Protein 1NM3 (pdb70)

InterPro domains:
  IPR002109 Glutaredoxin [PF00462] (172-230)
  IPR011767 Glutaredoxin active site [PS00195] (174-190)
  IPR011906 Glutaredoxin domain [TIGR02190] (163-241)
  IPR013740 Redoxin [PF08534] (5-159)
  IPR013766 Thioredoxin domain [PS51352] (3-167)
  IPR014025 Glutaredoxin subgroup [PR00160] (172-190)
  IPR014025 Glutaredoxin subgroup [PR00160] (213-226)
  IPR014025 Glutaredoxin subgroup [PR00160] (227-240)
  IPR036249 Thioredoxin-like superfamily [SSF52833] (2-239)
  IPR037944 Peroxiredoxin-5-like [PTHR10430] (5-161)
  IPR037944 Peroxiredoxin-5-like [cd03013] (5-160)

Secondary structure (DSSP, 8-state):
---SBPP--EEEEEETTEEEEEEHHHHHTTSEEEEEEES-SS-HHIIIIIHHHHHHHHHHHHHTT--EEEEEESS-S---HHHHHTT-TTSEEEE-TTSHHHH---EE-TTTT--EEPPPB--EETTEE---BPPS-SS---SSSSS---TTT-TTSPPPPPEEEEE-SS-HHHHHHHHHHHHHT---EEEETTTT--HHHHHHHT--SSS-EEEETTEEEESHHHHHH-/---SBPP--EEEEEETTEEEEEEHHHHHTTSEEEEEEES-TTS--SSTTHHHHHHHHHHHHHHTT--EEEEEESS-S---TTHHHHT-TTSEEEE-TTSHHHH---EE-TTTT--EEPPSB--EETTEE---BPPS-SS-S-SSSSS---TTT-TT--PPPPEEEEE-SS-HHHHHHHHHHHTTT---EEEETTTT--HHHHHHHHS-SSS-EEEETTEEEESHHHHHHHT-

Radius of gyration: 27.57 Å; Cα contacts (8 Å, |Δi|>4): 897; chains: 2; bounding box: 49×77×59 Å

Solvent-accessible surface area: 23555 Å² total

Sequence (462 aa):
SEGKKVPQVTFRTRQGDKWVDVTTSELFDNKTVIVFSLPGAFTPTCSSSHLPRYNELAPVFKKYGVDDILVVSVNDTFVNAWKEDEKSENISFIPDGNGEFTEGGLVGKEDLGFGKRSWRYSLVKNGVVEKFIEPNEPGDPFKVSDADTLKYLAPQHQVQESISIFTKPGCPFCAKAKQLLHDKGLSFEEIILGHDATIVSVRAVSGRTTVPQVFIGGKHIGGSDDLEKYSEGKKVPQVTFRTRQGDKWVDVTTSELFDNKTVIVFSLPGAFTPTCSSSHLPRYNELAPVFKKYGVDDILVVSVNDTFVNAWKEDEKSENISFIPDGNGEFTEGGLVGKEDLGFGKRSWRYSLVKNGVVEKFIEPNEPGDPFKVSDADTLKYLAPQHQVQESISIFTKPGCPFCAKAKQLLHDKGLSFEEIILGHDATIVSVRAVSGRTTVPQVFIGGKHIGGSDDLEKYFA

Foldseek 3Di:
DAQDFQDWDWAFADDPPDTDTDTPQNPFAQFKEKEKEDQAFPDPVCLVCQPVQCLVCLVVVVVLGHDAYEYEKLAHRVSCVRCVVRPRPRHHYTHNVVCVSQVSVWDADVVVPSGIMHATAMIGHRRTGHDFGFDPDPDRGDDTRGPVVCCVSCVVPDDFWEKEWEEEPPHVLRVLQVVVCVVVVHDYHYQYCPPRNPQVCVCVPVVDRDDGWMATRHHTQGTSVSSVVD/DFQDFQDWDWAFAQDDNDTDTDTPLNVFAQFKEKEKEAQDFPDCSLDLCQVVVCLVCLVVVVVLGHDAYEYEKLAHRVSCVRCVVNVSVRHHYTHNVVCRSQVSVWDADVVVPSGIMHATAMIGHRRTGHDFGFDPDPDRSPPTRGPVVCCVSCVVDDDFFAKEWEEEPPPVQQVLQVVVCVVVPHDYDYQYCVPSHHQVVVCVPPVDRDDGWMDTNNRTQGTSVRVVVVVD

CATH classification: 3.40.30.10 (+1 more: 3.40.30.10)

Structure (mmCIF, N/CA/C/O backbone):
data_1NM3
#
_entry.id   1NM3
#
_cell.length_a   72.854
_cell.length_b   72.854
_cell.length_c   229.633
_cell.angle_alpha   90.00
_cell.angle_beta   90.00
_cell.angle_gamma   90.00
#
_symmetry.space_group_name_H-M   'P 43 21 2'
#
loop_
_entity.id
_entity.type
_entity.pdbx_description
1 polymer 'Protein HI0572'
2 non-polymer 'SULFATE ION'
#
loop_
_atom_site.group_PDB
_atom_site.id
_atom_site.type_symbol
_atom_site.label_atom_id
_atom_site.label_alt_id
_atom_site.label_comp_id
_atom_site.label_asym_id
_atom_site.label_entity_id
_atom_site.label_seq_id
_atom_site.pdbx_PDB_ins_code
_atom_site.Cartn_x
_atom_site.Cartn_y
_atom_site.Cartn_z
_atom_site.occupancy
_atom_site.B_iso_or_equiv
_atom_site.auth_seq_id
_atom_site.auth_comp_id
_atom_site.auth_asym_id
_atom_site.auth_atom_id
_atom_site.pdbx_PDB_model_num
ATOM 1 N N . SER A 1 3 ? 26.882 2.499 41.660 1.00 45.39 3 SER A N 1
ATOM 2 C CA . SER A 1 3 ? 26.252 2.154 40.391 1.00 47.19 3 SER A CA 1
ATOM 3 C C . SER A 1 3 ? 24.744 2.092 40.572 1.00 45.60 3 SER A C 1
ATOM 4 O O . SER A 1 3 ? 24.256 1.746 41.652 1.00 42.24 3 SER A O 1
ATOM 15 N N . GLU A 1 5 ? 22.875 0.131 38.798 1.00 32.58 5 GLU A N 1
ATOM 16 C CA . GLU A 1 5 ? 22.434 -1.216 38.448 1.00 30.61 5 GLU A CA 1
ATOM 17 C C . GLU A 1 5 ? 21.705 -1.832 39.634 1.00 28.00 5 GLU A C 1
ATOM 18 O O . GLU A 1 5 ? 22.194 -1.798 40.763 1.00 30.75 5 GLU A O 1
ATOM 24 N N . GLY A 1 6 ? 20.521 -2.377 39.380 1.00 27.28 6 GLY A N 1
ATOM 25 C CA . GLY A 1 6 ? 19.740 -2.965 40.451 1.00 27.78 6 GLY A CA 1
ATOM 26 C C . GLY A 1 6 ? 18.928 -1.927 41.214 1.00 32.30 6 GLY A C 1
ATOM 27 O O . GLY A 1 6 ? 18.187 -2.266 42.136 1.00 35.56 6 GLY A O 1
ATOM 28 N N . LYS A 1 7 ? 19.059 -0.659 40.834 1.00 33.21 7 LYS A N 1
ATOM 29 C CA . LYS A 1 7 ? 18.322 0.403 41.497 1.00 33.57 7 LYS A CA 1
ATOM 30 C C . LYS A 1 7 ? 17.173 0.910 40.651 1.00 32.37 7 LYS A C 1
ATOM 31 O O . LYS A 1 7 ? 17.142 0.699 39.441 1.00 35.67 7 LYS A O 1
ATOM 37 N N . LYS A 1 8 ? 16.216 1.564 41.304 1.00 35.04 8 LYS A N 1
ATOM 38 C CA . LYS A 1 8 ? 15.049 2.112 40.621 1.00 35.37 8 LYS A CA 1
ATOM 39 C C . LYS A 1 8 ? 15.394 3.407 39.897 1.00 32.24 8 LYS A C 1
ATOM 40 O O . LYS A 1 8 ? 16.045 4.289 40.454 1.00 30.58 8 LYS A O 1
ATOM 46 N N . VAL A 1 9 ? 14.956 3.499 38.644 1.00 29.27 9 VAL A N 1
ATOM 47 C CA . VAL A 1 9 ? 15.195 4.668 37.803 1.00 23.63 9 VAL A CA 1
ATOM 48 C C . VAL A 1 9 ? 14.551 5.870 38.507 1.00 22.15 9 VAL A C 1
ATOM 49 O O . VAL A 1 9 ? 13.549 5.719 39.195 1.00 26.66 9 VAL A O 1
ATOM 53 N N . PRO A 1 10 ? 15.126 7.075 38.367 1.00 16.74 10 PRO A N 1
ATOM 54 C CA . PRO A 1 10 ? 14.580 8.281 39.013 1.00 16.63 10 PRO A CA 1
ATOM 55 C C . PRO A 1 10 ? 13.124 8.574 38.660 1.00 20.45 10 PRO A C 1
ATOM 56 O O . PRO A 1 10 ? 12.680 8.300 37.543 1.00 19.59 10 PRO A O 1
ATOM 60 N N . GLN A 1 11 ? 12.382 9.137 39.609 1.00 26.99 11 GLN A N 1
ATOM 61 C CA . GLN A 1 11 ? 10.983 9.500 39.369 1.00 29.13 11 GLN A CA 1
ATOM 62 C C . GLN A 1 11 ? 10.987 10.901 38.760 1.00 28.77 11 GLN A C 1
ATOM 63 O O . GLN A 1 11 ? 11.219 11.890 39.453 1.00 19.04 11 GLN A O 1
ATOM 69 N N . VAL A 1 12 ? 10.751 10.967 37.451 1.00 29.22 12 VAL A N 1
ATOM 70 C CA . VAL A 1 12 ? 10.740 12.227 36.729 1.00 23.18 12 VAL A CA 1
ATOM 71 C C . VAL A 1 12 ? 9.527 12.344 35.812 1.00 24.49 12 VAL A C 1
ATOM 72 O O . VAL A 1 12 ? 9.048 11.351 35.254 1.00 25.40 12 VAL A O 1
ATOM 76 N N . THR A 1 13 ? 9.027 13.567 35.675 1.00 21.74 13 THR A N 1
ATOM 77 C CA . THR A 1 13 ? 7.907 13.843 34.796 1.00 22.59 13 THR A CA 1
ATOM 78 C C . THR A 1 13 ? 8.490 14.759 33.737 1.00 23.10 13 THR A C 1
ATOM 79 O O . THR A 1 13 ? 8.960 15.853 34.054 1.00 23.37 13 THR A O 1
ATOM 83 N N . PHE A 1 14 ? 8.480 14.320 32.485 1.00 19.04 14 PHE A N 1
ATOM 84 C CA . PHE A 1 14 ? 9.005 15.164 31.423 1.00 19.40 14 PHE A CA 1
ATOM 85 C C . PHE A 1 14 ? 7.931 16.011 30.746 1.00 19.73 14 PHE A C 1
ATOM 86 O O . PHE A 1 14 ? 6.865 15.510 30.364 1.00 18.16 14 PHE A O 1
ATOM 94 N N . ARG A 1 15 ? 8.214 17.304 30.619 1.00 16.75 15 ARG A N 1
ATOM 95 C CA . ARG A 1 15 ? 7.300 18.213 29.951 1.00 17.67 15 ARG A CA 1
ATOM 96 C C . ARG A 1 15 ? 7.657 18.147 28.477 1.00 18.90 15 ARG A C 1
ATOM 97 O O . ARG A 1 15 ? 8.673 18.697 28.050 1.00 22.12 15 ARG A O 1
ATOM 105 N N . THR A 1 16 ? 6.837 17.444 27.707 1.00 18.87 16 THR A N 1
ATOM 106 C CA . THR A 1 16 ? 7.092 17.309 26.290 1.00 17.57 16 THR A CA 1
ATOM 107 C C . THR A 1 16 ? 6.093 18.080 25.447 1.00 20.52 16 THR A C 1
ATOM 108 O O . THR A 1 16 ? 5.104 18.633 25.947 1.00 20.41 16 THR A O 1
ATOM 112 N N . ARG A 1 17 ? 6.377 18.117 24.154 1.00 28.84 17 ARG A N 1
ATOM 113 C CA . ARG A 1 17 ? 5.519 18.793 23.202 1.00 28.50 17 ARG A CA 1
ATOM 114 C C . ARG A 1 17 ? 5.211 17.832 22.070 1.00 30.87 17 ARG A C 1
ATOM 115 O O . ARG A 1 17 ? 6.101 17.114 21.585 1.00 25.54 17 ARG A O 1
ATOM 123 N N . GLN A 1 18 ? 3.938 17.811 21.688 1.00 27.73 18 GLN A N 1
ATOM 124 C CA . GLN A 1 18 ? 3.431 16.995 20.594 1.00 31.91 18 GLN A CA 1
ATOM 125 C C . GLN A 1 18 ? 2.563 17.944 19.796 1.00 31.74 18 GLN A C 1
ATOM 126 O O . GLN A 1 18 ? 1.386 18.154 20.096 1.00 35.46 18 GLN A O 1
ATOM 132 N N . GLY A 1 19 ? 3.175 18.541 18.785 1.00 26.00 19 GLY A N 1
ATOM 133 C CA . GLY A 1 19 ? 2.466 19.496 17.979 1.00 31.80 19 GLY A CA 1
ATOM 134 C C . GLY A 1 19 ? 2.388 20.793 18.759 1.00 35.83 19 GLY A C 1
ATOM 135 O O . GLY A 1 19 ? 3.410 21.336 19.184 1.00 36.07 19 GLY A O 1
ATOM 136 N N . ASP A 1 20 ? 1.173 21.288 18.962 1.00 35.39 20 ASP A N 1
ATOM 137 C CA . ASP A 1 20 ? 0.984 22.530 19.686 1.00 35.99 20 ASP A CA 1
ATOM 138 C C . ASP A 1 20 ? 0.497 22.255 21.092 1.00 34.86 20 ASP A C 1
ATOM 139 O O . ASP A 1 20 ? -0.019 23.159 21.763 1.00 31.92 20 ASP A O 1
ATOM 144 N N . LYS A 1 21 ? 0.630 21.017 21.554 1.00 22.67 21 LYS A N 1
ATOM 145 C CA . LYS A 1 21 ? 0.158 20.761 22.906 1.00 21.99 21 LYS A CA 1
ATOM 146 C C . LYS A 1 21 ? 1.154 20.132 23.854 1.00 15.22 21 LYS A C 1
ATOM 147 O O . LYS A 1 21 ? 1.960 19.306 23.474 1.00 10.23 21 LYS A O 1
ATOM 153 N N . TRP A 1 22 ? 1.088 20.546 25.105 1.00 18.53 22 TRP A N 1
ATOM 154 C CA . TRP A 1 22 ? 1.983 20.004 26.100 1.00 20.78 22 TRP A CA 1
ATOM 155 C C . TRP A 1 22 ? 1.472 18.672 26.602 1.00 25.54 22 TRP A C 1
ATOM 156 O O . TRP A 1 22 ? 0.265 18.490 26.811 1.00 30.77 22 TRP A O 1
ATOM 167 N N . VAL A 1 23 ? 2.395 17.731 26.784 1.00 24.93 23 VAL A N 1
ATOM 168 C CA . VAL A 1 23 ? 2.041 16.405 27.268 1.00 19.61 23 VAL A CA 1
ATOM 169 C C . VAL A 1 23 ? 3.077 15.929 28.273 1.00 20.72 23 VAL A C 1
ATOM 170 O O . VAL A 1 23 ? 4.250 15.807 27.940 1.00 18.24 23 VAL A O 1
ATOM 174 N N . ASP A 1 24 ? 2.650 15.669 29.502 1.00 23.49 24 ASP A N 1
ATOM 175 C CA . ASP A 1 24 ? 3.577 15.191 30.521 1.00 29.05 24 ASP A CA 1
ATOM 176 C C . ASP A 1 24 ? 3.818 13.698 30.345 1.00 26.97 24 ASP A C 1
ATOM 177 O O . ASP A 1 24 ? 2.882 12.906 30.326 1.00 33.10 24 ASP A O 1
ATOM 182 N N . VAL A 1 25 ? 5.077 13.320 30.196 1.00 22.46 25 VAL A N 1
ATOM 183 C CA . VAL A 1 25 ? 5.433 11.915 30.049 1.00 14.29 25 VAL A CA 1
ATOM 184 C C . VAL A 1 25 ? 6.145 11.592 31.347 1.00 18.66 25 VAL A C 1
ATOM 185 O O . VAL A 1 25 ? 7.185 12.171 31.648 1.00 15.31 25 VAL A O 1
ATOM 189 N N . THR A 1 26 ? 5.560 10.698 32.137 1.00 21.26 26 THR A N 1
ATOM 190 C CA . THR A 1 26 ? 6.149 10.347 33.419 1.00 26.07 26 THR A CA 1
ATOM 191 C C . THR A 1 26 ? 7.115 9.187 33.324 1.00 29.87 26 THR A C 1
ATOM 192 O O . THR A 1 26 ? 7.022 8.338 32.422 1.00 26.73 26 THR A O 1
ATOM 196 N N . THR A 1 27 ? 8.042 9.156 34.274 1.00 31.96 27 THR A N 1
ATOM 197 C CA . THR A 1 27 ? 9.051 8.119 34.318 1.00 32.57 27 THR A CA 1
ATOM 198 C C . THR A 1 27 ? 8.406 6.740 34.430 1.00 26.54 27 THR A C 1
ATOM 199 O O . THR A 1 27 ? 8.837 5.783 33.786 1.00 32.82 27 THR A O 1
ATOM 203 N N . SER A 1 28 ? 7.350 6.651 35.226 1.00 25.07 28 SER A N 1
ATOM 204 C CA . SER A 1 28 ? 6.630 5.392 35.437 1.00 23.26 28 SER A CA 1
ATOM 205 C C . SER A 1 28 ? 5.955 4.947 34.147 1.00 26.67 28 SER A C 1
ATOM 206 O O . SER A 1 28 ? 6.021 3.786 33.742 1.00 18.52 28 SER A O 1
ATOM 209 N N . GLU A 1 29 ? 5.286 5.894 33.511 1.00 31.13 29 GLU A N 1
ATOM 210 C CA . GLU A 1 29 ? 4.613 5.624 32.261 1.00 32.49 29 GLU A CA 1
ATOM 211 C C . GLU A 1 29 ? 5.581 4.935 31.294 1.00 30.47 29 GLU A C 1
ATOM 212 O O . GLU A 1 29 ? 5.224 3.972 30.633 1.00 31.39 29 GLU A O 1
ATOM 218 N N . LEU A 1 30 ? 6.809 5.436 31.224 1.00 31.51 30 LEU A N 1
ATOM 219 C CA . LEU A 1 30 ? 7.811 4.893 30.317 1.00 32.08 30 LEU A CA 1
ATOM 220 C C . LEU A 1 30 ? 8.374 3.537 30.713 1.00 33.69 30 LEU A C 1
ATOM 221 O O . LEU A 1 30 ? 8.481 2.627 29.882 1.00 27.77 30 LEU A O 1
ATOM 226 N N . PHE A 1 31 ? 8.735 3.410 31.986 1.00 26.67 31 PHE A N 1
ATOM 227 C CA . PHE A 1 31 ? 9.352 2.188 32.467 1.00 31.82 31 PHE A CA 1
ATOM 228 C C . PHE A 1 31 ? 8.544 1.082 33.145 1.00 28.78 31 PHE A C 1
ATOM 229 O O . PHE A 1 31 ? 8.872 -0.089 32.982 1.00 38.03 31 PHE A O 1
ATOM 237 N N . ASP A 1 32 ? 7.512 1.426 33.906 1.00 31.16 32 ASP A N 1
ATOM 238 C CA . ASP A 1 32 ? 6.713 0.409 34.611 1.00 30.45 32 ASP A CA 1
ATOM 239 C C . ASP A 1 32 ? 6.234 -0.769 33.767 1.00 31.35 32 ASP A C 1
ATOM 240 O O . ASP A 1 32 ? 5.717 -0.600 32.667 1.00 31.71 32 ASP A O 1
ATOM 245 N N . ASN A 1 33 ? 6.414 -1.972 34.302 1.00 31.79 33 ASN A N 1
ATOM 246 C CA . ASN A 1 33 ? 5.987 -3.187 33.624 1.00 34.65 33 ASN A CA 1
ATOM 247 C C . ASN A 1 33 ? 6.463 -3.253 32.182 1.00 34.36 33 ASN A C 1
ATOM 248 O O . ASN A 1 33 ? 5.771 -3.794 31.316 1.00 31.74 33 ASN A O 1
ATOM 253 N N . LYS A 1 34 ? 7.647 -2.717 31.921 1.00 27.53 34 LYS A N 1
ATOM 254 C CA . LYS A 1 34 ? 8.170 -2.741 30.569 1.00 25.73 34 LYS A CA 1
ATOM 255 C C . LYS A 1 34 ? 9.679 -2.971 30.516 1.00 25.74 34 LYS A C 1
ATOM 256 O O . LYS A 1 34 ? 10.392 -2.670 31.464 1.00 25.07 34 LYS A O 1
ATOM 262 N N . THR A 1 35 ? 10.150 -3.532 29.410 1.00 21.04 35 THR A N 1
ATOM 263 C CA . THR A 1 35 ? 11.577 -3.737 29.206 1.00 24.59 35 THR A CA 1
ATOM 264 C C . THR A 1 35 ? 12.041 -2.606 28.268 1.00 28.15 35 THR A C 1
ATOM 265 O O . THR A 1 35 ? 11.668 -2.560 27.092 1.00 24.34 35 THR A O 1
ATOM 269 N N . VAL A 1 36 ? 12.856 -1.697 28.785 1.00 27.98 36 VAL A N 1
ATOM 270 C CA . VAL A 1 36 ? 13.297 -0.577 27.973 1.00 29.76 36 VAL A CA 1
ATOM 271 C C . VAL A 1 36 ? 14.800 -0.415 27.821 1.00 29.06 36 VAL A C 1
ATOM 272 O O . VAL A 1 36 ? 15.562 -0.639 28.756 1.00 26.96 36 VAL A O 1
ATOM 276 N N . ILE A 1 37 ? 15.214 -0.033 26.618 1.00 28.89 37 ILE A N 1
ATOM 277 C CA . ILE A 1 37 ? 16.612 0.236 26.339 1.00 28.88 37 ILE A CA 1
ATOM 278 C C . ILE A 1 37 ? 16.720 1.761 26.331 1.00 29.19 37 ILE A C 1
ATOM 279 O O . ILE A 1 37 ? 15.871 2.462 25.770 1.00 29.85 37 ILE A O 1
ATOM 284 N N . VAL A 1 38 ? 17.763 2.278 26.954 1.00 29.01 38 VAL A N 1
ATOM 285 C CA . VAL A 1 38 ? 17.950 3.712 26.999 1.00 25.32 38 VAL A CA 1
ATOM 286 C C . VAL A 1 38 ? 19.377 4.074 26.701 1.00 23.95 38 VAL A C 1
ATOM 287 O O . VAL A 1 38 ? 20.293 3.356 27.081 1.00 30.69 38 VAL A O 1
ATOM 291 N N . PHE A 1 39 ? 19.571 5.182 26.006 1.00 18.76 39 PHE A N 1
ATOM 292 C CA . PHE A 1 39 ? 20.927 5.660 25.762 1.00 18.22 39 PHE A CA 1
ATOM 293 C C . PHE A 1 39 ? 20.921 7.183 25.764 1.00 19.30 39 PHE A C 1
ATOM 294 O O . PHE A 1 39 ? 20.138 7.809 25.064 1.00 16.74 39 PHE A O 1
ATOM 302 N N . SER A 1 40 ? 21.755 7.764 26.621 1.00 21.19 40 SER A N 1
ATOM 303 C CA . SER A 1 40 ? 21.859 9.211 26.746 1.00 23.40 40 SER A CA 1
ATOM 304 C C . SER A 1 40 ? 22.947 9.790 25.856 1.00 23.20 40 SER A C 1
ATOM 305 O O . SER A 1 40 ? 23.959 9.143 25.598 1.00 25.91 40 SER A O 1
ATOM 308 N N . LEU A 1 41 ? 22.729 11.022 25.398 1.00 22.45 41 LEU A N 1
ATOM 309 C CA . LEU A 1 41 ? 23.675 11.724 24.541 1.00 18.46 41 LEU A CA 1
ATOM 310 C C . LEU A 1 41 ? 24.031 13.056 25.158 1.00 18.73 41 LEU A C 1
ATOM 311 O O . LEU A 1 41 ? 23.252 13.624 25.922 1.00 26.80 41 LEU A O 1
ATOM 316 N N . PRO A 1 42 ? 25.224 13.577 24.849 1.00 17.26 42 PRO A N 1
ATOM 317 C CA . PRO A 1 42 ? 25.586 14.876 25.418 1.00 17.22 42 PRO A CA 1
ATOM 318 C C . PRO A 1 42 ? 24.612 15.947 24.954 1.00 17.98 42 PRO A C 1
ATOM 319 O O . PRO A 1 42 ? 24.257 16.831 25.727 1.00 16.29 42 PRO A O 1
ATOM 323 N N . GLY A 1 43 ? 24.168 15.863 23.700 1.00 13.85 43 GLY A N 1
ATOM 324 C CA . GLY A 1 43 ? 23.217 16.851 23.212 1.00 17.05 43 GLY A CA 1
ATOM 325 C C . GLY A 1 43 ? 22.664 16.643 21.816 1.00 13.61 43 GLY A C 1
ATOM 326 O O . GLY A 1 43 ? 23.232 15.898 21.039 1.00 15.88 43 GLY A O 1
ATOM 327 N N . ALA A 1 44 ? 21.556 17.312 21.505 1.00 21.87 44 ALA A N 1
ATOM 328 C CA . ALA A 1 44 ? 20.908 17.226 20.194 1.00 19.43 44 ALA A CA 1
ATOM 329 C C . ALA A 1 44 ? 21.636 18.063 19.147 1.00 17.98 44 ALA A C 1
ATOM 330 O O . ALA A 1 44 ? 22.208 19.096 19.466 1.00 26.07 44 ALA A O 1
ATOM 332 N N . PHE A 1 45 ? 21.583 17.607 17.897 1.00 22.69 45 PHE A N 1
ATOM 333 C CA . PHE A 1 45 ? 22.235 18.237 16.749 1.00 19.39 45 PHE A CA 1
ATOM 334 C C . PHE A 1 45 ? 23.762 18.105 16.768 1.00 23.68 45 PHE A C 1
ATOM 335 O O . PHE A 1 45 ? 24.461 19.087 16.535 1.00 26.36 45 PHE A O 1
ATOM 343 N N . THR A 1 46 ? 24.297 16.913 17.023 1.00 31.97 46 THR A N 1
ATOM 344 C CA . THR A 1 46 ? 25.754 16.775 17.039 1.00 39.06 46 THR A CA 1
ATOM 345 C C . THR A 1 46 ? 26.326 15.545 16.321 1.00 46.92 46 THR A C 1
ATOM 346 O O . THR A 1 46 ? 25.653 14.517 16.199 1.00 49.62 46 THR A O 1
ATOM 350 N N . PRO A 1 47 ? 27.594 15.642 15.847 1.00 56.44 47 PRO A N 1
ATOM 351 C CA . PRO A 1 47 ? 28.408 14.652 15.123 1.00 58.71 47 PRO A CA 1
ATOM 352 C C . PRO A 1 47 ? 28.386 13.193 15.561 1.00 60.88 47 PRO A C 1
ATOM 353 O O . PRO A 1 47 ? 27.662 12.398 14.960 1.00 62.00 47 PRO A O 1
ATOM 357 N N . THR A 1 48 ? 29.151 12.828 16.595 1.00 58.65 48 THR A N 1
ATOM 358 C CA . THR A 1 48 ? 29.180 11.420 17.020 1.00 56.05 48 THR A CA 1
ATOM 359 C C . THR A 1 48 ? 27.855 10.864 17.545 1.00 59.99 48 THR A C 1
ATOM 360 O O . THR A 1 48 ? 27.692 9.639 17.624 1.00 56.73 48 THR A O 1
ATOM 364 N N . CYS A 1 49 ? 26.934 11.756 17.925 1.00 61.50 49 CYS A N 1
ATOM 365 C CA . CYS A 1 49 ? 25.623 11.352 18.447 1.00 62.00 49 CYS A CA 1
ATOM 366 C C . CYS A 1 49 ? 24.669 11.019 17.290 1.00 62.00 49 CYS A C 1
ATOM 367 O O . CYS A 1 49 ? 23.843 10.101 17.388 1.00 62.00 49 CYS A O 1
ATOM 370 N N . SER A 1 50 ? 24.761 11.792 16.210 1.00 62.00 50 SER A N 1
ATOM 371 C CA . SER A 1 50 ? 23.941 11.546 15.023 1.00 62.00 50 SER A CA 1
ATOM 372 C C . SER A 1 50 ? 24.772 10.699 14.048 1.00 62.00 50 SER A C 1
ATOM 373 O O . SER A 1 50 ? 24.249 10.215 13.041 1.00 61.89 50 SER A O 1
ATOM 376 N N . SER A 1 51 ? 26.064 10.537 14.358 1.00 58.30 51 SER A N 1
ATOM 377 C CA . SER A 1 51 ? 26.989 9.761 13.533 1.00 53.63 51 SER A CA 1
ATOM 378 C C . SER A 1 51 ? 26.469 8.353 13.342 1.00 55.10 51 SER A C 1
ATOM 379 O O . SER A 1 51 ? 26.158 7.941 12.222 1.00 62.00 51 SER A O 1
ATOM 382 N N . SER A 1 52 ? 26.379 7.612 14.441 1.00 45.71 52 SER A N 1
ATOM 383 C CA . SER A 1 52 ? 25.893 6.246 14.374 1.00 45.90 52 SER A CA 1
ATOM 384 C C . SER A 1 52 ? 25.170 5.876 15.652 1.00 47.05 52 SER A C 1
ATOM 385 O O . SER A 1 52 ? 24.233 5.071 15.628 1.00 51.14 52 SER A O 1
ATOM 388 N N . HIS A 1 53 ? 25.589 6.471 16.767 1.00 42.49 53 HIS A N 1
ATOM 389 C CA . HIS A 1 53 ? 24.960 6.166 18.047 1.00 37.37 53 HIS A CA 1
ATOM 390 C C . HIS A 1 53 ? 23.447 6.129 17.886 1.00 34.36 53 HIS A C 1
ATOM 391 O O . HIS A 1 53 ? 22.787 5.198 18.341 1.00 34.59 53 HIS A O 1
ATOM 398 N N . LEU A 1 54 ? 22.906 7.129 17.204 1.00 35.74 54 LEU A N 1
ATOM 399 C CA . LEU A 1 54 ? 21.467 7.209 17.025 1.00 36.28 54 LEU A CA 1
ATOM 400 C C . LEU A 1 54 ? 20.898 6.360 15.892 1.00 36.46 54 LEU A C 1
ATOM 401 O O . LEU A 1 54 ? 19.916 5.654 16.088 1.00 34.79 54 LEU A O 1
ATOM 406 N N . PRO A 1 55 ? 21.494 6.427 14.690 1.00 35.67 55 PRO A N 1
ATOM 407 C CA . PRO A 1 55 ? 20.993 5.634 13.564 1.00 35.00 55 PRO A CA 1
ATOM 408 C C . PRO A 1 55 ? 21.010 4.153 13.895 1.00 36.34 55 PRO A C 1
ATOM 409 O O . PRO A 1 55 ? 20.000 3.448 13.755 1.00 36.93 55 PRO A O 1
ATOM 413 N N . ARG A 1 56 ? 22.178 3.697 14.340 1.00 32.91 56 ARG A N 1
ATOM 414 C CA . ARG A 1 56 ? 22.399 2.305 14.709 1.00 26.79 56 ARG A CA 1
ATOM 415 C C . ARG A 1 56 ? 21.327 1.769 15.665 1.00 27.21 56 ARG A C 1
ATOM 416 O O . ARG A 1 56 ? 20.949 0.605 15.587 1.00 29.00 56 ARG A O 1
ATOM 424 N N . TYR A 1 57 ? 20.827 2.604 16.566 1.00 25.36 57 TYR A N 1
ATOM 425 C CA . TYR A 1 57 ? 19.787 2.139 17.479 1.00 27.64 57 TYR A CA 1
ATOM 426 C C . TYR A 1 57 ? 18.444 2.036 16.776 1.00 29.44 57 TYR A C 1
ATOM 427 O O . TYR A 1 57 ? 17.675 1.109 17.016 1.00 30.82 57 TYR A O 1
ATOM 436 N N . ASN A 1 58 ? 18.171 2.989 15.897 1.00 31.30 58 ASN A N 1
ATOM 437 C CA . ASN A 1 58 ? 16.915 2.987 15.169 1.00 33.98 58 ASN A CA 1
ATOM 438 C C . ASN A 1 58 ? 16.896 1.803 14.217 1.00 37.03 58 ASN A C 1
ATOM 439 O O . ASN A 1 58 ? 15.849 1.191 13.977 1.00 29.82 58 ASN A O 1
ATOM 444 N N . GLU A 1 59 ? 18.066 1.472 13.684 1.00 38.31 59 GLU A N 1
ATOM 445 C CA . GLU A 1 59 ? 18.178 0.359 12.758 1.00 43.57 59 GLU A CA 1
ATOM 446 C C . GLU A 1 59 ? 17.958 -1.007 13.416 1.00 43.55 59 GLU A C 1
ATOM 447 O O . GLU A 1 59 ? 17.298 -1.879 12.846 1.00 46.75 59 GLU A O 1
ATOM 453 N N . LEU A 1 60 ? 18.496 -1.191 14.618 1.00 41.32 60 LEU A N 1
ATOM 454 C CA . LEU A 1 60 ? 18.349 -2.462 15.314 1.00 36.73 60 LEU A CA 1
ATOM 455 C C . LEU A 1 60 ? 17.100 -2.543 16.193 1.00 37.97 60 LEU A C 1
ATOM 456 O O . LEU A 1 60 ? 16.870 -3.557 16.846 1.00 41.68 60 LEU A O 1
ATOM 461 N N . ALA A 1 61 ? 16.288 -1.489 16.206 1.00 34.45 61 ALA A N 1
ATOM 462 C CA . ALA A 1 61 ? 15.074 -1.474 17.021 1.00 30.75 61 ALA A CA 1
ATOM 463 C C . ALA A 1 61 ? 14.152 -2.660 16.747 1.00 32.41 61 ALA A C 1
ATOM 464 O O . ALA A 1 61 ? 13.648 -3.286 17.677 1.00 33.90 61 ALA A O 1
ATOM 466 N N . PRO A 1 62 ? 13.904 -2.979 15.468 1.00 32.82 62 PRO A N 1
ATOM 467 C CA . PRO A 1 62 ? 13.029 -4.112 15.166 1.00 30.99 62 PRO A CA 1
ATOM 468 C C . PRO A 1 62 ? 13.554 -5.381 15.825 1.00 32.61 62 PRO A C 1
ATOM 469 O O . PRO A 1 62 ? 12.780 -6.197 16.317 1.00 37.56 62 PRO A O 1
ATOM 473 N N . VAL A 1 63 ? 14.875 -5.540 15.834 1.00 29.98 63 VAL A N 1
ATOM 474 C CA . VAL A 1 63 ? 15.488 -6.708 16.446 1.00 36.23 63 VAL A CA 1
ATOM 475 C C . VAL A 1 63 ? 15.302 -6.727 17.973 1.00 37.75 63 VAL A C 1
ATOM 476 O O . VAL A 1 63 ? 14.981 -7.770 18.550 1.00 39.05 63 VAL A O 1
ATOM 480 N N . PHE A 1 64 ? 15.512 -5.584 18.625 1.00 31.88 64 PHE A N 1
ATOM 481 C CA . PHE A 1 64 ? 15.343 -5.506 20.073 1.00 32.60 64 PHE A CA 1
ATOM 482 C C . PHE A 1 64 ? 13.895 -5.858 20.447 1.00 34.71 64 PHE A C 1
ATOM 483 O O . PHE A 1 64 ? 13.639 -6.508 21.477 1.00 27.46 64 PHE A O 1
ATOM 491 N N . LYS A 1 65 ? 12.956 -5.415 19.611 1.00 36.77 65 LYS A N 1
ATOM 492 C CA . LYS A 1 65 ? 11.539 -5.683 19.828 1.00 36.70 65 LYS A CA 1
ATOM 493 C C . LYS A 1 65 ? 11.341 -7.196 19.732 1.00 38.33 65 LYS A C 1
ATOM 494 O O . LYS A 1 65 ? 10.659 -7.803 20.558 1.00 35.35 65 LYS A O 1
ATOM 500 N N . LYS A 1 66 ? 11.959 -7.803 18.726 1.00 38.96 66 LYS A N 1
ATOM 501 C CA . LYS A 1 66 ? 11.853 -9.238 18.538 1.00 41.73 66 LYS A CA 1
ATOM 502 C C . LYS A 1 66 ? 12.395 -9.983 19.748 1.00 38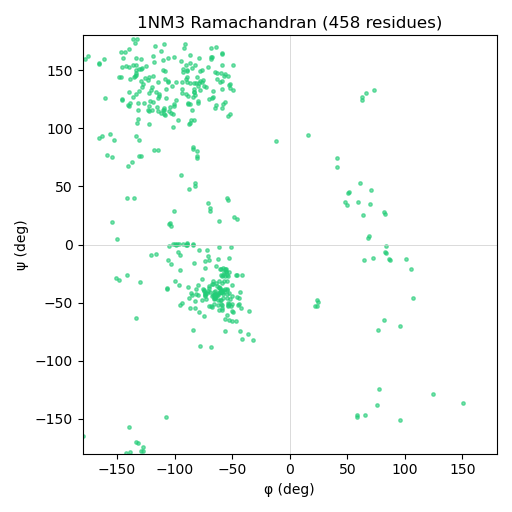.92 66 LYS A C 1
ATOM 503 O O . LYS A 1 66 ? 12.048 -11.140 19.974 1.00 43.90 66 LYS A O 1
ATOM 509 N N . TYR A 1 67 ? 13.239 -9.316 20.531 1.00 38.42 67 TYR A N 1
ATOM 510 C CA . TYR A 1 67 ? 13.819 -9.936 21.720 1.00 33.91 67 TYR A CA 1
ATOM 511 C C . TYR A 1 67 ? 13.215 -9.463 23.031 1.00 32.60 67 TYR A C 1
ATOM 512 O O . TYR A 1 67 ? 13.822 -9.632 24.090 1.00 28.21 67 TYR A O 1
ATOM 521 N N . GLY A 1 68 ? 12.035 -8.853 22.963 1.00 26.52 68 GLY A N 1
ATOM 522 C CA . GLY A 1 68 ? 11.371 -8.434 24.183 1.00 25.46 68 GLY A CA 1
ATOM 523 C C . GLY A 1 68 ? 11.449 -6.989 24.600 1.00 32.29 68 GLY A C 1
ATOM 524 O O . GLY A 1 68 ? 10.717 -6.586 25.505 1.00 33.19 68 GLY A O 1
ATOM 525 N N . VAL A 1 69 ? 12.327 -6.207 23.977 1.00 38.10 69 VAL A N 1
ATOM 526 C CA . VAL A 1 69 ? 12.435 -4.797 24.335 1.00 39.54 69 VAL A CA 1
ATOM 527 C C . VAL A 1 69 ? 11.182 -4.088 23.845 1.00 37.31 69 VAL A C 1
ATOM 528 O O . VAL A 1 69 ? 10.833 -4.179 22.669 1.00 37.81 69 VAL A O 1
ATOM 532 N N . ASP A 1 70 ? 10.504 -3.398 24.754 1.00 35.56 70 ASP A N 1
ATOM 533 C CA . ASP A 1 70 ? 9.289 -2.675 24.415 1.00 35.17 70 ASP A CA 1
ATOM 534 C C . ASP A 1 70 ? 9.597 -1.358 23.726 1.00 34.02 70 ASP A C 1
ATOM 535 O O . ASP A 1 70 ? 9.167 -1.115 22.598 1.00 34.05 70 ASP A O 1
ATOM 540 N N . ASP A 1 71 ? 10.359 -0.518 24.414 1.00 37.61 71 ASP A N 1
ATOM 541 C CA . ASP A 1 71 ? 1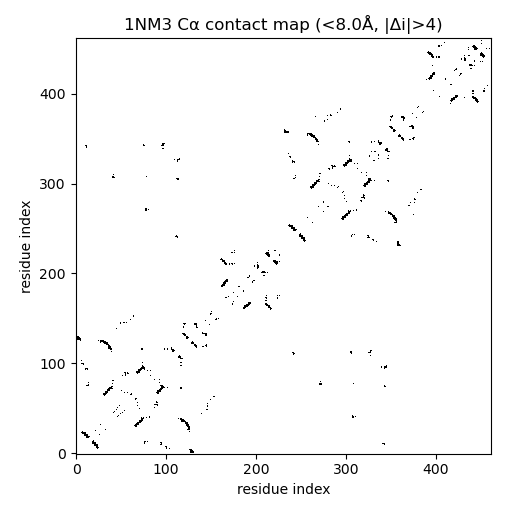0.734 0.785 23.899 1.00 33.27 71 ASP A CA 1
ATOM 542 C C . ASP A 1 71 ? 12.228 1.027 23.983 1.00 34.95 71 ASP A C 1
ATOM 543 O O . ASP A 1 71 ? 12.915 0.511 24.874 1.00 35.83 71 ASP A O 1
ATOM 548 N N . ILE A 1 72 ? 12.713 1.835 23.047 1.00 30.57 72 ILE A N 1
ATOM 549 C CA . ILE A 1 72 ? 14.109 2.237 22.988 1.00 24.64 72 ILE A CA 1
ATOM 550 C C . ILE A 1 72 ? 14.071 3.762 23.041 1.00 25.76 72 ILE A C 1
ATOM 551 O O . ILE A 1 72 ? 13.546 4.411 22.132 1.00 22.84 72 ILE A O 1
ATOM 556 N N . LEU A 1 73 ? 14.613 4.331 24.115 1.00 22.11 73 LEU A N 1
ATOM 557 C CA . LEU A 1 73 ? 14.591 5.777 24.292 1.00 19.50 73 LEU A CA 1
ATOM 558 C C . LEU A 1 73 ? 15.929 6.452 24.117 1.00 15.86 73 LEU A C 1
ATOM 559 O O . LEU A 1 73 ? 16.968 5.866 24.392 1.00 22.47 73 LEU A O 1
ATOM 564 N N . VAL A 1 74 ? 15.892 7.694 23.645 1.00 20.32 74 VAL A N 1
ATOM 565 C CA . VAL A 1 74 ? 17.096 8.502 23.472 1.00 20.52 74 VAL A CA 1
ATOM 566 C C . VAL A 1 74 ? 16.869 9.596 24.472 1.00 18.31 74 VAL A C 1
ATOM 567 O O . VAL A 1 74 ? 15.826 10.224 24.451 1.00 21.02 74 VAL A O 1
ATOM 571 N N . VAL A 1 75 ? 17.821 9.820 25.360 1.00 21.23 75 VAL A N 1
ATOM 572 C CA . VAL A 1 75 ? 17.651 10.853 26.360 1.00 19.42 75 VAL A CA 1
ATOM 573 C C . VAL A 1 75 ? 18.753 11.866 26.203 1.00 19.09 75 VAL A C 1
ATOM 574 O O . VAL A 1 75 ? 19.913 11.507 26.019 1.00 25.30 75 VAL A O 1
ATOM 578 N N . SER A 1 76 ? 18.386 13.138 26.268 1.00 20.59 76 SER A N 1
ATOM 579 C CA . SER A 1 76 ? 19.352 14.214 26.140 1.00 18.73 76 SER A CA 1
ATOM 580 C C . SER A 1 76 ? 18.897 15.397 26.970 1.00 18.04 76 SER A C 1
ATOM 581 O O . SER A 1 76 ? 17.708 15.667 27.076 1.00 21.16 76 SER A O 1
ATOM 584 N N . VAL A 1 77 ? 19.843 16.101 27.571 1.00 19.12 77 VAL A N 1
ATOM 585 C CA . VAL A 1 77 ? 19.484 17.243 28.371 1.00 9.99 77 VAL A CA 1
ATOM 586 C C . VAL A 1 77 ? 19.252 18.370 27.404 1.00 13.27 77 VAL A C 1
ATOM 587 O O . VAL A 1 77 ? 20.127 19.202 27.171 1.00 12.38 77 VAL A O 1
ATOM 591 N N . ASN A 1 78 ? 18.058 18.343 26.818 1.00 15.90 78 ASN A N 1
ATOM 592 C CA . ASN A 1 78 ? 17.576 19.345 25.866 1.00 11.18 78 ASN A CA 1
ATOM 593 C C . ASN A 1 78 ? 16.077 19.435 26.120 1.00 11.89 78 ASN A C 1
ATOM 594 O O . ASN A 1 78 ? 15.508 18.562 26.764 1.00 17.08 78 ASN A O 1
ATOM 599 N N . ASP A 1 79 ? 15.439 20.474 25.607 1.00 12.68 79 ASP A N 1
ATOM 600 C CA . ASP A 1 79 ? 14.005 20.658 25.770 1.00 10.41 79 ASP A CA 1
ATOM 601 C C . ASP A 1 79 ? 13.289 19.998 24.583 1.00 16.40 79 ASP A C 1
ATOM 602 O O . ASP A 1 79 ? 13.954 19.569 23.631 1.00 13.01 79 ASP A O 1
ATOM 607 N N . THR A 1 80 ? 11.956 19.919 24.627 1.00 11.24 80 THR A N 1
ATOM 608 C CA . THR A 1 80 ? 11.232 19.287 23.533 1.00 13.26 80 THR A CA 1
ATOM 609 C C . THR A 1 80 ? 11.336 20.027 22.232 1.00 11.99 80 THR A C 1
ATOM 610 O O . THR A 1 80 ? 11.473 19.413 21.178 1.00 17.86 80 THR A O 1
ATOM 614 N N . PHE A 1 81 ? 11.262 21.342 22.276 1.00 20.57 81 PHE A N 1
ATOM 615 C CA . PHE A 1 81 ? 11.346 22.072 21.031 1.00 19.40 81 PHE A CA 1
ATOM 616 C C . PHE A 1 81 ? 12.597 21.653 20.301 1.00 18.95 81 PHE A C 1
ATOM 617 O O . PHE A 1 81 ? 12.538 21.274 19.133 1.00 23.74 81 PHE A O 1
ATOM 625 N N . VAL A 1 82 ? 13.727 21.669 20.991 1.00 20.82 82 VAL A N 1
ATOM 626 C CA . VAL A 1 82 ? 14.956 21.270 20.337 1.00 19.04 82 VAL A CA 1
ATOM 627 C C . VAL A 1 82 ? 14.949 19.775 20.049 1.00 24.92 82 VAL A C 1
ATOM 628 O O . VAL A 1 82 ? 15.384 19.357 18.982 1.00 33.05 82 VAL A O 1
ATOM 640 N N . ASN A 1 84 ? 12.416 17.781 19.381 1.00 30.32 84 ASN A N 1
ATOM 641 C CA . ASN A 1 84 ? 11.551 17.511 18.245 1.00 27.35 84 ASN A CA 1
ATOM 642 C C . ASN A 1 84 ? 12.222 17.942 16.957 1.00 26.26 84 ASN A C 1
ATOM 643 O O . ASN A 1 84 ? 12.331 17.161 16.019 1.00 32.68 84 ASN A O 1
ATOM 648 N N . ALA A 1 85 ? 12.678 19.188 16.919 1.00 21.77 85 ALA A N 1
ATOM 649 C CA . ALA A 1 85 ? 13.333 19.717 15.733 1.00 22.96 85 ALA A CA 1
ATOM 650 C C . ALA A 1 85 ? 14.480 18.826 15.276 1.00 24.79 85 ALA A C 1
ATOM 651 O O . ALA A 1 85 ? 14.817 18.800 14.106 1.00 29.86 85 ALA A O 1
ATOM 653 N N . TRP A 1 86 ? 15.080 18.097 16.207 1.00 28.40 86 TRP A N 1
ATOM 654 C CA . TRP A 1 86 ? 16.189 17.201 15.897 1.00 25.53 86 TRP A CA 1
ATOM 655 C C . TRP A 1 86 ? 15.639 15.861 15.442 1.00 27.75 86 TRP A C 1
ATOM 656 O O . TRP A 1 86 ? 16.120 15.269 14.484 1.00 24.48 86 TRP A O 1
ATOM 667 N N . LYS A 1 87 ? 14.625 15.384 16.151 1.00 33.68 87 LYS A N 1
ATOM 668 C CA . LYS A 1 87 ? 13.986 14.120 15.828 1.00 36.39 87 LYS A CA 1
ATOM 669 C C . LYS A 1 87 ? 13.477 14.186 14.388 1.00 36.04 87 LYS A C 1
ATOM 670 O O . LYS A 1 87 ? 13.440 13.187 13.674 1.00 38.69 87 LYS A O 1
ATOM 676 N N . GLU A 1 88 ? 13.103 15.388 13.969 1.00 37.85 88 GLU A N 1
ATOM 677 C CA . GLU A 1 88 ? 12.575 15.621 12.635 1.00 37.99 88 GLU A CA 1
ATOM 678 C C . GLU A 1 88 ? 13.683 15.626 11.594 1.00 38.83 88 GLU A C 1
ATOM 679 O O . GLU A 1 88 ? 13.464 15.273 10.438 1.00 35.34 88 GLU A O 1
ATOM 685 N N . ASP A 1 89 ? 14.872 16.038 12.018 1.00 40.57 89 ASP A N 1
ATOM 686 C CA . ASP A 1 89 ? 16.039 16.109 11.141 1.00 40.92 89 ASP A CA 1
ATOM 687 C C . ASP A 1 89 ? 16.543 14.678 10.948 1.00 37.82 89 ASP A C 1
ATOM 688 O O . ASP A 1 89 ? 16.819 14.236 9.838 1.00 35.55 89 ASP A O 1
ATOM 693 N N . GLU A 1 90 ? 16.665 13.964 12.055 1.00 43.12 90 GLU A N 1
ATOM 694 C CA . GLU A 1 90 ? 17.086 12.582 12.024 1.00 42.96 90 GLU A CA 1
ATOM 695 C C . GLU A 1 90 ? 15.853 11.848 11.541 1.00 45.18 90 GLU A C 1
ATOM 696 O O . GLU A 1 90 ? 14.727 12.285 11.764 1.00 46.30 90 GLU A O 1
ATOM 702 N N . LYS A 1 91 ? 16.046 10.739 10.862 1.00 45.74 91 LYS A N 1
ATOM 703 C CA . LYS A 1 91 ? 14.897 10.001 10.388 1.00 55.79 91 LYS A CA 1
ATOM 704 C C . LYS A 1 91 ? 14.926 8.682 11.135 1.00 54.99 91 LYS A C 1
ATOM 705 O O . LYS A 1 91 ? 15.402 7.665 10.622 1.00 61.23 91 LYS A O 1
ATOM 711 N N . SER A 1 92 ? 14.427 8.729 12.368 1.00 49.63 92 SER A N 1
ATOM 712 C CA . SER A 1 92 ? 14.400 7.575 13.249 1.00 42.10 92 SER A CA 1
ATOM 713 C C . SER A 1 92 ? 13.022 7.405 13.860 1.00 46.31 92 SER A C 1
ATOM 714 O O . SER A 1 92 ? 12.741 7.937 14.931 1.00 44.58 92 SER A O 1
ATOM 717 N N . GLU A 1 93 ? 12.172 6.647 13.174 1.00 50.14 93 GLU A N 1
ATOM 718 C CA . GLU A 1 93 ? 10.808 6.398 13.620 1.00 46.03 93 GLU A CA 1
ATOM 719 C C . GLU A 1 93 ? 10.678 5.266 14.617 1.00 42.46 93 GLU A C 1
ATOM 720 O O . GLU A 1 93 ? 9.574 4.977 15.070 1.00 41.79 93 GLU A O 1
ATOM 726 N N . ASN A 1 94 ? 11.791 4.631 14.969 1.00 42.00 94 ASN A N 1
ATOM 727 C CA . ASN A 1 94 ? 11.743 3.514 15.911 1.00 39.19 94 ASN A CA 1
ATOM 728 C C . ASN A 1 94 ? 12.101 3.814 17.358 1.00 35.60 94 ASN A C 1
ATOM 729 O O . ASN A 1 94 ? 12.067 2.913 18.192 1.00 34.96 94 ASN A O 1
ATOM 734 N N . ILE A 1 95 ? 12.422 5.063 17.675 1.00 31.42 95 ILE A N 1
ATOM 735 C CA . ILE A 1 95 ? 12.810 5.380 19.038 1.00 26.21 95 ILE A CA 1
ATOM 736 C C . ILE A 1 95 ? 12.110 6.615 19.563 1.00 28.85 95 ILE A C 1
ATOM 737 O O . ILE A 1 95 ? 11.767 7.518 18.804 1.00 36.57 95 ILE A O 1
ATOM 742 N N . SER A 1 96 ? 11.895 6.657 20.870 1.00 28.97 96 SER A N 1
ATOM 743 C CA . SER A 1 96 ? 11.242 7.800 21.481 1.00 29.16 96 SER A CA 1
ATOM 744 C C . SER A 1 96 ? 12.293 8.790 21.965 1.00 34.38 96 SER A C 1
ATOM 745 O O . SER A 1 96 ? 13.334 8.398 22.492 1.00 39.60 96 SER A O 1
ATOM 748 N N . PHE A 1 97 ? 12.025 10.078 21.781 1.00 35.17 97 PHE A N 1
ATOM 749 C CA . PHE A 1 97 ? 12.952 11.115 22.220 1.00 27.77 97 PHE A CA 1
ATOM 750 C C . PHE A 1 97 ? 12.479 11.656 23.554 1.00 20.70 97 PHE A C 1
ATOM 751 O O . PHE A 1 97 ? 11.338 12.081 23.686 1.00 23.78 97 PHE A O 1
ATOM 759 N N . ILE A 1 98 ? 13.352 11.616 24.551 1.00 18.40 98 ILE A N 1
ATOM 760 C CA . ILE A 1 98 ? 13.010 12.112 25.874 1.00 17.53 98 ILE A CA 1
ATOM 761 C C . ILE A 1 98 ? 13.761 13.413 26.179 1.00 20.22 98 ILE A C 1
ATOM 762 O O . ILE A 1 98 ? 14.991 13.446 26.267 1.00 25.68 98 ILE A O 1
ATOM 767 N N . PRO A 1 99 ? 13.017 14.513 26.335 1.00 20.45 99 PRO A N 1
ATOM 768 C CA . PRO A 1 99 ? 13.624 15.808 26.624 1.00 22.33 99 PRO A CA 1
ATOM 769 C C . PRO A 1 99 ? 13.912 16.049 28.111 1.00 22.13 99 PRO A C 1
ATOM 770 O O . PRO A 1 99 ? 13.116 16.673 28.814 1.00 24.19 99 PRO A O 1
ATOM 774 N N . ASP A 1 100 ? 15.056 15.558 28.576 1.00 18.38 100 ASP A N 1
ATOM 775 C CA . ASP A 1 100 ? 15.462 15.734 29.965 1.00 16.97 100 ASP A CA 1
ATOM 776 C C . ASP A 1 100 ? 16.112 17.116 30.120 1.00 15.94 100 ASP A C 1
ATOM 777 O O . ASP A 1 100 ? 17.203 17.262 30.667 1.00 21.17 100 ASP A O 1
ATOM 782 N N . GLY A 1 101 ? 15.406 18.127 29.634 1.00 14.96 101 GLY A N 1
ATOM 783 C CA . GLY A 1 101 ? 15.876 19.499 29.687 1.00 12.55 101 GLY A CA 1
ATOM 784 C C . GLY A 1 101 ? 16.310 20.079 31.015 1.00 10.30 101 GLY A C 1
ATOM 785 O O . GLY A 1 101 ? 17.070 21.032 31.041 1.00 18.59 101 GLY A O 1
ATOM 786 N N . ASN A 1 102 ? 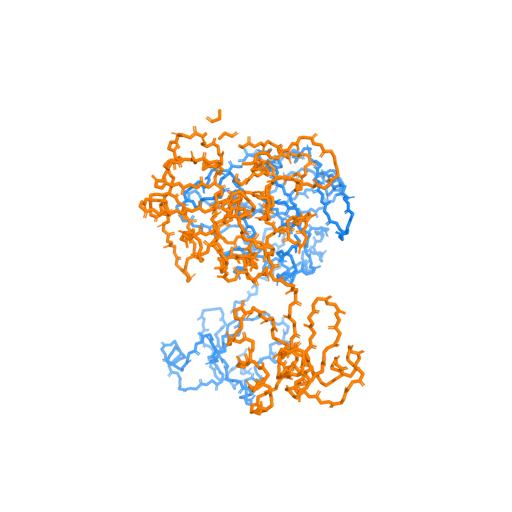15.833 19.548 32.127 1.00 18.08 102 ASN A N 1
ATOM 787 C CA . ASN A 1 102 ? 16.263 20.091 33.400 1.00 15.70 102 ASN A CA 1
ATOM 788 C C . ASN A 1 102 ? 17.401 19.249 33.943 1.00 17.05 102 ASN A C 1
ATOM 789 O O . ASN A 1 102 ? 17.931 19.521 35.016 1.00 22.44 102 ASN A O 1
ATOM 794 N N . GLY A 1 103 ? 17.785 18.231 33.183 1.00 20.51 103 GLY A N 1
ATOM 795 C CA . GLY A 1 103 ? 18.871 17.365 33.598 1.00 23.45 103 GLY A CA 1
ATOM 796 C C . GLY A 1 103 ? 18.486 16.538 34.804 1.00 25.20 103 GLY A C 1
ATOM 797 O O . GLY A 1 103 ? 19.301 15.816 35.361 1.00 27.23 103 GLY A O 1
ATOM 798 N N . GLU A 1 104 ? 17.226 16.641 35.201 1.00 28.33 104 GLU A N 1
ATOM 799 C CA . GLU A 1 104 ? 16.709 15.921 36.353 1.00 24.42 104 GLU A CA 1
ATOM 800 C C . GLU A 1 104 ? 16.952 14.409 36.273 1.00 26.44 104 GLU A C 1
ATOM 801 O O . GLU A 1 104 ? 17.633 13.837 37.128 1.00 26.89 104 GLU A O 1
ATOM 807 N N . PHE A 1 105 ? 16.411 13.763 35.245 1.00 16.47 105 PHE A N 1
ATOM 808 C CA . PHE A 1 105 ? 16.577 12.324 35.081 1.00 14.88 105 PHE A CA 1
ATOM 809 C C . PHE A 1 105 ? 18.060 11.939 35.014 1.00 17.68 105 PHE A C 1
ATOM 810 O O . PHE A 1 105 ? 18.502 10.989 35.658 1.00 18.89 105 PHE A O 1
ATOM 818 N N . THR A 1 106 ? 18.817 12.685 34.214 1.00 18.29 106 THR A N 1
ATOM 819 C CA . THR A 1 106 ? 20.246 12.479 34.038 1.00 13.31 106 THR A CA 1
ATOM 820 C C . THR A 1 106 ? 20.962 12.601 35.375 1.00 15.89 106 THR A C 1
ATOM 821 O O . THR A 1 106 ? 21.870 11.841 35.681 1.00 22.39 106 THR A O 1
ATOM 825 N N . GLU A 1 107 ? 20.550 13.577 36.170 1.00 20.26 107 GLU A N 1
ATOM 826 C CA . GLU A 1 107 ? 21.132 13.804 37.486 1.00 22.39 107 GLU A CA 1
ATOM 827 C C . GLU A 1 107 ? 20.800 12.597 38.369 1.00 23.05 107 GLU A C 1
ATOM 828 O O . GLU A 1 107 ? 21.677 12.000 38.987 1.00 22.68 107 GLU A O 1
ATOM 834 N N . GLY A 1 108 ? 19.527 12.225 38.411 1.00 21.65 108 GLY A N 1
ATOM 835 C CA . GLY A 1 108 ? 19.138 11.069 39.191 1.00 17.52 108 GLY A CA 1
ATOM 836 C C . GLY A 1 108 ? 19.939 9.836 38.812 1.00 19.82 108 GLY A C 1
ATOM 837 O O . GLY A 1 108 ? 20.176 8.974 39.645 1.00 19.98 108 GLY A O 1
ATOM 846 N N . GLY A 1 110 ? 22.914 9.818 38.179 1.00 23.33 110 GLY A N 1
ATOM 847 C CA . GLY A 1 110 ? 24.295 10.111 38.508 1.00 16.41 110 GLY A CA 1
ATOM 848 C C . GLY A 1 110 ? 25.135 10.275 37.257 1.00 22.04 110 GLY A C 1
ATOM 849 O O . GLY A 1 110 ? 26.350 10.077 37.280 1.00 16.93 110 GLY A O 1
ATOM 858 N N . LEU A 1 112 ? 24.966 13.221 35.257 1.00 21.87 112 LEU A N 1
ATOM 859 C CA . LEU A 1 112 ? 25.042 14.627 34.859 1.00 14.48 112 LEU A CA 1
ATOM 860 C C . LEU A 1 112 ? 26.461 15.128 34.968 1.00 18.61 112 LEU A C 1
ATOM 861 O O . LEU A 1 112 ? 27.076 15.043 36.027 1.00 21.77 112 LEU A O 1
ATOM 866 N N . VAL A 1 113 ? 26.989 15.649 33.869 1.00 22.77 113 VAL A N 1
ATOM 867 C CA . VAL A 1 113 ? 28.348 16.159 33.879 1.00 23.25 113 VAL A CA 1
ATOM 868 C C . VAL A 1 113 ? 28.400 17.568 33.315 1.00 23.04 113 VAL A C 1
ATOM 869 O O . VAL A 1 113 ? 27.494 18.006 32.610 1.00 24.58 113 VAL A O 1
ATOM 873 N N . GLY A 1 114 ? 29.461 18.286 33.648 1.00 19.63 114 GLY A N 1
ATOM 874 C CA . GLY A 1 114 ? 29.602 19.630 33.145 1.00 20.73 114 GLY A CA 1
ATOM 875 C C . GLY A 1 114 ? 30.344 19.568 31.829 1.00 22.04 114 GLY A C 1
ATOM 876 O O . GLY A 1 114 ? 31.250 18.753 31.659 1.00 15.22 114 GLY A O 1
ATOM 877 N N . LYS A 1 115 ? 29.948 20.414 30.888 1.00 25.67 115 LYS A N 1
ATOM 878 C CA . LYS A 1 115 ? 30.599 20.450 29.591 1.00 25.09 115 LYS A CA 1
ATOM 879 C C . LYS A 1 115 ? 30.722 21.888 29.119 1.00 26.90 115 LYS A C 1
ATOM 880 O O . LYS A 1 115 ? 30.546 22.191 27.940 1.00 21.52 115 LYS A O 1
ATOM 886 N N . GLU A 1 116 ? 31.043 22.765 30.067 1.00 27.55 116 GLU A N 1
ATOM 887 C CA . GLU A 1 116 ? 31.187 24.178 29.799 1.00 23.56 116 GLU A CA 1
ATOM 888 C C . GLU A 1 116 ? 32.261 24.467 28.758 1.00 27.66 116 GLU A C 1
ATOM 889 O O . GLU A 1 116 ? 32.249 25.523 28.128 1.00 31.23 116 GLU A O 1
ATOM 895 N N . ASP A 1 117 ? 33.188 23.535 28.561 1.00 27.39 117 ASP A N 1
ATOM 896 C CA . ASP A 1 117 ? 34.256 23.766 27.591 1.00 26.75 117 ASP A CA 1
ATOM 897 C C . ASP A 1 117 ? 33.765 23.711 26.149 1.00 24.67 117 ASP A C 1
ATOM 898 O O . ASP A 1 117 ? 34.526 23.965 25.217 1.00 26.35 117 ASP A O 1
ATOM 903 N N . LEU A 1 118 ? 32.495 23.368 25.972 1.00 19.84 118 LEU A N 1
ATOM 904 C CA . LEU A 1 118 ? 31.871 23.321 24.655 1.00 16.80 118 LEU A CA 1
ATOM 905 C C . LEU A 1 118 ? 30.712 24.293 24.663 1.00 10.98 118 LEU A C 1
ATOM 906 O O . LEU A 1 118 ? 30.123 24.556 23.631 1.00 16.57 118 LEU A O 1
ATOM 911 N N . GLY A 1 119 ? 30.383 24.811 25.839 1.00 7.60 119 GLY A N 1
ATOM 912 C CA . GLY A 1 119 ? 29.286 25.745 25.956 1.00 8.02 119 GLY A CA 1
ATOM 913 C C . GLY A 1 119 ? 27.956 25.030 26.053 1.00 13.78 119 GLY A C 1
ATOM 914 O O . GLY A 1 119 ? 26.928 25.573 25.683 1.00 20.22 119 GLY A O 1
ATOM 915 N N . PHE A 1 120 ? 27.979 23.801 26.555 1.00 16.83 120 PHE A N 1
ATOM 916 C CA . PHE A 1 120 ? 26.776 22.991 26.706 1.00 14.68 120 PHE A CA 1
ATOM 917 C C . PHE A 1 120 ? 26.231 23.027 28.119 1.00 9.98 120 PHE A C 1
ATOM 918 O O . PHE A 1 120 ? 25.219 22.396 28.405 1.00 19.09 120 PHE A O 1
ATOM 926 N N . GLY A 1 121 ? 26.898 23.751 29.008 1.00 7.81 121 GLY A N 1
ATOM 927 C CA . GLY A 1 121 ? 26.448 23.786 30.386 1.00 5.16 121 GLY A CA 1
ATOM 928 C C . GLY A 1 121 ? 26.450 22.357 30.871 1.00 7.18 121 GLY A C 1
ATOM 929 O O . GLY A 1 121 ? 27.286 21.564 30.442 1.00 9.96 121 GLY A O 1
ATOM 930 N N . LYS A 1 122 ? 25.525 22.006 31.752 1.00 16.05 122 LYS A N 1
ATOM 931 C CA . LYS A 1 122 ? 25.475 20.639 32.246 1.00 13.76 122 LYS A CA 1
ATOM 932 C C . LYS A 1 122 ? 24.708 19.767 31.270 1.00 15.75 122 LYS A C 1
ATOM 933 O O . LYS A 1 122 ? 23.608 20.127 30.826 1.00 14.29 122 LYS A O 1
ATOM 939 N N . ARG A 1 123 ? 25.291 18.621 30.934 1.00 14.19 123 ARG A N 1
ATOM 940 C CA . ARG A 1 123 ? 24.653 17.699 30.003 1.00 17.25 123 ARG A CA 1
ATOM 941 C C . ARG A 1 123 ? 24.830 16.271 30.477 1.00 12.64 123 ARG A C 1
ATOM 942 O O . ARG A 1 123 ? 25.410 16.033 31.520 1.00 19.45 123 ARG A O 1
ATOM 950 N N . SER A 1 124 ? 24.323 15.318 29.714 1.00 18.49 124 SER A N 1
ATOM 951 C CA . SER A 1 124 ? 24.466 13.938 30.105 1.00 17.40 124 SER A CA 1
ATOM 952 C C . SER A 1 124 ? 25.746 13.339 29.546 1.00 20.76 124 SER A C 1
ATOM 953 O O . SER A 1 124 ? 26.244 13.751 28.495 1.00 22.06 124 SER A O 1
ATOM 956 N N . TRP A 1 125 ? 26.280 12.376 30.286 1.00 17.02 125 TRP A N 1
ATOM 957 C CA . TRP A 1 125 ? 27.483 11.657 29.905 1.00 15.60 125 TRP A CA 1
ATOM 958 C C . TRP A 1 125 ? 26.927 10.506 29.089 1.00 15.72 125 TRP A C 1
ATOM 959 O O . TRP A 1 125 ? 25.863 9.998 29.402 1.00 16.33 125 TRP A O 1
ATOM 970 N N . ARG A 1 126 ? 27.632 10.101 28.044 1.00 17.75 126 ARG A N 1
ATOM 971 C CA . ARG A 1 126 ? 27.147 9.023 27.190 1.00 15.48 126 ARG A CA 1
ATOM 972 C C . ARG A 1 126 ? 27.099 7.658 27.868 1.00 14.80 126 ARG A C 1
ATOM 973 O O . ARG A 1 126 ? 28.085 7.185 28.412 1.00 17.49 126 ARG A O 1
ATOM 981 N N . TYR A 1 127 ? 25.930 7.033 27.826 1.00 14.74 127 TYR A N 1
ATOM 982 C CA . TYR A 1 127 ? 25.748 5.720 28.415 1.00 16.81 127 TYR A CA 1
ATOM 983 C C . TYR A 1 127 ? 24.451 5.106 27.911 1.00 16.52 127 TYR A C 1
ATOM 984 O O . TYR A 1 127 ? 23.549 5.810 27.487 1.00 18.05 127 TYR A O 1
ATOM 993 N N . SER A 1 128 ? 24.362 3.787 27.948 1.00 22.45 128 SER A N 1
ATOM 994 C CA . SER A 1 128 ? 23.144 3.109 27.539 1.00 21.57 128 SER A CA 1
ATOM 995 C C . SER A 1 128 ? 22.786 2.205 28.695 1.00 22.40 128 SER A C 1
ATOM 996 O O . SER A 1 128 ? 23.600 1.988 29.586 1.00 26.42 128 SER A O 1
ATOM 1007 N N . LEU A 1 130 ? 19.683 -1.073 30.123 1.00 28.33 130 LEU A N 1
ATOM 1008 C CA . LEU A 1 130 ? 18.520 -1.923 29.916 1.00 23.59 130 LEU A CA 1
ATOM 1009 C C . LEU A 1 130 ? 17.740 -1.801 31.200 1.00 29.27 130 LEU A C 1
ATOM 1010 O O . LEU A 1 130 ? 18.291 -2.001 32.288 1.00 33.98 130 LEU A O 1
ATOM 1015 N N . VAL A 1 131 ? 16.462 -1.466 31.084 1.00 31.36 131 VAL A N 1
ATOM 1016 C CA . VAL A 1 131 ? 15.645 -1.292 32.268 1.00 33.19 131 VAL A CA 1
ATOM 1017 C C . VAL A 1 131 ? 14.450 -2.222 32.280 1.00 32.20 131 VAL A C 1
ATOM 1018 O O . VAL A 1 131 ? 13.637 -2.231 31.354 1.00 34.84 131 VAL A O 1
ATOM 1022 N N . LYS A 1 132 ? 14.355 -3.012 33.340 1.00 34.21 132 LYS A N 1
ATOM 1023 C CA . LYS A 1 132 ? 13.253 -3.941 33.487 1.00 35.37 132 LYS A CA 1
ATOM 1024 C C . LYS A 1 132 ? 12.369 -3.503 34.630 1.00 34.00 132 LYS A C 1
ATOM 1025 O O . LYS A 1 132 ? 12.777 -3.502 35.794 1.00 37.34 132 LYS A O 1
ATOM 1031 N N . ASN A 1 133 ? 11.156 -3.107 34.269 1.00 33.16 133 ASN A N 1
ATOM 1032 C CA . ASN A 1 133 ? 10.162 -2.625 35.216 1.00 36.32 133 ASN A CA 1
ATOM 1033 C C . ASN A 1 133 ? 10.677 -1.533 36.151 1.00 35.48 133 ASN A C 1
ATOM 1034 O O . ASN A 1 133 ? 10.433 -1.571 37.362 1.00 34.13 133 ASN A O 1
ATOM 1039 N N . GLY A 1 134 ? 11.394 -0.566 35.583 1.00 36.64 134 GLY A N 1
ATOM 1040 C CA . GLY A 1 134 ? 11.914 0.543 36.365 1.00 35.11 134 GLY A CA 1
ATOM 1041 C C . GLY A 1 134 ? 13.214 0.285 37.085 1.00 33.82 134 GLY A C 1
ATOM 1042 O O . GLY A 1 134 ? 13.802 1.201 37.666 1.00 37.28 134 GLY A O 1
ATOM 1043 N N . VAL A 1 135 ? 13.670 -0.961 37.058 1.00 33.54 135 VAL A N 1
ATOM 1044 C CA . VAL A 1 135 ? 14.916 -1.302 37.724 1.00 25.83 135 VAL A CA 1
ATOM 1045 C C . VAL A 1 135 ? 16.038 -1.486 36.729 1.00 25.70 135 VAL A C 1
ATOM 1046 O O . VAL A 1 135 ? 15.983 -2.359 35.866 1.00 25.83 135 VAL A O 1
ATOM 1050 N N . VAL A 1 136 ? 17.055 -0.645 36.862 1.00 27.37 136 VAL A N 1
ATOM 1051 C CA . VAL A 1 136 ? 18.219 -0.679 35.983 1.00 30.47 136 VAL A CA 1
ATOM 1052 C C . VAL A 1 136 ? 18.835 -2.067 36.088 1.00 31.22 136 VAL A C 1
ATOM 1053 O O . VAL A 1 136 ? 19.226 -2.496 37.171 1.00 28.40 136 VAL A O 1
ATOM 1057 N N . GLU A 1 137 ? 18.915 -2.775 34.968 1.00 28.65 137 GLU A N 1
ATOM 1058 C CA . GLU A 1 137 ? 19.473 -4.115 34.998 1.00 28.04 137 GLU A CA 1
ATOM 1059 C C . GLU A 1 137 ? 20.925 -4.090 34.633 1.00 29.01 137 GLU A C 1
ATOM 1060 O O . GLU A 1 137 ? 21.765 -4.624 35.344 1.00 35.03 137 GLU A O 1
ATOM 1066 N N . LYS A 1 138 ? 21.209 -3.467 33.501 1.00 33.13 138 LYS A N 1
ATOM 1067 C CA . LYS A 1 138 ? 22.561 -3.378 32.994 1.00 31.43 138 LYS A CA 1
ATOM 1068 C C . LYS A 1 138 ? 22.849 -1.949 32.598 1.00 32.58 138 LYS A C 1
ATOM 1069 O O . LYS A 1 138 ? 21.947 -1.225 32.197 1.00 37.91 138 LYS A O 1
ATOM 1083 N N . PHE A 1 140 ? 25.908 0.502 30.511 1.00 27.65 140 PHE A N 1
ATOM 1084 C CA . PHE A 1 140 ? 27.152 0.627 29.775 1.00 26.19 140 PHE A CA 1
ATOM 1085 C C . PHE A 1 140 ? 27.586 2.085 29.758 1.00 27.03 140 PHE A C 1
ATOM 1086 O O . PHE A 1 140 ? 27.206 2.859 28.881 1.00 30.39 140 PHE A O 1
ATOM 1094 N N . ILE A 1 141 ? 28.390 2.438 30.753 1.00 18.91 141 ILE A N 1
ATOM 1095 C CA . ILE A 1 141 ? 28.910 3.781 30.936 1.00 12.88 141 ILE A CA 1
ATOM 1096 C C . ILE A 1 141 ? 30.199 3.945 30.179 1.00 15.24 141 ILE A C 1
ATOM 1097 O O . ILE A 1 141 ? 31.149 3.220 30.410 1.00 14.60 141 ILE A O 1
ATOM 1102 N N . GLU A 1 142 ? 30.221 4.906 29.269 1.00 19.15 142 GLU A N 1
ATOM 1103 C CA . GLU A 1 142 ? 31.386 5.176 28.442 1.00 21.10 142 GLU A CA 1
ATOM 1104 C C . GLU A 1 142 ? 32.563 5.542 29.354 1.00 21.99 142 GLU A C 1
ATOM 1105 O O . GLU A 1 142 ? 32.386 6.245 30.335 1.00 31.51 142 GLU A O 1
ATOM 1111 N N . PRO A 1 143 ? 33.782 5.073 29.053 1.00 18.98 143 PRO A N 1
ATOM 1112 C CA . PRO A 1 143 ? 34.924 5.409 29.924 1.00 19.76 143 PRO A CA 1
ATOM 1113 C C . PRO A 1 143 ? 35.217 6.909 30.087 1.00 18.75 143 PRO A C 1
ATOM 1114 O O . PRO A 1 143 ? 34.895 7.712 29.217 1.00 20.40 143 PRO A O 1
ATOM 1118 N N . ASN A 1 144 ? 35.839 7.278 31.202 1.00 16.17 144 ASN A N 1
ATOM 1119 C CA . ASN A 1 144 ? 36.151 8.675 31.447 1.00 15.99 144 ASN A CA 1
ATOM 1120 C C . ASN A 1 144 ? 37.402 9.111 30.718 1.00 20.40 144 ASN A C 1
ATOM 1121 O O . ASN A 1 144 ? 38.456 9.292 31.321 1.00 18.01 144 ASN A O 1
ATOM 1126 N N . GLU A 1 145 ? 37.285 9.284 29.410 1.00 27.02 145 GLU A N 1
ATOM 1127 C CA . GLU A 1 145 ? 38.421 9.698 28.612 1.00 25.27 145 GLU A CA 1
ATOM 1128 C C . GLU A 1 145 ? 38.088 11.024 27.993 1.00 23.85 145 GLU A C 1
ATOM 1129 O O . GLU A 1 145 ? 36.921 11.353 27.825 1.00 28.62 145 GLU A O 1
ATOM 1135 N N . PRO A 1 146 ? 39.111 11.801 27.629 1.00 22.34 146 PRO A N 1
ATOM 1136 C CA . PRO A 1 146 ? 38.880 13.113 27.023 1.00 24.12 146 PRO A CA 1
ATOM 1137 C C . PRO A 1 146 ? 38.178 13.011 25.669 1.00 24.59 146 PRO A C 1
ATOM 1138 O O . PRO A 1 146 ? 38.027 11.929 25.102 1.00 21.72 146 PRO A O 1
ATOM 1142 N N . GLY A 1 147 ? 37.748 14.144 25.145 1.00 24.10 147 GLY A N 1
ATOM 1143 C CA . GLY A 1 147 ? 37.083 14.102 23.866 1.00 30.60 147 GLY A CA 1
ATOM 1144 C C . GLY A 1 147 ? 35.666 13.573 23.960 1.00 29.66 147 GLY A C 1
ATOM 1145 O O . GLY A 1 147 ? 34.928 13.910 24.885 1.00 36.29 147 GLY A O 1
ATOM 1146 N N . ASP A 1 148 ? 35.292 12.730 23.004 1.00 28.02 148 ASP A N 1
ATOM 1147 C CA . ASP A 1 148 ? 33.953 12.176 22.948 1.00 23.96 148 ASP A CA 1
ATOM 1148 C C . ASP A 1 148 ? 33.959 10.656 22.772 1.00 23.41 148 ASP A C 1
ATOM 1149 O O . ASP A 1 148 ? 33.701 10.148 21.682 1.00 27.97 148 ASP A O 1
ATOM 1154 N N . PRO A 1 149 ? 34.249 9.912 23.856 1.00 24.45 149 PRO A N 1
ATOM 1155 C CA . PRO A 1 149 ? 34.304 8.446 23.887 1.00 26.07 149 PRO A CA 1
ATOM 1156 C C . PRO A 1 149 ? 33.009 7.738 23.490 1.00 25.26 149 PRO A C 1
ATOM 1157 O O . PRO A 1 149 ? 31.927 8.097 23.949 1.00 31.48 149 PRO A O 1
ATOM 1161 N N . PHE A 1 150 ? 33.141 6.725 22.639 1.00 24.75 150 PHE A N 1
ATOM 1162 C CA . PHE A 1 150 ? 32.011 5.949 22.136 1.00 28.54 150 PHE A CA 1
ATOM 1163 C C . PHE A 1 150 ? 32.530 4.564 21.797 1.00 28.63 150 PHE A C 1
ATOM 1164 O O . PHE A 1 150 ? 32.950 4.311 20.673 1.00 35.16 150 PHE A O 1
ATOM 1172 N N . LYS A 1 151 ? 32.491 3.669 22.772 1.00 26.97 151 LYS A N 1
ATOM 1173 C CA . LYS A 1 151 ? 32.972 2.315 22.595 1.00 24.36 151 LYS A CA 1
ATOM 1174 C C . LYS A 1 151 ? 32.279 1.355 23.560 1.00 22.27 151 LYS A C 1
ATOM 1175 O O . LYS A 1 151 ? 32.765 0.268 23.815 1.00 29.47 151 LYS A O 1
ATOM 1181 N N . VAL A 1 152 ? 31.139 1.756 24.096 1.00 21.57 152 VAL A N 1
ATOM 1182 C CA . VAL A 1 152 ? 30.419 0.913 25.028 1.00 17.26 152 VAL A CA 1
ATOM 1183 C C . VAL A 1 152 ? 28.910 1.137 25.013 1.00 20.61 152 VAL A C 1
ATOM 1184 O O . VAL A 1 152 ? 28.140 0.232 25.293 1.00 23.57 152 VAL A O 1
ATOM 1188 N N . SER A 1 153 ? 28.481 2.346 24.683 1.00 28.03 153 SER A N 1
ATOM 1189 C CA . SER A 1 153 ? 27.059 2.655 24.669 1.00 24.52 153 SER A CA 1
ATOM 1190 C C . SER A 1 153 ? 26.384 2.378 23.329 1.00 23.72 153 SER A C 1
ATOM 1191 O O . SER A 1 153 ? 25.183 2.586 23.183 1.00 31.25 153 SER A O 1
ATOM 1194 N N . ASP A 1 154 ? 27.153 1.897 22.358 1.00 22.67 154 ASP A N 1
ATOM 1195 C CA . ASP A 1 154 ? 26.638 1.595 21.021 1.00 25.59 154 ASP A CA 1
ATOM 1196 C C . ASP A 1 154 ? 25.509 0.573 21.076 1.00 25.09 154 ASP A C 1
ATOM 1197 O O . ASP A 1 154 ? 25.336 -0.114 22.078 1.00 32.09 154 ASP A O 1
ATOM 1202 N N . ALA A 1 155 ? 24.754 0.455 19.990 1.00 30.70 155 ALA A N 1
ATOM 1203 C CA . ALA A 1 155 ? 23.646 -0.496 19.941 1.00 32.52 155 ALA A CA 1
ATOM 1204 C C . ALA A 1 155 ? 24.115 -1.958 19.894 1.00 32.49 155 ALA A C 1
ATOM 1205 O O . ALA A 1 155 ? 23.478 -2.840 20.471 1.00 31.05 155 ALA A O 1
ATOM 1207 N N . ASP A 1 156 ? 25.227 -2.212 19.212 1.00 26.36 156 ASP A N 1
ATOM 1208 C CA . ASP A 1 156 ? 25.745 -3.566 19.117 1.00 28.41 156 ASP A CA 1
ATOM 1209 C C . ASP A 1 156 ? 26.091 -4.120 20.501 1.00 28.82 156 ASP A C 1
ATOM 1210 O O . ASP A 1 156 ? 25.571 -5.159 20.912 1.00 34.50 156 ASP A O 1
ATOM 1215 N N . THR A 1 157 ? 26.951 -3.424 21.232 1.00 30.41 157 THR A N 1
ATOM 1216 C CA . THR A 1 157 ? 27.313 -3.856 22.573 1.00 22.35 157 THR A CA 1
ATOM 1217 C C . THR A 1 157 ? 26.052 -4.242 23.331 1.00 26.63 157 THR A C 1
ATOM 1218 O O . THR A 1 157 ? 26.042 -5.216 24.082 1.00 30.10 157 THR A O 1
ATOM 1230 N N . LEU A 1 159 ? 23.058 -5.153 22.027 1.00 32.08 159 LEU A N 1
ATOM 1231 C CA . LEU A 1 159 ? 22.466 -6.334 21.446 1.00 33.44 159 LEU A CA 1
ATOM 1232 C C . LEU A 1 159 ? 23.192 -7.583 21.904 1.00 35.54 159 LEU A C 1
ATOM 1233 O O . LEU A 1 159 ? 22.553 -8.539 22.337 1.00 38.12 159 LEU A O 1
ATOM 1238 N N . LYS A 1 160 ? 24.522 -7.565 21.835 1.00 34.93 160 LYS A N 1
ATOM 1239 C CA . LYS A 1 160 ? 25.312 -8.720 22.242 1.00 33.32 160 LYS A CA 1
ATOM 1240 C C . LYS A 1 160 ? 25.057 -9.062 23.694 1.00 37.26 160 LYS A C 1
ATOM 1241 O O . LYS A 1 160 ? 25.202 -10.213 24.112 1.00 43.06 160 LYS A O 1
ATOM 1247 N N . TYR A 1 161 ? 24.662 -8.059 24.466 1.00 32.90 161 TYR A N 1
ATOM 1248 C CA . TYR A 1 161 ? 24.385 -8.265 25.878 1.00 33.23 161 TYR A CA 1
ATOM 1249 C C . TYR A 1 161 ? 22.993 -8.843 26.094 1.00 34.67 161 TYR A C 1
ATOM 1250 O O . TYR A 1 161 ? 22.791 -9.734 26.920 1.00 32.35 161 TYR A O 1
ATOM 1259 N N . LEU A 1 162 ? 22.035 -8.305 25.349 1.00 40.17 162 LEU A N 1
ATOM 1260 C CA . LEU A 1 162 ? 20.642 -8.715 25.441 1.00 39.26 162 LEU A CA 1
ATOM 1261 C C . LEU A 1 162 ? 20.393 -10.074 24.803 1.00 36.78 162 LEU A C 1
ATOM 1262 O O . LEU A 1 162 ? 19.663 -10.896 25.337 1.00 36.19 162 LEU A O 1
ATOM 1267 N N . ALA A 1 163 ? 21.005 -10.300 23.650 1.00 34.49 163 ALA A N 1
ATOM 1268 C CA . ALA A 1 163 ? 20.831 -11.549 22.939 1.00 34.92 163 ALA A CA 1
ATOM 1269 C C . ALA A 1 163 ? 22.161 -12.038 22.402 1.00 35.45 163 ALA A C 1
ATOM 1270 O O . ALA A 1 163 ? 22.402 -12.018 21.194 1.00 47.27 163 ALA A O 1
ATOM 1272 N N . PRO A 1 164 ? 23.051 -12.485 23.290 1.00 38.71 164 PRO A N 1
ATOM 1273 C CA . PRO A 1 164 ? 24.343 -12.966 22.809 1.00 40.16 164 PRO A CA 1
ATOM 1274 C C . PRO A 1 164 ? 24.201 -14.091 21.800 1.00 43.71 164 PRO A C 1
ATOM 1275 O O . PRO A 1 164 ? 25.103 -14.300 20.991 1.00 56.19 164 PRO A O 1
ATOM 1279 N N . GLN A 1 165 ? 23.076 -14.809 21.846 1.00 42.63 165 GLN A N 1
ATOM 1280 C CA . GLN A 1 165 ? 22.828 -15.911 20.912 1.00 42.86 165 GLN A CA 1
ATOM 1281 C C . GLN A 1 165 ? 22.821 -15.364 19.512 1.00 47.63 165 GLN A C 1
ATOM 1282 O O . GLN A 1 165 ? 23.338 -15.990 18.583 1.00 56.31 165 GLN A O 1
ATOM 1288 N N . HIS A 1 166 ? 22.200 -14.201 19.362 1.00 46.13 166 HIS A N 1
ATOM 1289 C CA . HIS A 1 166 ? 22.147 -13.576 18.068 1.00 47.19 166 HIS A CA 1
ATOM 1290 C C . HIS A 1 166 ? 23.582 -13.434 17.631 1.00 47.55 166 HIS A C 1
ATOM 1291 O O . HIS A 1 166 ? 24.379 -12.818 18.336 1.00 50.25 166 HIS A O 1
ATOM 1298 N N . GLN A 1 167 ? 23.925 -14.007 16.485 1.00 51.68 167 GLN A N 1
ATOM 1299 C CA . GLN A 1 167 ? 25.295 -13.907 16.018 1.00 53.22 167 GLN A CA 1
ATOM 1300 C C . GLN A 1 167 ? 25.551 -12.522 15.449 1.00 57.22 167 GLN A C 1
ATOM 1301 O O . GLN A 1 167 ? 24.691 -11.948 14.775 1.00 56.58 167 GLN A O 1
ATOM 1307 N N . VAL A 1 168 ? 26.735 -11.993 15.746 1.00 59.76 168 VAL A N 1
ATOM 1308 C CA . VAL A 1 168 ? 27.165 -10.670 15.282 1.00 59.80 168 VAL A CA 1
ATOM 1309 C C . VAL A 1 168 ? 27.303 -10.643 13.748 1.00 59.79 168 VAL A C 1
ATOM 1310 O O . VAL A 1 168 ? 28.119 -11.382 13.192 1.00 56.77 168 VAL A O 1
ATOM 1314 N N . GLN A 1 169 ? 26.513 -9.811 13.064 1.00 58.48 169 GLN A N 1
ATOM 1315 C CA . GLN A 1 169 ? 26.614 -9.723 11.600 1.00 59.99 169 GLN A CA 1
ATOM 1316 C C . GLN A 1 169 ? 27.871 -8.922 11.262 1.00 61.16 169 GLN A C 1
ATOM 1317 O O . GLN A 1 169 ? 28.187 -7.946 11.947 1.00 61.39 169 GLN A O 1
ATOM 1323 N N . GLU A 1 170 ? 28.581 -9.337 10.215 1.00 58.83 170 GLU A N 1
ATOM 1324 C CA . GLU A 1 170 ? 29.808 -8.660 9.788 1.00 57.43 170 GLU A CA 1
ATOM 1325 C C . GLU A 1 170 ? 29.529 -7.235 9.290 1.00 58.12 170 GLU A C 1
ATOM 1326 O O . GLU A 1 170 ? 28.457 -6.959 8.741 1.00 59.89 170 GLU A O 1
ATOM 1332 N N . SER A 1 171 ? 30.494 -6.337 9.480 1.00 56.95 171 SER A N 1
ATOM 1333 C CA . SER A 1 171 ? 30.359 -4.947 9.035 1.00 55.12 171 SER A CA 1
ATOM 1334 C C . SER A 1 171 ? 30.518 -4.928 7.511 1.00 56.23 171 SER A C 1
ATOM 1335 O O . SER A 1 171 ? 31.412 -5.593 6.973 1.00 56.38 171 SER A O 1
ATOM 1338 N N . ILE A 1 172 ? 29.665 -4.177 6.814 1.00 53.52 172 ILE A N 1
ATOM 1339 C CA . ILE A 1 172 ? 29.731 -4.132 5.349 1.00 49.96 172 ILE A CA 1
ATOM 1340 C C . ILE A 1 172 ? 29.712 -2.726 4.745 1.00 52.28 172 ILE A C 1
ATOM 1341 O O . ILE A 1 172 ? 28.735 -1.988 4.871 1.00 47.77 172 ILE A O 1
ATOM 1346 N N . SER A 1 173 ? 30.804 -2.365 4.082 1.00 52.35 173 SER A N 1
ATOM 1347 C CA . SER A 1 173 ? 30.911 -1.062 3.440 1.00 56.59 173 SER A CA 1
ATOM 1348 C C . SER A 1 173 ? 31.102 -1.330 1.961 1.00 57.96 173 SER A C 1
ATOM 1349 O O . SER A 1 173 ? 31.761 -2.308 1.585 1.00 58.62 173 SER A O 1
ATOM 1352 N N . ILE A 1 174 ? 30.538 -0.464 1.123 1.00 60.52 174 ILE A N 1
ATOM 1353 C CA . ILE A 1 174 ? 30.634 -0.641 -0.324 1.00 57.65 174 ILE A CA 1
ATOM 1354 C C . ILE A 1 174 ? 30.880 0.634 -1.132 1.00 55.38 174 ILE A C 1
ATOM 1355 O O . ILE A 1 174 ? 30.103 1.588 -1.071 1.00 46.50 174 ILE A O 1
ATOM 1360 N N . PHE A 1 175 ? 31.973 0.645 -1.888 1.00 53.33 175 PHE A N 1
ATOM 1361 C CA . PHE A 1 175 ? 32.280 1.787 -2.737 1.00 57.45 175 PHE A CA 1
ATOM 1362 C C . PHE A 1 175 ? 31.487 1.575 -4.021 1.00 59.91 175 PHE A C 1
ATOM 1363 O O . PHE A 1 175 ? 31.577 0.521 -4.656 1.00 59.04 175 PHE A O 1
ATOM 1371 N N . THR A 1 176 ? 30.707 2.578 -4.398 1.00 61.96 176 THR A N 1
ATOM 1372 C CA . THR A 1 176 ? 29.883 2.483 -5.594 1.00 60.52 176 THR A CA 1
ATOM 1373 C C . THR A 1 176 ? 29.874 3.791 -6.368 1.00 59.77 176 THR A C 1
ATOM 1374 O O . THR A 1 176 ? 30.066 4.863 -5.792 1.00 57.80 176 THR A O 1
ATOM 1378 N N . LYS A 1 177 ? 29.670 3.689 -7.679 1.00 59.55 177 LYS A N 1
ATOM 1379 C CA . LYS A 1 177 ? 29.577 4.867 -8.534 1.00 60.22 177 LYS A CA 1
ATOM 1380 C C . LYS A 1 177 ? 28.095 4.979 -8.866 1.00 61.92 177 LYS A C 1
ATOM 1381 O O . LYS A 1 177 ? 27.432 3.958 -9.066 1.00 61.94 177 LYS A O 1
ATOM 1387 N N . PRO A 1 178 ? 27.545 6.210 -8.906 1.00 62.00 178 PRO A N 1
ATOM 1388 C CA . PRO A 1 178 ? 26.118 6.360 -9.230 1.00 61.59 178 PRO A CA 1
ATOM 1389 C C . PRO A 1 178 ? 25.758 5.616 -10.527 1.00 62.00 178 PRO A C 1
ATOM 1390 O O . PRO A 1 178 ? 26.512 5.642 -11.513 1.00 54.24 178 PRO A O 1
ATOM 1394 N N . GLY A 1 179 ? 24.606 4.949 -10.513 1.00 60.80 179 GLY A N 1
ATOM 1395 C CA . GLY A 1 179 ? 24.183 4.192 -11.677 1.00 60.51 179 GLY A CA 1
ATOM 1396 C C . GLY A 1 179 ? 24.973 2.898 -11.723 1.00 61.09 179 GLY A C 1
ATOM 1397 O O . GLY A 1 179 ? 24.432 1.827 -11.430 1.00 57.35 179 GLY A O 1
ATOM 1398 N N . CYS A 1 180 ? 26.250 3.009 -12.091 1.00 60.92 180 CYS A N 1
ATOM 1399 C CA . CYS A 1 180 ? 27.167 1.870 -12.163 1.00 62.00 180 CYS A CA 1
ATOM 1400 C C . CYS A 1 180 ? 26.472 0.516 -12.157 1.00 62.00 180 CYS A C 1
ATOM 1401 O O . CYS A 1 180 ? 26.167 -0.033 -11.095 1.00 62.00 180 CYS A O 1
ATOM 1404 N N . PRO A 1 181 ? 26.214 -0.042 -13.349 1.00 62.00 181 PRO A N 1
ATOM 1405 C CA . PRO A 1 181 ? 25.553 -1.341 -13.487 1.00 59.63 181 PRO A CA 1
ATOM 1406 C C . PRO A 1 181 ? 25.829 -2.339 -12.363 1.00 59.24 181 PRO A C 1
ATOM 1407 O O . PRO A 1 181 ? 25.022 -2.453 -11.439 1.00 59.52 181 PRO A O 1
ATOM 1411 N N . PHE A 1 182 ? 26.961 -3.043 -12.424 1.00 58.14 182 PHE A N 1
ATOM 1412 C CA . PHE A 1 182 ? 27.284 -4.047 -11.407 1.00 57.25 182 PHE A CA 1
ATOM 1413 C C . PHE A 1 182 ? 27.243 -3.643 -9.925 1.00 60.66 182 PHE A C 1
ATOM 1414 O O . PHE A 1 182 ? 27.297 -4.515 -9.044 1.00 57.34 182 PHE A O 1
ATOM 1422 N N . CYS A 1 183 ? 27.148 -2.346 -9.634 1.00 59.46 183 CYS A N 1
ATOM 1423 C CA . CYS A 1 183 ? 27.069 -1.918 -8.237 1.00 61.14 183 CYS A CA 1
ATOM 1424 C C . CYS A 1 183 ? 25.725 -2.414 -7.690 1.00 62.00 183 CYS A C 1
ATOM 1425 O O . CYS A 1 183 ? 25.675 -3.113 -6.671 1.00 62.00 183 CYS A O 1
ATOM 1428 N N . ALA A 1 184 ? 24.640 -2.067 -8.382 1.00 60.58 184 ALA A N 1
ATOM 1429 C CA . ALA A 1 184 ? 23.304 -2.495 -7.976 1.00 57.70 184 ALA A CA 1
ATOM 1430 C C . ALA A 1 184 ? 23.254 -4.019 -7.851 1.00 58.11 184 ALA A C 1
ATOM 1431 O O . ALA A 1 184 ? 22.408 -4.569 -7.140 1.00 53.22 184 ALA A O 1
ATOM 1433 N N . LYS A 1 185 ? 24.175 -4.690 -8.542 1.00 59.36 185 LYS A N 1
ATOM 1434 C CA . LYS A 1 185 ? 24.259 -6.150 -8.527 1.00 61.22 185 LYS A CA 1
ATOM 1435 C C . LYS A 1 185 ? 24.822 -6.671 -7.200 1.00 62.00 185 LYS A C 1
ATOM 1436 O O . LYS A 1 185 ? 24.734 -7.869 -6.893 1.00 62.00 185 LYS A O 1
ATOM 1442 N N . ALA A 1 186 ? 25.410 -5.771 -6.419 1.00 61.86 186 ALA A N 1
ATOM 1443 C CA . ALA A 1 186 ? 25.961 -6.143 -5.120 1.00 61.18 186 ALA A CA 1
ATOM 1444 C C . ALA A 1 186 ? 25.032 -5.596 -4.041 1.00 60.69 186 ALA A C 1
ATOM 1445 O O . ALA A 1 186 ? 24.799 -6.248 -3.022 1.00 61.62 186 ALA A O 1
ATOM 1447 N N . LYS A 1 187 ? 24.494 -4.400 -4.283 1.00 60.70 187 LYS A N 1
ATOM 1448 C CA . LYS A 1 187 ? 23.574 -3.755 -3.341 1.00 60.47 187 LYS A CA 1
ATOM 1449 C C . LYS A 1 187 ? 22.376 -4.657 -3.030 1.00 59.23 187 LYS A C 1
ATOM 1450 O O . LYS A 1 187 ? 22.295 -5.241 -1.947 1.00 58.08 187 LYS A O 1
ATOM 1456 N N . GLN A 1 188 ? 21.460 -4.775 -3.987 1.00 61.64 188 GLN A N 1
ATOM 1457 C CA . GLN A 1 188 ? 20.265 -5.597 -3.820 1.00 60.00 188 GLN A CA 1
ATOM 1458 C C . GLN A 1 188 ? 20.599 -7.053 -3.510 1.00 60.64 188 GLN A C 1
ATOM 1459 O O . GLN A 1 188 ? 19.801 -7.745 -2.884 1.00 62.00 188 GLN A O 1
ATOM 1465 N N . LEU A 1 189 ? 21.770 -7.520 -3.944 1.00 60.15 189 LEU A N 1
ATOM 1466 C CA . LEU A 1 189 ? 22.190 -8.892 -3.650 1.00 59.67 189 LEU A CA 1
ATOM 1467 C C . LEU A 1 189 ? 22.327 -8.986 -2.125 1.00 60.69 189 LEU A C 1
ATOM 1468 O O . LEU A 1 189 ? 22.015 -10.015 -1.516 1.00 57.87 189 LEU A O 1
ATOM 1473 N N . LEU A 1 190 ? 22.793 -7.890 -1.525 1.00 62.00 190 LEU A N 1
ATOM 1474 C CA . LEU A 1 190 ? 22.954 -7.793 -0.076 1.00 62.00 190 LEU A CA 1
ATOM 1475 C C . LEU A 1 190 ? 21.550 -7.786 0.528 1.00 61.65 190 LEU A C 1
ATOM 1476 O O . LEU A 1 190 ? 21.250 -8.587 1.418 1.00 61.63 190 LEU A O 1
ATOM 1481 N N . HIS A 1 191 ? 20.699 -6.880 0.040 1.00 58.64 191 HIS A N 1
ATOM 1482 C CA . HIS A 1 191 ? 19.322 -6.782 0.525 1.00 61.79 191 HIS A CA 1
ATOM 1483 C C . HIS A 1 191 ? 18.703 -8.178 0.479 1.00 62.00 191 HIS A C 1
ATOM 1484 O O . HIS A 1 191 ? 18.158 -8.665 1.474 1.00 62.00 191 HIS A O 1
ATOM 1491 N N . ASP A 1 192 ? 18.789 -8.804 -0.695 1.00 61.83 192 ASP A N 1
ATOM 1492 C CA . ASP A 1 192 ? 18.261 -10.144 -0.908 1.00 58.78 192 ASP A CA 1
ATOM 1493 C C . ASP A 1 192 ? 18.860 -11.078 0.125 1.00 59.84 192 ASP A C 1
ATOM 1494 O O . ASP A 1 192 ? 18.173 -11.961 0.643 1.00 62.00 192 ASP A O 1
ATOM 1499 N N . LYS A 1 193 ? 20.142 -10.876 0.422 1.00 61.30 193 LYS A N 1
ATOM 1500 C CA . LYS A 1 193 ? 20.846 -11.692 1.410 1.00 61.86 193 LYS A CA 1
ATOM 1501 C C . LYS A 1 193 ? 20.486 -11.229 2.824 1.00 61.48 193 LYS A C 1
ATOM 1502 O O . LYS A 1 193 ? 20.891 -11.841 3.824 1.00 59.47 193 LYS A O 1
ATOM 1508 N N . GLY A 1 194 ? 19.712 -10.146 2.889 1.00 59.00 194 GLY A N 1
ATOM 1509 C CA . GLY A 1 194 ? 19.284 -9.595 4.161 1.00 61.50 194 GLY A CA 1
ATOM 1510 C C . GLY A 1 194 ? 20.441 -9.156 5.039 1.00 62.00 194 GLY A C 1
ATOM 1511 O O . GLY A 1 194 ? 20.548 -9.571 6.200 1.00 62.00 194 GLY A O 1
ATOM 1512 N N . LEU A 1 195 ? 21.316 -8.318 4.488 1.00 61.49 195 LEU A N 1
ATOM 1513 C CA . LEU A 1 195 ? 22.465 -7.825 5.236 1.00 57.80 195 LEU A CA 1
ATOM 1514 C C . LEU A 1 195 ? 22.526 -6.301 5.176 1.00 58.56 195 LEU A C 1
ATOM 1515 O O . LEU A 1 195 ? 22.272 -5.701 4.132 1.00 56.49 195 LEU A O 1
ATOM 1520 N N . SER A 1 196 ? 22.837 -5.681 6.311 1.00 58.77 196 SER A N 1
ATOM 1521 C CA . SER A 1 196 ? 22.936 -4.227 6.394 1.00 56.07 196 SER A CA 1
ATOM 1522 C C . SER A 1 196 ? 24.315 -3.807 5.889 1.00 58.11 196 SER A C 1
ATOM 1523 O O . SER A 1 196 ? 25.267 -4.595 5.953 1.00 57.05 196 SER A O 1
ATOM 1526 N N . PHE A 1 197 ? 24.431 -2.574 5.396 1.00 55.09 197 PHE A N 1
ATOM 1527 C CA . PHE A 1 197 ? 25.716 -2.099 4.879 1.00 55.42 197 PHE A CA 1
ATOM 1528 C C . PHE A 1 197 ? 25.833 -0.578 4.757 1.00 54.58 197 PHE A C 1
ATOM 1529 O O . PHE A 1 197 ? 24.832 0.139 4.697 1.00 49.90 197 PHE A O 1
ATOM 1537 N N . GLU A 1 198 ? 27.073 -0.098 4.711 1.00 54.70 198 GLU A N 1
ATOM 1538 C CA . GLU A 1 198 ? 27.342 1.324 4.568 1.00 58.30 198 GLU A CA 1
ATOM 1539 C C . GLU A 1 198 ? 27.905 1.536 3.171 1.00 60.46 198 GLU A C 1
ATOM 1540 O O . GLU A 1 198 ? 28.966 1.008 2.824 1.00 60.14 198 GLU A O 1
ATOM 1546 N N . GLU A 1 199 ? 27.177 2.300 2.369 1.00 61.50 199 GLU A N 1
ATOM 1547 C CA . GLU A 1 199 ? 27.590 2.578 1.008 1.00 59.31 199 GLU A CA 1
ATOM 1548 C C . GLU A 1 199 ? 28.313 3.913 0.892 1.00 57.77 199 GLU A C 1
ATOM 1549 O O . GLU A 1 199 ? 27.712 4.980 1.016 1.00 55.74 199 GLU A O 1
ATOM 1555 N N . ILE A 1 200 ? 29.623 3.836 0.693 1.00 56.98 200 ILE A N 1
ATOM 1556 C CA . ILE A 1 200 ? 30.432 5.027 0.507 1.00 51.86 200 ILE A CA 1
ATOM 1557 C C . ILE A 1 200 ? 30.260 5.268 -0.985 1.00 55.12 200 ILE A C 1
ATOM 1558 O O . ILE A 1 200 ? 30.648 4.423 -1.797 1.00 56.15 200 ILE A O 1
ATOM 1563 N N . ILE A 1 201 ? 29.648 6.389 -1.352 1.00 56.23 201 ILE A N 1
ATOM 1564 C CA . ILE A 1 201 ? 29.452 6.691 -2.767 1.00 58.59 201 ILE A CA 1
ATOM 1565 C C . ILE A 1 201 ? 30.595 7.549 -3.297 1.00 59.38 201 ILE A C 1
ATOM 1566 O O . ILE A 1 201 ? 30.994 8.537 -2.664 1.00 55.90 201 ILE A O 1
ATOM 1571 N N . LEU A 1 202 ? 31.123 7.174 -4.462 1.00 58.26 202 LEU A N 1
ATOM 1572 C CA . LEU A 1 202 ? 32.224 7.923 -5.052 1.00 57.34 202 LEU A CA 1
ATOM 1573 C C . LEU A 1 202 ? 31.802 9.354 -5.352 1.00 56.31 202 LEU A C 1
ATOM 1574 O O . LEU A 1 202 ? 32.605 10.170 -5.801 1.00 50.61 202 LEU A O 1
ATOM 1579 N N . GLY A 1 203 ? 30.535 9.653 -5.074 1.00 59.74 203 GLY A N 1
ATOM 1580 C CA . GLY A 1 203 ? 30.006 10.984 -5.302 1.00 61.69 203 GLY A CA 1
ATOM 1581 C C . GLY A 1 203 ? 30.581 12.039 -4.372 1.00 62.00 203 GLY A C 1
ATOM 1582 O O . GLY A 1 203 ? 31.583 12.683 -4.700 1.00 62.00 203 GLY A O 1
ATOM 1583 N N . HIS A 1 204 ? 29.956 12.218 -3.208 1.00 62.00 204 HIS A N 1
ATOM 1584 C CA . HIS A 1 204 ? 30.418 13.224 -2.248 1.00 62.00 204 HIS A CA 1
ATOM 1585 C C . HIS A 1 204 ? 31.183 12.647 -1.061 1.00 62.00 204 HIS A C 1
ATOM 1586 O O . HIS A 1 204 ? 31.885 13.378 -0.353 1.00 62.00 204 HIS A O 1
ATOM 1593 N N . ASP A 1 205 ? 31.057 11.342 -0.839 1.00 59.61 205 ASP A N 1
ATOM 1594 C CA . ASP A 1 205 ? 31.766 10.716 0.268 1.00 56.76 205 ASP A CA 1
ATOM 1595 C C . ASP A 1 205 ? 33.257 10.585 -0.065 1.00 55.04 205 ASP A C 1
ATOM 1596 O O . ASP A 1 205 ? 34.104 11.168 0.609 1.00 51.63 205 ASP A O 1
ATOM 1601 N N . ALA A 1 206 ? 33.570 9.836 -1.117 1.00 56.15 206 ALA A N 1
ATOM 1602 C CA . ALA A 1 206 ? 34.959 9.631 -1.526 1.00 57.01 206 ALA A CA 1
ATOM 1603 C C . ALA A 1 206 ? 35.150 9.802 -3.026 1.00 56.57 206 ALA A C 1
ATOM 1604 O O . ALA A 1 206 ? 34.186 9.962 -3.777 1.00 58.36 206 ALA A O 1
ATOM 1606 N N . THR A 1 207 ? 36.408 9.768 -3.454 1.00 54.90 207 THR A N 1
ATOM 1607 C CA . THR A 1 207 ? 36.740 9.874 -4.867 1.00 53.58 207 THR A CA 1
ATOM 1608 C C . THR A 1 207 ? 37.184 8.488 -5.327 1.00 55.75 207 THR A C 1
ATOM 1609 O O . THR A 1 207 ? 36.719 7.472 -4.810 1.00 60.13 207 THR A O 1
ATOM 1613 N N . ILE A 1 208 ? 38.089 8.441 -6.294 1.00 60.30 208 ILE A N 1
ATOM 1614 C CA . ILE A 1 208 ? 38.579 7.161 -6.794 1.00 60.17 208 ILE A CA 1
ATOM 1615 C C . ILE A 1 208 ? 39.881 6.801 -6.077 1.00 58.26 208 ILE A C 1
ATOM 1616 O O . ILE A 1 208 ? 40.256 5.628 -5.999 1.00 57.78 208 ILE A O 1
ATOM 1621 N N . VAL A 1 209 ? 40.551 7.819 -5.537 1.00 52.49 209 VAL A N 1
ATOM 1622 C CA . VAL A 1 209 ? 41.799 7.626 -4.805 1.00 51.48 209 VAL A CA 1
ATOM 1623 C C . VAL A 1 209 ? 41.607 6.577 -3.720 1.00 52.63 209 VAL A C 1
ATOM 1624 O O . VAL A 1 209 ? 42.219 5.510 -3.762 1.00 57.56 209 VAL A O 1
ATOM 1628 N N . SER A 1 210 ? 40.755 6.897 -2.748 1.00 49.81 210 SER A N 1
ATOM 1629 C CA . SER A 1 210 ? 40.474 5.995 -1.644 1.00 44.69 210 SER A CA 1
ATOM 1630 C C . SER A 1 210 ? 40.317 4.566 -2.119 1.00 46.81 210 SER A C 1
ATOM 1631 O O . SER A 1 210 ? 41.001 3.671 -1.626 1.00 49.14 210 SER A O 1
ATOM 1634 N N . VAL A 1 211 ? 39.423 4.350 -3.079 1.00 45.56 211 VAL A N 1
ATOM 1635 C CA . VAL A 1 211 ? 39.204 3.006 -3.613 1.00 46.52 211 VAL A CA 1
ATOM 1636 C C . VAL A 1 211 ? 40.545 2.374 -3.998 1.00 48.52 211 VAL A C 1
ATOM 1637 O O . VAL A 1 211 ? 40.866 1.254 -3.599 1.00 46.91 211 VAL A O 1
ATOM 1641 N N . ARG A 1 212 ? 41.321 3.116 -4.777 1.00 47.37 212 ARG A N 1
ATOM 1642 C CA . ARG A 1 212 ? 42.620 2.654 -5.237 1.00 50.76 212 ARG A CA 1
ATOM 1643 C C . ARG A 1 212 ? 43.612 2.518 -4.090 1.00 48.65 212 ARG A C 1
ATOM 1644 O O . ARG A 1 212 ? 44.495 1.661 -4.128 1.00 49.36 212 ARG A O 1
ATOM 1652 N N . ALA A 1 213 ? 43.456 3.362 -3.070 1.00 50.73 213 ALA A N 1
ATOM 1653 C CA . ALA A 1 213 ? 44.332 3.351 -1.893 1.00 48.73 213 ALA A CA 1
ATOM 1654 C C . ALA A 1 213 ? 43.952 2.241 -0.915 1.00 45.71 213 ALA A C 1
ATOM 1655 O O . ALA A 1 213 ? 44.807 1.645 -0.271 1.00 42.81 213 ALA A O 1
ATOM 1657 N N . VAL A 1 214 ? 42.657 1.975 -0.813 1.00 43.82 214 VAL A N 1
ATOM 1658 C CA . VAL A 1 214 ? 42.151 0.956 0.085 1.00 45.51 214 VAL A CA 1
ATOM 1659 C C . VAL A 1 214 ? 42.130 -0.431 -0.536 1.00 52.78 214 VAL A C 1
ATOM 1660 O O . VAL A 1 214 ? 42.680 -1.386 0.024 1.00 54.51 214 VAL A O 1
ATOM 1664 N N . SER A 1 215 ? 41.477 -0.537 -1.689 1.00 56.12 215 SER A N 1
ATOM 1665 C CA . SER A 1 215 ? 41.352 -1.809 -2.394 1.00 57.20 215 SER A CA 1
ATOM 1666 C C . SER A 1 215 ? 42.523 -2.077 -3.319 1.00 58.83 215 SER A C 1
ATOM 1667 O O . SER A 1 215 ? 43.077 -3.181 -3.343 1.00 56.98 215 SER A O 1
ATOM 1670 N N . GLY A 1 216 ? 42.894 -1.052 -4.078 1.00 57.69 216 GLY A N 1
ATOM 1671 C CA . GLY A 1 216 ? 43.971 -1.195 -5.035 1.00 59.46 216 GLY A CA 1
ATOM 1672 C C . GLY A 1 216 ? 43.335 -1.225 -6.416 1.00 62.00 216 GLY A C 1
ATOM 1673 O O . GLY A 1 216 ? 43.789 -0.538 -7.338 1.00 61.53 216 GLY A O 1
ATOM 1674 N N . ARG A 1 217 ? 42.270 -2.014 -6.558 1.00 61.26 217 ARG A N 1
ATOM 1675 C CA . ARG A 1 217 ? 41.568 -2.112 -7.831 1.00 58.17 217 ARG A CA 1
ATOM 1676 C C . ARG A 1 217 ? 41.300 -0.692 -8.303 1.00 57.82 217 ARG A C 1
ATOM 1677 O O . ARG A 1 217 ? 41.214 0.233 -7.491 1.00 57.27 217 ARG A O 1
ATOM 1685 N N . THR A 1 218 ? 41.171 -0.525 -9.615 1.00 62.00 218 THR A N 1
ATOM 1686 C CA . THR A 1 218 ? 40.973 0.794 -10.215 1.00 60.94 218 THR A CA 1
ATOM 1687 C C . THR A 1 218 ? 39.532 1.238 -10.444 1.00 61.30 218 THR A C 1
ATOM 1688 O O . THR A 1 218 ? 39.296 2.345 -10.943 1.00 59.93 218 THR A O 1
ATOM 1692 N N . THR A 1 219 ? 38.574 0.392 -10.064 1.00 62.00 219 THR A N 1
ATOM 1693 C CA . THR A 1 219 ? 37.156 0.704 -10.254 1.00 60.45 219 THR A CA 1
ATOM 1694 C C . THR A 1 219 ? 36.220 0.259 -9.132 1.00 60.08 219 THR A C 1
ATOM 1695 O O . THR A 1 219 ? 36.645 -0.319 -8.127 1.00 58.15 219 THR A O 1
ATOM 1699 N N . VAL A 1 220 ? 34.934 0.549 -9.335 1.00 62.00 220 VAL A N 1
ATOM 1700 C CA . VAL A 1 220 ? 33.861 0.167 -8.412 1.00 61.35 220 VAL A CA 1
ATOM 1701 C C . VAL A 1 220 ? 33.050 -0.885 -9.181 1.00 60.73 220 VAL A C 1
ATOM 1702 O O . VAL A 1 220 ? 33.224 -1.037 -10.388 1.00 62.00 220 VAL A O 1
ATOM 1706 N N . PRO A 1 221 ? 32.163 -1.623 -8.500 1.00 60.71 221 PRO A N 1
ATOM 1707 C CA . PRO A 1 221 ? 31.874 -1.532 -7.072 1.00 61.33 221 PRO A CA 1
ATOM 1708 C C . PRO A 1 221 ? 32.868 -2.333 -6.229 1.00 61.62 221 PRO A C 1
ATOM 1709 O O . PRO A 1 221 ? 33.196 -3.483 -6.554 1.00 62.00 221 PRO A O 1
ATOM 1713 N N . GLN A 1 222 ? 33.358 -1.706 -5.161 1.00 60.73 222 GLN A N 1
ATOM 1714 C CA . GLN A 1 222 ? 34.283 -2.354 -4.240 1.00 59.02 222 GLN A CA 1
ATOM 1715 C C . GLN A 1 222 ? 33.525 -2.654 -2.953 1.00 57.66 222 GLN A C 1
ATOM 1716 O O . GLN A 1 222 ? 32.798 -1.803 -2.424 1.00 52.21 222 GLN A O 1
ATOM 1722 N N . VAL A 1 223 ? 33.689 -3.873 -2.458 1.00 55.74 223 VAL A N 1
ATOM 1723 C CA . VAL A 1 223 ? 33.004 -4.273 -1.246 1.00 55.16 223 VAL A CA 1
ATOM 1724 C C . VAL A 1 223 ? 33.951 -4.923 -0.250 1.00 57.02 223 VAL A C 1
ATOM 1725 O O . VAL A 1 223 ? 34.758 -5.792 -0.604 1.00 53.99 223 VAL A O 1
ATOM 1729 N N . PHE A 1 224 ? 33.863 -4.463 0.996 1.00 56.56 224 PHE A N 1
ATOM 1730 C CA . PHE A 1 224 ? 34.670 -5.006 2.085 1.00 55.79 224 PHE A CA 1
ATOM 1731 C C . PHE A 1 224 ? 33.660 -5.484 3.119 1.00 57.67 224 PHE A C 1
ATOM 1732 O O . PHE A 1 224 ? 32.732 -4.749 3.485 1.00 59.82 224 PHE A O 1
ATOM 1740 N N . ILE A 1 225 ? 33.827 -6.715 3.579 1.00 54.03 225 ILE A N 1
ATOM 1741 C CA . ILE A 1 225 ? 32.927 -7.247 4.584 1.00 54.81 225 ILE A CA 1
ATOM 1742 C C . ILE A 1 225 ? 33.747 -7.601 5.814 1.00 55.19 225 ILE A C 1
ATOM 1743 O O . ILE A 1 225 ? 34.628 -8.465 5.763 1.00 56.51 225 ILE A O 1
ATOM 1748 N N . GLY A 1 226 ? 33.468 -6.895 6.906 1.00 50.82 226 GLY A N 1
ATOM 1749 C CA . GLY A 1 226 ? 34.171 -7.130 8.153 1.00 52.24 226 GLY A CA 1
ATOM 1750 C C . GLY A 1 226 ? 35.664 -7.371 8.027 1.00 51.13 226 GLY A C 1
ATOM 1751 O O . GLY A 1 226 ? 36.128 -8.503 8.166 1.00 46.12 226 GLY A O 1
ATOM 1752 N N . GLY A 1 227 ? 36.416 -6.306 7.762 1.00 52.77 227 GLY A N 1
ATOM 1753 C CA . GLY A 1 227 ? 37.859 -6.418 7.643 1.00 54.74 227 GLY A CA 1
ATOM 1754 C C . GLY A 1 227 ? 38.379 -6.906 6.304 1.00 55.87 227 GLY A C 1
ATOM 1755 O O . GLY A 1 227 ? 39.049 -6.168 5.588 1.00 58.24 227 GLY A O 1
ATOM 1756 N N . LYS A 1 228 ? 38.067 -8.151 5.964 1.00 58.42 228 LYS A N 1
ATOM 1757 C CA . LYS A 1 228 ? 38.527 -8.746 4.717 1.00 57.25 228 LYS A CA 1
ATOM 1758 C C . LYS A 1 228 ? 37.994 -8.031 3.470 1.00 57.82 228 LYS A C 1
ATOM 1759 O O . LYS A 1 228 ? 36.848 -7.571 3.428 1.00 54.22 228 LYS A O 1
ATOM 1765 N N . HIS A 1 229 ? 38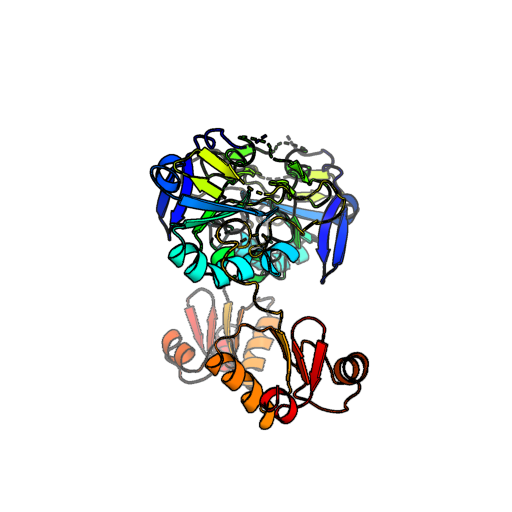.853 -7.948 2.457 1.00 58.88 229 HIS A N 1
ATOM 1766 C CA . HIS A 1 229 ? 38.530 -7.300 1.187 1.00 61.63 229 HIS A CA 1
ATOM 1767 C C . HIS A 1 229 ? 37.852 -8.255 0.197 1.00 60.52 229 HIS A C 1
ATOM 1768 O O . HIS A 1 229 ? 38.426 -9.279 -0.183 1.00 52.74 229 HIS A O 1
ATOM 1775 N N . ILE A 1 230 ? 36.636 -7.911 -0.225 1.00 57.16 230 ILE A N 1
ATOM 1776 C CA . ILE A 1 230 ? 35.907 -8.754 -1.163 1.00 55.36 230 ILE A CA 1
ATOM 1777 C C . ILE A 1 230 ? 36.424 -8.579 -2.587 1.00 56.77 230 ILE A C 1
ATOM 1778 O O . ILE A 1 230 ? 37.300 -9.321 -3.034 1.00 58.66 230 ILE A O 1
ATOM 1783 N N . GLY A 1 231 ? 35.885 -7.597 -3.298 1.00 58.76 231 GLY A N 1
ATOM 1784 C CA . GLY A 1 231 ? 36.322 -7.360 -4.661 1.00 59.43 231 GLY A CA 1
ATOM 1785 C C . GLY A 1 231 ? 35.225 -6.772 -5.525 1.00 62.00 231 GLY A C 1
ATOM 1786 O O . GLY A 1 231 ? 34.512 -5.855 -5.100 1.00 58.48 231 GLY A O 1
ATOM 1787 N N . GLY A 1 232 ? 35.098 -7.297 -6.743 1.00 62.00 232 GLY A N 1
ATOM 1788 C CA . GLY A 1 232 ? 34.079 -6.818 -7.659 1.00 62.00 232 GLY A CA 1
ATOM 1789 C C . GLY A 1 232 ? 32.766 -7.545 -7.443 1.00 61.68 232 GLY A C 1
ATOM 1790 O O . GLY A 1 232 ? 32.735 -8.603 -6.806 1.00 54.67 232 GLY A O 1
ATOM 1791 N N . SER A 1 233 ? 31.683 -6.977 -7.969 1.00 61.54 233 SER A N 1
ATOM 1792 C CA . SER A 1 233 ? 30.352 -7.572 -7.838 1.00 59.52 233 SER A CA 1
ATOM 1793 C C . SER A 1 233 ? 30.390 -9.074 -8.129 1.00 59.05 233 SER A C 1
ATOM 1794 O O . SER A 1 233 ? 29.554 -9.835 -7.630 1.00 57.23 233 SER A O 1
ATOM 1797 N N . ASP A 1 234 ? 31.374 -9.485 -8.932 1.00 58.90 234 ASP A N 1
ATOM 1798 C CA . ASP A 1 234 ? 31.554 -10.885 -9.321 1.00 59.25 234 ASP A CA 1
ATOM 1799 C C . ASP A 1 234 ? 32.313 -11.719 -8.284 1.00 59.45 234 ASP A C 1
ATOM 1800 O O . ASP A 1 234 ? 32.301 -12.951 -8.348 1.00 57.00 234 ASP A O 1
ATOM 1805 N N . ASP A 1 235 ? 32.990 -11.053 -7.350 1.00 58.55 235 ASP A N 1
ATOM 1806 C CA . ASP A 1 235 ? 33.725 -11.756 -6.297 1.00 58.77 235 ASP A CA 1
ATOM 1807 C C . ASP A 1 235 ? 32.751 -11.971 -5.148 1.00 57.30 235 ASP A C 1
ATOM 1808 O O . ASP A 1 235 ? 32.789 -12.997 -4.464 1.00 57.82 235 ASP A O 1
ATOM 1813 N N . LEU A 1 236 ? 31.889 -10.977 -4.943 1.00 55.37 236 LEU A N 1
ATOM 1814 C CA . LEU A 1 236 ? 30.873 -11.013 -3.897 1.00 60.36 236 LEU A CA 1
ATOM 1815 C C . LEU A 1 236 ? 30.088 -12.302 -4.079 1.00 62.00 236 LEU A C 1
ATOM 1816 O O . LEU A 1 236 ? 29.918 -13.091 -3.138 1.00 60.71 236 LEU A O 1
ATOM 1821 N N . GLU A 1 237 ? 29.617 -12.494 -5.312 1.00 62.00 237 GLU A N 1
ATOM 1822 C CA . GLU A 1 237 ? 28.851 -13.673 -5.699 1.00 61.28 237 GLU A CA 1
ATOM 1823 C C . GLU A 1 237 ? 29.532 -14.941 -5.195 1.00 60.23 237 GLU A C 1
ATOM 1824 O O . GLU A 1 237 ? 28.995 -15.652 -4.335 1.00 58.99 237 GLU A O 1
ATOM 1830 N N . LYS A 1 238 ? 30.716 -15.211 -5.735 1.00 52.97 238 LYS A N 1
ATOM 1831 C CA . LYS A 1 238 ? 31.489 -16.384 -5.348 1.00 60.07 238 LYS A CA 1
ATOM 1832 C C . LYS A 1 238 ? 31.314 -16.660 -3.848 1.00 61.55 238 LYS A C 1
ATOM 1833 O O . LYS A 1 238 ? 30.557 -17.559 -3.456 1.00 60.19 238 LYS A O 1
ATOM 1839 N N . TYR A 1 239 ? 32.001 -15.876 -3.017 1.00 62.00 239 TYR A N 1
ATOM 1840 C CA . TYR A 1 239 ? 31.910 -16.031 -1.565 1.00 62.00 239 TYR A CA 1
ATOM 1841 C C . TYR A 1 239 ? 30.534 -15.601 -1.058 1.00 61.65 239 TYR A C 1
ATOM 1842 O O . TYR A 1 239 ? 30.166 -15.886 0.084 1.00 62.00 239 TYR A O 1
ATOM 1851 N N . SER B 1 3 ? 20.802 48.159 37.721 1.00 44.00 3 SER B N 1
ATOM 1852 C CA . SER B 1 3 ? 20.894 47.676 36.311 1.00 44.06 3 SER B CA 1
ATOM 1853 C C . SER B 1 3 ? 22.342 47.602 35.852 1.00 45.87 3 SER B C 1
ATOM 1854 O O . SER B 1 3 ? 23.269 48.008 36.562 1.00 48.59 3 SER B O 1
ATOM 1865 N N . GLU B 1 5 ? 23.178 49.072 33.144 1.00 30.58 5 GLU B N 1
ATOM 1866 C CA . GLU B 1 5 ? 23.362 50.274 32.353 1.00 31.49 5 GLU B CA 1
ATOM 1867 C C . GLU B 1 5 ? 24.589 51.022 32.861 1.00 31.69 5 GLU B C 1
ATOM 1868 O O . GLU B 1 5 ? 24.775 51.182 34.059 1.00 28.98 5 GLU B O 1
ATOM 1874 N N . GLY B 1 6 ? 25.441 51.440 31.935 1.00 31.18 6 GLY B N 1
ATOM 1875 C CA . GLY B 1 6 ? 26.642 52.156 32.304 1.00 35.23 6 GLY B CA 1
ATOM 1876 C C . GLY B 1 6 ? 27.768 51.230 32.714 1.00 35.29 6 GLY B C 1
ATOM 1877 O O . GLY B 1 6 ? 28.895 51.674 32.930 1.00 36.39 6 GLY B O 1
ATOM 1878 N N . LYS B 1 7 ? 27.473 49.940 32.816 1.00 35.74 7 LYS B N 1
ATOM 1879 C CA . LYS B 1 7 ? 28.487 48.978 33.215 1.00 40.38 7 LYS B CA 1
ATOM 1880 C C . LYS B 1 7 ? 29.070 48.203 32.042 1.00 41.81 7 LYS B C 1
ATOM 1881 O O . LYS B 1 7 ? 28.492 48.152 30.951 1.00 46.33 7 LYS B O 1
ATOM 1887 N N . LYS B 1 8 ? 30.233 47.609 32.262 1.00 36.54 8 LYS B N 1
ATOM 1888 C CA . LYS B 1 8 ? 30.867 46.847 31.214 1.00 40.01 8 LYS B CA 1
ATOM 1889 C C . LYS B 1 8 ? 30.222 45.478 31.092 1.00 41.45 8 LYS B C 1
ATOM 1890 O O . LYS B 1 8 ? 29.882 44.821 32.084 1.00 43.24 8 LYS B O 1
ATOM 1896 N N . VAL B 1 9 ? 30.046 45.072 29.844 1.00 37.93 9 VAL B N 1
ATOM 1897 C CA . VAL B 1 9 ? 29.461 43.799 29.497 1.00 27.07 9 VAL B CA 1
ATOM 1898 C C . VAL B 1 9 ? 30.412 42.721 30.047 1.00 23.68 9 VAL B C 1
ATOM 1899 O O . VAL B 1 9 ? 31.617 42.941 30.124 1.00 25.81 9 VAL B O 1
ATOM 1903 N N . PRO B 1 10 ? 29.881 41.561 30.471 1.00 10.19 10 PRO B N 1
ATOM 1904 C CA . PRO B 1 10 ? 30.690 40.462 31.018 1.00 11.88 10 PRO B CA 1
ATOM 1905 C C . PRO B 1 10 ? 31.781 39.959 30.081 1.00 18.61 10 PRO B C 1
ATOM 1906 O O . PRO B 1 10 ? 31.594 39.931 28.865 1.00 19.03 10 PRO B O 1
ATOM 1910 N N . GLN B 1 11 ? 32.918 39.559 30.639 1.00 25.67 11 GLN B N 1
ATOM 1911 C CA . GLN B 1 11 ? 34.006 39.024 29.822 1.00 33.38 11 GLN B CA 1
ATOM 1912 C C . GLN B 1 11 ? 33.729 37.536 29.628 1.00 32.60 11 GLN B C 1
ATOM 1913 O O . GLN B 1 11 ? 33.884 36.741 30.562 1.00 27.99 11 GLN B O 1
ATOM 1919 N N . VAL B 1 12 ? 33.316 37.167 28.416 1.00 28.83 12 VAL B N 1
ATOM 1920 C CA . VAL B 1 12 ? 32.990 35.779 28.104 1.00 22.70 12 VAL B CA 1
ATOM 1921 C C . VAL B 1 12 ? 33.599 35.340 26.788 1.00 20.70 12 VAL B C 1
ATOM 1922 O O . VAL B 1 12 ? 33.707 36.126 25.855 1.00 28.71 12 VAL B O 1
ATOM 1926 N N . THR B 1 13 ? 33.998 34.078 26.715 1.00 23.18 13 THR B N 1
ATOM 1927 C CA . THR B 1 13 ? 34.552 33.516 25.483 1.00 24.13 13 THR B CA 1
ATOM 1928 C C . THR B 1 13 ? 33.550 32.466 25.028 1.00 23.18 13 THR B C 1
ATOM 1929 O O . THR B 1 13 ? 33.353 31.464 25.715 1.00 22.34 13 THR B O 1
ATOM 1933 N N . PHE B 1 14 ? 32.910 32.684 23.886 1.00 20.43 14 PHE B N 1
ATOM 1934 C CA . PHE B 1 14 ? 31.931 31.714 23.410 1.00 17.33 14 PHE B CA 1
ATOM 1935 C C . PHE B 1 14 ? 32.508 30.632 22.518 1.00 19.04 14 PHE B C 1
ATOM 1936 O O . PHE B 1 14 ? 33.211 30.911 21.554 1.00 13.01 14 PHE B O 1
ATOM 1944 N N . ARG B 1 15 ? 32.199 29.386 22.855 1.00 20.70 15 ARG B N 1
ATOM 1945 C CA . ARG B 1 15 ? 32.643 28.258 22.060 1.00 26.41 15 ARG B CA 1
ATOM 1946 C C . ARG B 1 15 ? 31.638 28.126 20.919 1.00 26.85 15 ARG B C 1
ATOM 1947 O O . ARG B 1 15 ? 30.500 27.720 21.144 1.00 29.17 15 ARG B O 1
ATOM 1955 N N . THR B 1 16 ? 32.047 28.491 19.706 1.00 26.15 16 THR B N 1
ATOM 1956 C CA . THR B 1 16 ? 31.164 28.408 18.555 1.00 23.18 16 THR B CA 1
ATOM 1957 C C . THR B 1 16 ? 31.672 27.438 17.500 1.00 25.15 16 THR B C 1
ATOM 1958 O O . THR B 1 16 ? 32.791 26.952 17.578 1.00 19.86 16 THR B O 1
ATOM 1962 N N . ARG B 1 17 ? 30.837 27.168 16.505 1.00 27.89 17 ARG B N 1
ATOM 1963 C CA . ARG B 1 17 ? 31.193 26.261 15.423 1.00 31.48 17 ARG B CA 1
ATOM 1964 C C . ARG B 1 17 ? 31.092 26.970 14.077 1.00 37.45 17 ARG B C 1
ATOM 1965 O O . ARG B 1 17 ? 29.995 27.205 13.559 1.00 37.41 17 ARG B O 1
ATOM 1973 N N . GLN B 1 18 ? 32.245 27.332 13.529 1.00 43.94 18 GLN B N 1
ATOM 1974 C CA . GLN B 1 18 ? 32.313 27.998 12.239 1.00 45.80 18 GLN B CA 1
ATOM 1975 C C . GLN B 1 18 ? 32.854 26.959 11.275 1.00 48.84 18 GLN B C 1
ATOM 1976 O O . GLN B 1 18 ? 33.903 26.353 11.514 1.00 39.95 18 GLN B O 1
ATOM 1982 N N . GLY B 1 19 ? 32.123 26.746 10.187 1.00 52.26 19 GLY B N 1
ATOM 1983 C CA . GLY B 1 19 ? 32.530 25.733 9.243 1.00 53.88 19 GLY B CA 1
ATOM 1984 C C . GLY B 1 19 ? 32.389 24.442 10.025 1.00 56.99 19 GLY B C 1
ATOM 1985 O O . GLY B 1 19 ? 31.501 24.318 10.878 1.00 54.05 19 GLY B O 1
ATOM 1986 N N . ASP B 1 20 ? 33.258 23.479 9.755 1.00 57.38 20 ASP B N 1
ATOM 1987 C CA . ASP B 1 20 ? 33.203 22.219 10.474 1.00 56.48 20 ASP B CA 1
ATOM 1988 C C . ASP B 1 20 ? 34.288 22.243 11.553 1.00 53.55 20 ASP B C 1
ATOM 1989 O O . ASP B 1 20 ? 34.819 21.199 11.943 1.00 52.29 20 ASP B O 1
ATOM 1994 N N . LYS B 1 21 ? 34.611 23.445 12.032 1.00 48.38 21 LYS B N 1
ATOM 1995 C CA . LYS B 1 21 ? 35.632 23.603 13.069 1.00 44.09 21 LYS B CA 1
ATOM 1996 C C . LYS B 1 21 ? 35.181 24.536 14.192 1.00 35.19 21 LYS B C 1
ATOM 1997 O O . LYS B 1 21 ? 34.263 25.326 14.012 1.00 31.27 21 LYS B O 1
ATOM 2003 N N . TRP B 1 22 ? 35.844 24.434 15.343 1.00 29.56 22 TRP B N 1
ATOM 2004 C CA . TRP B 1 22 ? 35.542 25.260 16.505 1.00 25.45 22 TRP B CA 1
ATOM 2005 C C . TRP B 1 22 ? 36.216 26.621 16.440 1.00 30.23 22 TRP B C 1
ATOM 2006 O O . TRP B 1 22 ? 37.378 26.731 16.049 1.00 35.39 22 TRP B O 1
ATOM 2017 N N . VAL B 1 23 ? 35.487 27.656 16.843 1.00 32.25 23 VAL B N 1
ATOM 2018 C CA . VAL B 1 23 ? 36.015 29.008 16.823 1.00 30.35 23 VAL B CA 1
ATOM 2019 C C . VAL B 1 23 ? 35.568 29.773 18.057 1.00 35.71 23 VAL B C 1
ATOM 2020 O O . VAL B 1 23 ? 34.371 29.946 18.292 1.00 40.95 23 VAL B O 1
ATOM 2024 N N . ASP B 1 24 ? 36.532 30.229 18.845 1.00 32.26 24 ASP B N 1
ATOM 2025 C CA . ASP B 1 24 ? 36.229 30.998 20.037 1.00 33.42 24 ASP B CA 1
ATOM 2026 C C . ASP B 1 24 ? 35.919 32.444 19.682 1.00 32.61 24 ASP B C 1
ATOM 2027 O O . ASP B 1 24 ? 36.735 33.133 19.081 1.00 36.99 24 ASP B O 1
ATOM 2032 N N . VAL B 1 25 ? 34.731 32.898 20.049 1.00 33.93 25 VAL B N 1
ATOM 2033 C CA . VAL B 1 25 ? 34.329 34.268 19.793 1.00 30.80 25 VAL B CA 1
ATOM 2034 C C . VAL B 1 25 ? 34.327 34.929 21.154 1.00 30.51 25 VAL B C 1
ATOM 2035 O O . VAL B 1 25 ? 33.516 34.584 22.011 1.00 40.19 25 VAL B O 1
ATOM 2039 N N . THR B 1 26 ? 35.242 35.866 21.369 1.00 28.96 26 THR B N 1
ATOM 2040 C CA . THR B 1 26 ? 35.315 36.532 22.665 1.00 28.88 26 THR B CA 1
ATOM 2041 C C . THR B 1 26 ? 34.396 37.736 22.761 1.00 31.73 26 THR B C 1
ATOM 2042 O O . THR B 1 26 ? 34.028 38.354 21.755 1.00 28.64 26 THR B O 1
ATOM 2046 N N . THR B 1 27 ? 34.041 38.062 23.996 1.00 30.37 27 THR B N 1
ATOM 2047 C CA . THR B 1 27 ? 33.164 39.178 24.290 1.00 31.20 27 THR B CA 1
ATOM 2048 C C . THR B 1 27 ? 33.765 40.480 23.772 1.00 30.55 27 THR B C 1
ATOM 2049 O O . THR B 1 27 ? 33.060 41.323 23.215 1.00 25.36 27 THR B O 1
AT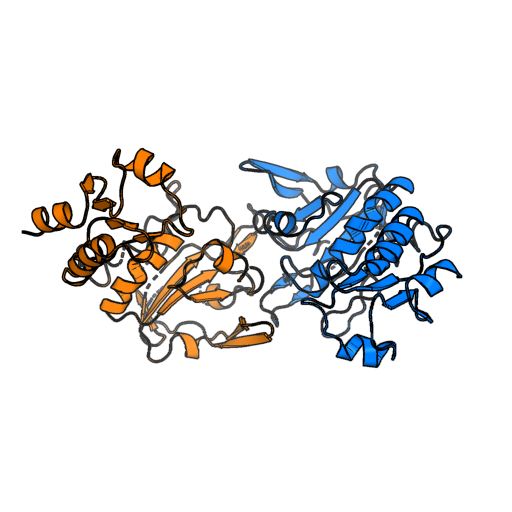OM 2053 N N . SER B 1 28 ? 35.075 40.630 23.941 1.00 30.97 28 SER B N 1
ATOM 2054 C CA . SER B 1 28 ? 35.773 41.835 23.500 1.00 31.17 28 SER B CA 1
ATOM 2055 C C . SER B 1 28 ? 35.704 41.942 21.990 1.00 28.47 28 SER B C 1
ATOM 2056 O O . SER B 1 28 ? 35.414 42.996 21.440 1.00 29.23 28 SER B O 1
ATOM 2059 N N . GLU B 1 29 ? 35.970 40.834 21.322 1.00 28.72 29 GLU B N 1
ATOM 2060 C CA . GLU B 1 29 ? 35.928 40.801 19.873 1.00 31.02 29 GLU B CA 1
ATOM 2061 C C . GLU B 1 29 ? 34.594 41.342 19.362 1.00 28.04 29 GLU B C 1
ATOM 2062 O O . GLU B 1 29 ? 34.551 42.097 18.393 1.00 27.87 29 GLU B O 1
ATOM 2068 N N . LEU B 1 30 ? 33.509 40.955 20.022 1.00 20.89 30 LEU B N 1
ATOM 2069 C CA . LEU B 1 30 ? 32.172 41.394 19.632 1.00 20.94 30 LEU B CA 1
ATOM 2070 C C . LEU B 1 30 ? 31.844 42.847 19.967 1.00 24.89 30 LEU B C 1
ATOM 2071 O O . LEU B 1 30 ? 31.285 43.571 19.141 1.00 22.76 30 LEU B O 1
ATOM 2076 N N . PHE B 1 31 ? 32.191 43.272 21.178 1.00 27.76 31 PHE B N 1
ATOM 2077 C CA . PHE B 1 31 ? 31.846 44.610 21.625 1.00 30.97 31 PHE B CA 1
ATOM 2078 C C . PHE B 1 31 ? 32.856 45.750 21.588 1.00 33.59 31 PHE B C 1
ATOM 2079 O O . PHE B 1 31 ? 32.454 46.904 21.430 1.00 36.82 31 PHE B O 1
ATOM 2087 N N . ASP B 1 32 ? 34.144 45.454 21.755 1.00 36.09 32 ASP B N 1
ATOM 2088 C CA . ASP B 1 32 ? 35.168 46.504 21.755 1.00 38.59 32 ASP B CA 1
ATOM 2089 C C . ASP B 1 32 ? 35.123 47.429 20.546 1.00 41.72 32 ASP B C 1
ATOM 2090 O O . ASP B 1 32 ? 34.988 46.980 19.405 1.00 42.41 32 ASP B O 1
ATOM 2095 N N . ASN B 1 33 ? 35.238 48.727 20.811 1.00 38.39 33 ASN B N 1
ATOM 2096 C CA . ASN B 1 33 ? 35.245 49.731 19.755 1.00 39.38 33 ASN B CA 1
ATOM 2097 C C . ASN B 1 33 ? 34.120 49.548 18.750 1.00 34.04 33 ASN B C 1
ATOM 2098 O O . ASN B 1 33 ? 34.302 49.797 17.562 1.00 28.99 33 ASN B O 1
ATOM 2103 N N . LYS B 1 34 ? 32.957 49.123 19.224 1.00 34.32 34 LYS B N 1
ATOM 2104 C CA . LYS B 1 34 ? 31.827 48.896 18.330 1.00 28.31 34 LYS B CA 1
ATOM 2105 C C . LYS B 1 34 ? 30.500 49.228 18.979 1.00 27.50 34 LYS B C 1
ATOM 2106 O O . LYS B 1 34 ? 30.364 49.174 20.199 1.00 32.16 34 LYS B O 1
ATOM 2112 N N . THR B 1 35 ? 29.524 49.596 18.161 1.00 30.45 35 THR B N 1
ATOM 2113 C CA . THR B 1 35 ? 28.190 49.894 18.666 1.00 31.65 35 THR B CA 1
ATOM 2114 C C . THR B 1 35 ? 27.344 48.676 18.320 1.00 32.68 35 THR B C 1
ATOM 2115 O O . THR B 1 35 ? 27.096 48.390 17.147 1.00 29.44 35 THR B O 1
ATOM 2119 N N . VAL B 1 36 ? 26.902 47.956 19.343 1.00 30.69 36 VAL B N 1
ATOM 2120 C CA . VAL B 1 36 ? 26.140 46.745 19.104 1.00 29.93 36 VAL B CA 1
ATOM 2121 C C . VAL B 1 36 ? 24.758 46.697 19.725 1.00 29.54 36 VAL B C 1
ATOM 2122 O O . VAL B 1 36 ? 24.526 47.218 20.813 1.00 28.84 36 VAL B O 1
ATOM 2126 N N . ILE B 1 37 ? 23.832 46.076 19.008 1.00 30.60 37 ILE B N 1
ATOM 2127 C CA . ILE B 1 37 ? 22.484 45.900 19.519 1.00 29.10 37 ILE B CA 1
ATOM 2128 C C . ILE B 1 37 ? 22.429 44.435 19.887 1.00 25.91 37 ILE B C 1
ATOM 2129 O O . ILE B 1 37 ? 22.964 43.594 19.172 1.00 30.28 37 ILE B O 1
ATOM 2134 N N . VAL B 1 38 ? 21.798 44.133 21.009 1.00 27.07 38 VAL B N 1
ATOM 2135 C CA . VAL B 1 38 ? 21.694 42.764 21.477 1.00 18.17 38 VAL B CA 1
ATOM 2136 C C . VAL B 1 38 ? 20.321 42.499 22.014 1.00 21.78 38 VAL B C 1
ATOM 2137 O O . VAL B 1 38 ? 19.717 43.372 22.640 1.00 23.62 38 VAL B O 1
ATOM 2141 N N . PHE B 1 39 ? 19.820 41.297 21.767 1.00 21.73 39 PHE B N 1
ATOM 2142 C CA . PHE B 1 39 ? 18.539 40.912 22.326 1.00 21.18 39 PHE B CA 1
ATOM 2143 C C . PHE B 1 39 ? 18.590 39.430 22.651 1.00 25.38 39 PHE B C 1
ATOM 2144 O O . PHE B 1 39 ? 18.961 38.607 21.816 1.00 28.21 39 PHE B O 1
ATOM 2152 N N . SER B 1 40 ? 18.280 39.112 23.904 1.00 28.90 40 SER B N 1
ATOM 2153 C CA . SER B 1 40 ? 18.293 37.741 24.387 1.00 34.64 40 SER B CA 1
ATOM 2154 C C . SER B 1 40 ? 16.926 37.093 24.260 1.00 34.09 40 S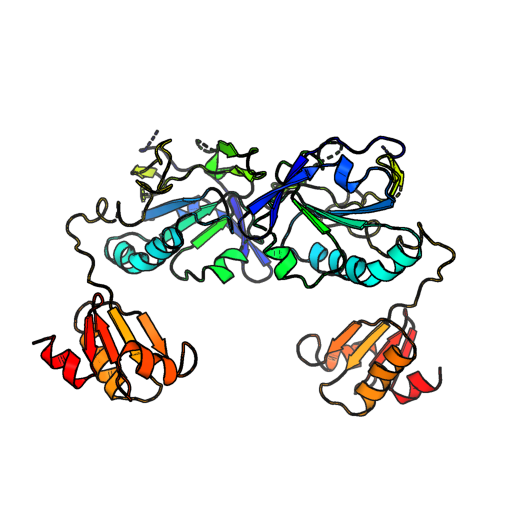ER B C 1
ATOM 2155 O O . SER B 1 40 ? 15.901 37.761 24.320 1.00 38.12 40 SER B O 1
ATOM 2158 N N . LEU B 1 41 ? 16.931 35.777 24.086 1.00 33.07 41 LEU B N 1
ATOM 2159 C CA . LEU B 1 41 ? 15.713 35.000 23.965 1.00 28.57 41 LEU B CA 1
ATOM 2160 C C . LEU B 1 41 ? 15.750 33.830 24.939 1.00 27.18 41 LEU B C 1
ATOM 2161 O O . LEU B 1 41 ? 16.818 33.350 25.321 1.00 29.76 41 LEU B O 1
ATOM 2166 N N . PRO B 1 42 ? 14.579 33.370 25.381 1.00 23.97 42 PRO B N 1
ATOM 2167 C CA . PRO B 1 42 ? 14.583 32.239 26.308 1.00 20.07 42 PRO B CA 1
ATOM 2168 C C . PRO B 1 42 ? 15.245 31.014 25.668 1.00 21.10 42 PRO B C 1
ATOM 2169 O O . PRO B 1 42 ? 15.982 30.290 26.328 1.00 18.59 42 PRO B O 1
ATOM 2173 N N . GLY B 1 43 ? 15.000 30.787 24.381 1.00 11.53 43 GLY B N 1
ATOM 2174 C CA . GLY B 1 43 ? 15.613 29.635 23.741 1.00 12.01 43 GLY B CA 1
ATOM 2175 C C . GLY B 1 43 ? 15.350 29.446 22.253 1.00 14.83 43 GLY B C 1
ATOM 2176 O O . GLY B 1 43 ? 14.388 29.984 21.703 1.00 15.58 43 GLY B O 1
ATOM 2177 N N . ALA B 1 44 ? 16.212 28.669 21.605 1.00 17.25 44 ALA B N 1
ATOM 2178 C CA . ALA B 1 44 ? 16.101 28.397 20.176 1.00 20.08 44 ALA B CA 1
ATOM 2179 C C . ALA B 1 44 ? 15.026 27.360 19.891 1.00 20.67 44 ALA B C 1
ATOM 2180 O O . ALA B 1 44 ? 14.890 26.389 20.634 1.00 20.61 44 ALA B O 1
ATOM 2182 N N . PHE B 1 45 ? 14.277 27.568 18.809 1.00 21.60 45 PHE B N 1
ATOM 2183 C CA . PHE B 1 45 ? 13.206 26.664 18.387 1.00 19.96 45 PHE B CA 1
ATOM 2184 C C . PHE B 1 45 ? 11.986 26.731 19.271 1.00 18.75 45 PHE B C 1
ATOM 2185 O O . PHE B 1 45 ? 10.955 26.165 18.938 1.00 21.02 45 PHE B O 1
ATOM 2193 N N . THR B 1 46 ? 12.090 27.384 20.417 1.00 29.70 46 THR B N 1
ATOM 2194 C CA . THR B 1 46 ? 10.924 27.482 21.280 1.00 35.97 46 THR B CA 1
ATOM 2195 C C . THR B 1 46 ? 9.979 28.362 20.487 1.00 43.33 46 THR B C 1
ATOM 2196 O O . THR B 1 46 ? 10.416 29.048 19.566 1.00 45.12 46 THR B O 1
ATOM 2200 N N . PRO B 1 47 ? 8.674 28.350 20.807 1.00 53.23 47 PRO B N 1
ATOM 2201 C CA . PRO B 1 47 ? 7.837 29.237 19.993 1.00 58.36 47 PRO B CA 1
ATOM 2202 C C . PRO B 1 47 ? 8.531 30.572 20.136 1.00 59.15 47 PRO B C 1
ATOM 2203 O O . PRO B 1 47 ? 8.543 31.128 21.232 1.00 62.00 47 PRO B O 1
ATOM 2207 N N . THR B 1 48 ? 9.144 31.073 19.068 1.00 61.07 48 THR B N 1
ATOM 2208 C CA . THR B 1 48 ? 9.837 32.350 19.160 1.00 60.24 48 THR B CA 1
ATOM 2209 C C . THR B 1 48 ? 8.860 33.356 19.783 1.00 62.00 48 THR B C 1
ATOM 2210 O O . THR B 1 48 ? 9.211 34.516 20.026 1.00 62.00 48 THR B O 1
ATOM 2214 N N . CYS B 1 49 ? 7.639 32.867 20.041 1.00 62.00 49 CYS B N 1
ATOM 2215 C CA . CYS B 1 49 ? 6.531 33.600 20.663 1.00 61.27 49 CYS B CA 1
ATOM 2216 C C . CYS B 1 49 ? 6.044 34.764 19.815 1.00 60.85 49 CYS B C 1
ATOM 2217 O O . CYS B 1 49 ? 4.968 35.340 20.049 1.00 56.66 49 CYS B O 1
ATOM 2220 N N . SER B 1 50 ? 6.851 35.095 18.818 1.00 55.18 50 SER B N 1
ATOM 2221 C CA . SER B 1 50 ? 6.542 36.169 17.903 1.00 55.00 50 SER B CA 1
ATOM 2222 C C . SER B 1 50 ? 7.336 35.824 16.669 1.00 54.27 50 SER B C 1
ATOM 2223 O O . SER B 1 50 ? 8.531 36.112 16.582 1.00 59.32 50 SER B O 1
ATOM 2226 N N . SER B 1 51 ? 6.670 35.163 15.732 1.00 54.97 51 SER B N 1
ATOM 2227 C CA . SER B 1 51 ? 7.298 34.774 14.483 1.00 59.61 51 SER B CA 1
ATOM 2228 C C . SER B 1 51 ? 7.738 36.047 13.763 1.00 61.35 51 SER B C 1
ATOM 2229 O O . SER B 1 51 ? 7.942 36.058 12.540 1.0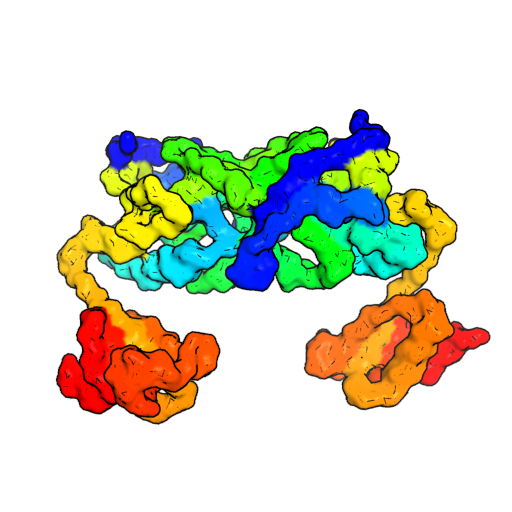0 62.00 51 SER B O 1
ATOM 2232 N N . SER B 1 52 ? 7.870 37.122 14.537 1.00 53.64 52 SER B N 1
ATOM 2233 C CA . SER B 1 52 ? 8.282 38.410 14.015 1.00 47.37 52 SER B CA 1
ATOM 2234 C C . SER B 1 52 ? 9.424 38.991 14.838 1.00 36.45 52 SER B C 1
ATOM 2235 O O . SER B 1 52 ? 10.271 39.691 14.305 1.00 38.23 52 SER B O 1
ATOM 2238 N N . HIS B 1 53 ? 9.455 38.702 16.132 1.00 31.35 53 HIS B N 1
ATOM 2239 C CA . HIS B 1 53 ? 10.529 39.215 16.969 1.00 28.76 53 HIS B CA 1
ATOM 2240 C C . HIS B 1 53 ? 11.900 39.084 16.269 1.00 31.81 53 HIS B C 1
ATOM 2241 O O . HIS B 1 53 ? 12.440 40.084 15.800 1.00 32.82 53 HIS B O 1
ATOM 2248 N N . LEU B 1 54 ? 12.462 37.872 16.189 1.00 30.09 54 LEU B N 1
ATOM 2249 C CA . LEU B 1 54 ? 13.752 37.674 15.522 1.00 31.66 54 LEU B CA 1
ATOM 2250 C C . LEU B 1 54 ? 13.751 38.212 14.090 1.00 32.06 54 LEU B C 1
ATOM 2251 O O . LEU B 1 54 ? 14.718 38.838 13.652 1.00 32.26 54 LEU B O 1
ATOM 2256 N N . PRO B 1 55 ? 12.666 37.970 13.336 1.00 35.51 55 PRO B N 1
ATOM 2257 C CA . PRO B 1 55 ? 12.578 38.450 11.954 1.00 31.84 55 PRO B CA 1
ATOM 2258 C C . PRO B 1 55 ? 12.688 39.969 11.854 1.00 29.82 55 PRO B C 1
ATOM 2259 O O . PRO B 1 55 ? 13.483 40.499 11.078 1.00 35.53 55 PRO B O 1
ATOM 2263 N N . ARG B 1 56 ? 11.886 40.668 12.645 1.00 26.32 56 ARG B N 1
ATOM 2264 C CA . ARG B 1 56 ? 11.881 42.127 12.645 1.00 26.99 56 ARG B CA 1
ATOM 2265 C C . ARG B 1 56 ? 13.249 42.759 12.890 1.00 27.88 56 ARG B C 1
ATOM 2266 O O . ARG B 1 56 ? 13.518 43.855 12.395 1.00 22.52 56 ARG B O 1
ATOM 2274 N N . TYR B 1 57 ? 14.105 42.092 13.664 1.00 28.28 57 TYR B N 1
ATOM 2275 C CA . TYR B 1 57 ? 15.433 42.634 13.907 1.00 29.18 57 TYR B CA 1
ATOM 2276 C C . TYR B 1 57 ? 16.242 42.464 12.640 1.00 34.41 57 TYR B C 1
ATOM 2277 O O . TYR B 1 57 ? 16.950 43.376 12.222 1.00 35.47 57 TYR B O 1
ATOM 2286 N N . ASN B 1 58 ? 16.131 41.291 12.025 1.00 36.00 58 ASN B N 1
ATOM 2287 C CA . ASN B 1 58 ? 16.856 41.017 10.798 1.00 37.33 58 ASN B CA 1
ATOM 2288 C C . ASN B 1 58 ? 16.359 41.961 9.713 1.00 39.53 58 ASN B C 1
ATOM 2289 O O . ASN B 1 58 ? 17.122 42.380 8.839 1.00 35.85 58 ASN B O 1
ATOM 2294 N N . GLU B 1 59 ? 15.075 42.297 9.775 1.00 36.45 59 GLU B N 1
ATOM 2295 C CA . GLU B 1 59 ? 14.488 43.190 8.792 1.00 41.86 59 GLU B CA 1
ATOM 2296 C C . GLU B 1 59 ? 14.951 44.643 8.921 1.00 43.98 59 GLU B C 1
ATOM 2297 O O . GLU B 1 59 ? 15.186 45.313 7.917 1.00 50.56 59 GLU B O 1
ATOM 2303 N N . LEU B 1 60 ? 15.083 45.131 10.149 1.00 43.79 60 LEU B N 1
ATOM 2304 C CA . LEU B 1 60 ? 15.501 46.507 10.367 1.00 36.94 60 LEU B CA 1
ATOM 2305 C C . LEU B 1 60 ? 17.012 46.665 10.487 1.00 39.05 60 LEU B C 1
ATOM 2306 O O . LEU B 1 60 ? 17.506 47.779 10.644 1.00 44.26 60 LEU B O 1
ATOM 2311 N N . ALA B 1 61 ? 17.748 45.562 10.399 1.00 34.50 61 ALA B N 1
ATOM 2312 C CA . ALA B 1 61 ? 19.204 45.621 10.521 1.00 32.14 61 ALA B CA 1
ATOM 2313 C C . ALA B 1 61 ? 19.827 46.648 9.583 1.00 35.05 61 ALA B C 1
ATOM 2314 O O . ALA B 1 61 ? 20.680 47.435 9.991 1.00 38.06 61 ALA B O 1
ATOM 2316 N N . PRO B 1 62 ? 19.419 46.652 8.309 1.00 40.70 62 PRO B N 1
ATOM 2317 C CA . PRO B 1 62 ? 19.998 47.631 7.385 1.00 39.43 62 PRO B CA 1
ATOM 2318 C C . PRO B 1 62 ? 19.836 49.052 7.923 1.00 41.71 62 PRO B C 1
ATOM 2319 O O . PRO B 1 62 ? 20.746 49.878 7.804 1.00 42.11 62 PRO B O 1
ATOM 2323 N N . VAL B 1 63 ? 18.677 49.325 8.526 1.00 38.16 63 VAL B N 1
ATOM 2324 C CA . VAL B 1 63 ? 18.399 50.646 9.080 1.00 36.39 63 VAL B CA 1
ATOM 2325 C C . VAL B 1 63 ? 19.298 50.961 10.270 1.00 40.03 63 VAL B C 1
ATOM 2326 O O . VAL B 1 63 ? 19.812 52.076 10.375 1.00 39.58 63 VAL B O 1
ATOM 2330 N N . PHE B 1 64 ? 19.480 49.986 11.167 1.00 38.42 64 PHE B N 1
ATOM 2331 C CA . PHE B 1 64 ? 20.336 50.171 12.344 1.00 32.48 64 PHE B CA 1
ATOM 2332 C C . PHE B 1 64 ? 21.766 50.457 11.896 1.00 33.50 64 PHE B C 1
ATOM 2333 O O . PHE B 1 64 ? 22.479 51.235 12.534 1.00 29.84 64 PHE B O 1
ATOM 2341 N N . LYS B 1 65 ? 22.181 49.810 10.805 1.00 31.05 65 LYS B N 1
ATOM 2342 C CA . LYS B 1 65 ? 23.523 49.996 10.253 1.00 31.66 65 LYS B CA 1
ATOM 2343 C C . LYS B 1 65 ? 23.611 51.437 9.753 1.00 34.61 65 LYS B C 1
ATOM 2344 O O . LYS B 1 65 ? 24.595 52.143 9.991 1.00 24.02 65 LYS B O 1
ATOM 2350 N N . LYS B 1 66 ? 22.550 51.868 9.079 1.00 33.08 66 LYS B N 1
ATOM 2351 C CA . LYS B 1 66 ? 22.460 53.225 8.568 1.00 36.72 66 LYS B CA 1
ATOM 2352 C C . LYS B 1 66 ? 22.637 54.236 9.703 1.00 35.00 66 LYS B C 1
ATOM 2353 O O . LYS B 1 66 ? 23.085 55.355 9.477 1.00 36.88 66 LYS B O 1
ATOM 2359 N N . TYR B 1 67 ? 22.283 53.838 10.923 1.00 33.92 67 TYR B N 1
ATOM 2360 C CA . TYR B 1 67 ? 22.380 54.733 12.070 1.00 30.17 67 TYR B CA 1
ATOM 2361 C C . TYR B 1 67 ? 23.547 54.492 13.019 1.00 30.29 67 TYR B C 1
ATOM 2362 O O . TYR B 1 67 ? 23.522 54.939 14.166 1.00 27.47 67 TYR B O 1
ATOM 2371 N N . GLY B 1 68 ? 24.566 53.780 12.562 1.00 28.33 68 GLY B N 1
ATOM 2372 C CA . GLY B 1 68 ? 25.718 53.573 13.420 1.00 25.27 68 GLY B CA 1
ATOM 2373 C C . GLY B 1 68 ? 25.915 52.218 14.061 1.00 29.44 68 GLY B C 1
ATOM 2374 O O . GLY B 1 68 ? 27.029 51.880 14.464 1.00 29.55 68 GLY B O 1
ATOM 2375 N N . VAL B 1 69 ? 24.854 51.431 14.172 1.00 30.20 69 VAL B N 1
ATOM 2376 C CA . VAL B 1 69 ? 24.993 50.118 14.777 1.00 29.52 69 VAL B CA 1
ATOM 2377 C C . VAL B 1 69 ? 25.862 49.246 13.883 1.00 29.47 69 VAL B C 1
ATOM 2378 O O . VAL B 1 69 ? 25.599 49.119 12.690 1.00 29.19 69 VAL B O 1
ATOM 2382 N N . ASP B 1 70 ? 26.904 48.662 14.464 1.00 26.64 70 ASP B N 1
ATOM 2383 C CA . ASP B 1 70 ? 27.815 47.798 13.722 1.00 29.45 70 ASP B CA 1
ATOM 2384 C C . ASP B 1 70 ? 27.252 46.391 13.599 1.00 30.45 70 ASP B C 1
ATOM 2385 O O . ASP B 1 70 ? 27.126 45.849 12.504 1.00 36.50 70 ASP B O 1
ATOM 2390 N N . ASP B 1 71 ? 26.913 45.802 14.736 1.00 32.91 71 ASP B N 1
ATOM 2391 C CA . ASP B 1 71 ? 26.379 44.454 14.768 1.00 28.14 71 ASP B CA 1
ATOM 2392 C C . ASP B 1 71 ? 25.123 44.362 15.605 1.00 28.71 71 ASP B C 1
ATOM 2393 O O . ASP B 1 71 ? 24.939 45.102 16.575 1.00 31.17 71 ASP B O 1
ATOM 2398 N N . ILE B 1 72 ? 24.276 43.417 15.227 1.00 28.85 72 ILE B N 1
ATOM 2399 C CA . ILE B 1 72 ? 23.036 43.125 15.927 1.00 25.42 72 ILE B CA 1
ATOM 2400 C C . ILE B 1 72 ? 23.152 41.650 16.271 1.00 26.15 72 ILE B C 1
ATOM 2401 O O . ILE B 1 72 ? 23.210 40.813 15.372 1.00 24.85 72 ILE B O 1
ATOM 2406 N N . LEU B 1 73 ? 23.206 41.336 17.565 1.00 23.64 73 LEU B N 1
ATOM 2407 C CA . LEU B 1 73 ? 23.362 39.957 18.009 1.00 20.15 73 LEU B CA 1
ATOM 2408 C C . LEU B 1 73 ? 22.132 39.378 18.666 1.00 16.84 73 LEU B C 1
ATOM 2409 O O . LEU B 1 73 ? 21.349 40.093 19.273 1.00 29.06 73 LEU B O 1
ATOM 2414 N N . VAL B 1 74 ? 21.967 38.067 18.532 1.00 24.79 74 VAL B N 1
ATOM 2415 C CA . VAL B 1 74 ? 20.864 37.346 19.162 1.00 21.52 74 VAL B CA 1
ATOM 2416 C C . VAL B 1 74 ? 21.585 36.473 20.163 1.00 20.90 74 VAL B C 1
ATOM 2417 O O . VAL B 1 74 ? 22.528 35.761 19.809 1.00 24.12 74 VAL B O 1
ATOM 2421 N N . VAL B 1 75 ? 21.169 36.531 21.416 1.00 16.11 75 VAL B N 1
ATOM 2422 C CA . VAL B 1 75 ? 21.829 35.724 22.417 1.00 15.97 75 VAL B CA 1
ATOM 2423 C C . VAL B 1 75 ? 20.825 34.807 23.036 1.00 19.07 75 VAL B C 1
ATOM 2424 O O . VAL B 1 75 ? 19.740 35.239 23.383 1.00 16.17 75 VAL B O 1
ATOM 2428 N N . SER B 1 76 ? 21.196 33.535 23.160 1.00 22.07 76 SER B N 1
ATOM 2429 C CA . SER B 1 76 ? 20.326 32.530 23.751 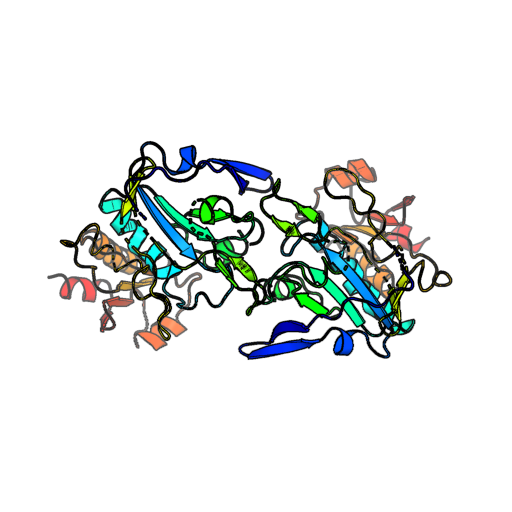1.00 19.86 76 SER B CA 1
ATOM 2430 C C . SER B 1 76 ? 21.177 31.512 24.491 1.00 20.96 76 SER B C 1
ATOM 2431 O O . SER B 1 76 ? 22.280 31.193 24.072 1.00 20.10 76 SER B O 1
ATOM 2434 N N . VAL B 1 77 ? 20.670 31.020 25.610 1.00 21.51 77 VAL B N 1
ATOM 2435 C CA . VAL B 1 77 ? 21.413 30.046 26.378 1.00 17.27 77 VAL B CA 1
ATOM 2436 C C . VAL B 1 77 ? 21.207 28.702 25.717 1.00 18.48 77 VAL B C 1
ATOM 2437 O O . VAL B 1 77 ? 20.410 27.886 26.183 1.00 15.07 77 VAL B O 1
ATOM 2441 N N . ASN B 1 78 ? 21.911 28.524 24.600 1.00 17.83 78 ASN B N 1
ATOM 2442 C CA . ASN B 1 78 ? 21.915 27.308 23.792 1.00 16.00 78 ASN B CA 1
ATOM 2443 C C . ASN B 1 78 ? 23.347 27.165 23.307 1.00 19.81 78 ASN B C 1
ATOM 2444 O O . ASN B 1 78 ? 24.118 28.119 23.390 1.00 29.97 78 ASN B O 1
ATOM 2449 N N . ASP B 1 79 ? 23.703 25.995 22.784 1.00 20.01 79 ASP B N 1
ATOM 2450 C CA . ASP B 1 79 ? 25.052 25.755 22.268 1.00 18.97 79 ASP B CA 1
ATOM 2451 C C . ASP B 1 79 ? 25.077 26.084 20.762 1.00 19.85 79 ASP B C 1
ATOM 2452 O O . ASP B 1 79 ? 24.019 26.294 20.166 1.00 22.13 79 ASP B O 1
ATOM 2457 N N . THR B 1 80 ? 26.262 26.136 20.149 1.00 19.49 80 THR B N 1
ATOM 2458 C CA . THR B 1 80 ? 26.346 26.446 18.719 1.00 20.57 80 THR B CA 1
ATOM 2459 C C . THR B 1 80 ? 25.657 25.445 17.830 1.00 21.61 80 THR B C 1
ATOM 2460 O O . THR B 1 80 ? 25.010 25.832 16.862 1.00 24.97 80 THR B O 1
ATOM 2464 N N . PHE B 1 81 ? 25.809 24.159 18.120 1.00 18.34 81 PHE B N 1
ATOM 2465 C CA . PHE B 1 81 ? 25.146 23.180 17.276 1.00 20.41 81 PHE B CA 1
ATOM 2466 C C . PHE B 1 81 ? 23.672 23.540 17.171 1.00 20.74 81 PHE B C 1
ATOM 2467 O O . PHE B 1 81 ? 23.148 23.649 16.061 1.00 18.88 81 PHE B O 1
ATOM 2475 N N . VAL B 1 82 ? 23.016 23.763 18.311 1.00 19.12 82 VAL B N 1
ATOM 2476 C CA . VAL B 1 82 ? 21.602 24.119 18.282 1.00 21.43 82 VAL B CA 1
ATOM 2477 C C . VAL B 1 82 ? 21.406 25.503 17.704 1.00 21.97 82 VAL B C 1
ATOM 2478 O O . VAL B 1 82 ? 20.498 25.708 16.915 1.00 32.49 82 VAL B O 1
ATOM 2490 N N . ASN B 1 84 ? 23.241 27.118 15.490 1.00 28.41 84 ASN B N 1
ATOM 2491 C CA . ASN B 1 84 ? 23.450 27.058 14.048 1.00 25.30 84 ASN B CA 1
ATOM 2492 C C . ASN B 1 84 ? 22.263 26.434 13.350 1.00 24.65 84 ASN B C 1
ATOM 2493 O O . ASN B 1 84 ? 21.724 27.013 12.418 1.00 35.80 84 ASN B O 1
ATOM 2498 N N . ALA B 1 85 ? 21.861 25.252 13.802 1.00 27.03 85 ALA B N 1
ATOM 2499 C CA . ALA B 1 85 ? 20.724 24.548 13.221 1.00 24.23 85 ALA B CA 1
ATOM 2500 C C . ALA B 1 85 ? 19.481 25.424 13.215 1.00 24.02 85 ALA B C 1
ATOM 2501 O O . ALA B 1 85 ? 18.598 25.241 12.394 1.00 28.47 85 ALA B O 1
ATOM 2503 N N . TRP B 1 86 ? 19.413 26.374 14.137 1.00 26.82 86 TRP B N 1
ATOM 2504 C CA . TRP B 1 86 ? 18.273 27.271 14.211 1.00 30.31 86 TRP B CA 1
ATOM 2505 C C . TRP B 1 86 ? 18.474 28.447 13.264 1.00 31.88 86 TRP B C 1
ATOM 2506 O O . TRP B 1 86 ? 17.549 28.879 12.579 1.00 35.84 86 TRP B O 1
ATOM 2517 N N . LYS B 1 87 ? 19.693 28.966 13.238 1.00 33.14 87 LYS B N 1
ATOM 2518 C CA . LYS B 1 87 ? 20.033 30.082 12.370 1.00 33.87 87 LYS B CA 1
ATOM 2519 C C . LYS B 1 87 ? 19.770 29.675 10.919 1.00 37.27 87 LYS B C 1
ATOM 2520 O O . LYS B 1 87 ? 19.379 30.497 10.085 1.00 39.79 87 LYS B O 1
ATOM 2526 N N . GLU B 1 88 ? 19.981 28.394 10.631 1.00 40.64 88 GLU B N 1
ATOM 2527 C CA . GLU B 1 88 ? 19.788 27.839 9.296 1.00 39.12 88 GLU B CA 1
ATOM 2528 C C . GLU B 1 88 ? 18.301 27.729 8.986 1.00 41.60 88 GLU B C 1
ATOM 2529 O O . GLU B 1 88 ? 17.889 27.633 7.830 1.00 40.55 88 GLU B O 1
ATOM 2535 N N . ASP B 1 89 ? 17.504 27.740 10.044 1.00 44.43 89 ASP B N 1
ATOM 2536 C CA . ASP B 1 89 ? 16.060 27.663 9.929 1.00 48.03 89 ASP B CA 1
ATOM 2537 C C . ASP B 1 89 ? 15.595 29.104 9.667 1.00 52.64 89 ASP B C 1
ATOM 2538 O O . ASP B 1 89 ? 15.230 29.461 8.541 1.00 54.03 89 ASP B O 1
ATOM 2543 N N . GLU B 1 90 ? 15.650 29.925 10.718 1.00 52.08 90 GLU B N 1
ATOM 2544 C CA . GLU B 1 90 ? 15.238 31.326 10.682 1.00 43.90 90 GLU B CA 1
ATOM 2545 C C . GLU B 1 90 ? 15.769 32.110 9.507 1.00 44.51 90 GLU B C 1
ATOM 2546 O O . GLU B 1 90 ? 15.165 33.103 9.110 1.00 44.21 90 GLU B O 1
ATOM 2552 N N . LYS B 1 91 ? 16.902 31.675 8.967 1.00 43.53 91 LYS B N 1
ATOM 2553 C CA . LYS B 1 91 ? 17.539 32.363 7.848 1.00 45.98 91 LYS B CA 1
ATOM 2554 C C . LYS B 1 91 ? 17.500 33.878 8.003 1.00 44.89 91 LYS B C 1
ATOM 2555 O O . LYS B 1 91 ? 16.832 34.580 7.247 1.00 42.39 91 LYS B O 1
ATOM 2561 N N . SER B 1 92 ? 18.213 34.373 9.005 1.00 45.49 92 SER B N 1
ATOM 2562 C CA . SER B 1 92 ? 18.278 35.802 9.248 1.00 46.22 92 SER B CA 1
ATOM 2563 C C . SER B 1 92 ? 19.732 36.206 9.072 1.00 45.92 92 SER B C 1
ATOM 2564 O O . SER B 1 92 ? 20.497 36.328 10.028 1.00 40.36 92 SER B O 1
ATOM 2567 N N . GLU B 1 93 ? 20.093 36.390 7.811 1.00 46.60 93 GLU B N 1
ATOM 2568 C CA . GLU B 1 93 ? 21.439 36.746 7.404 1.00 49.15 93 GLU B CA 1
ATOM 2569 C C . GLU B 1 93 ? 22.032 38.004 8.035 1.00 49.62 93 GLU B C 1
ATOM 2570 O O . GLU B 1 93 ? 23.256 38.134 8.096 1.00 53.82 93 GLU B O 1
ATOM 2576 N N . ASN B 1 94 ? 21.182 38.925 8.495 1.00 44.42 94 ASN B N 1
ATOM 2577 C CA . ASN B 1 94 ? 21.658 40.186 9.077 1.00 38.61 94 ASN B CA 1
ATOM 2578 C C . ASN B 1 94 ? 22.054 40.198 10.550 1.00 33.89 94 ASN B C 1
ATOM 2579 O O . ASN B 1 94 ? 22.455 41.239 11.072 1.00 28.84 94 ASN B O 1
ATOM 2584 N N . ILE B 1 95 ? 21.963 39.063 11.229 1.00 30.24 95 ILE B N 1
ATOM 2585 C CA . ILE B 1 95 ? 22.296 39.059 12.637 1.00 30.47 95 ILE B CA 1
ATOM 2586 C C . ILE B 1 95 ? 23.192 37.900 13.030 1.00 31.45 95 ILE B C 1
ATOM 2587 O O . ILE B 1 95 ? 23.107 36.818 12.463 1.00 37.18 95 ILE B O 1
ATOM 2592 N N . SER B 1 96 ? 24.056 38.135 14.008 1.00 30.82 96 SER B N 1
ATOM 2593 C CA . SER B 1 96 ? 24.960 37.109 14.489 1.00 27.38 96 SER B CA 1
ATOM 2594 C C . SER B 1 96 ? 24.294 36.331 15.616 1.00 27.47 96 SER B C 1
ATOM 2595 O O . SER B 1 96 ? 23.622 36.907 16.460 1.00 36.65 96 SER B O 1
ATOM 2598 N N . PHE B 1 97 ? 24.476 35.019 15.629 1.00 26.61 97 PHE B N 1
ATOM 2599 C CA . PHE B 1 97 ? 23.899 34.188 16.674 1.00 24.46 97 PHE B CA 1
ATOM 2600 C C . PHE B 1 97 ? 24.964 33.857 17.690 1.00 23.59 97 PHE B C 1
ATOM 2601 O O . PHE B 1 97 ? 25.980 33.279 17.338 1.00 26.14 97 PHE B O 1
ATOM 2609 N N . ILE B 1 98 ? 24.735 34.237 18.945 1.00 20.31 98 ILE B N 1
ATOM 2610 C CA . ILE B 1 98 ? 25.691 33.974 20.019 1.00 15.43 98 ILE B CA 1
ATOM 2611 C C . ILE B 1 98 ? 25.223 32.838 20.927 1.00 15.68 98 ILE B C 1
ATOM 2612 O O . ILE B 1 98 ? 24.208 32.944 21.605 1.00 15.84 98 ILE B O 1
ATOM 2617 N N . PRO B 1 99 ? 25.961 31.726 20.932 1.00 17.74 99 PRO B N 1
ATOM 2618 C CA . PRO B 1 99 ? 25.626 30.563 21.752 1.00 18.84 99 PRO B CA 1
ATOM 2619 C C . PRO B 1 99 ? 26.120 30.639 23.206 1.00 20.63 99 PRO B C 1
ATOM 2620 O O . PRO B 1 99 ? 27.158 30.068 23.548 1.00 18.82 99 PRO B O 1
ATOM 2624 N N . ASP B 1 100 ? 25.363 31.326 24.053 1.00 19.56 100 ASP B N 1
ATOM 2625 C CA . ASP B 1 100 ? 25.708 31.471 25.460 1.00 16.28 100 ASP B CA 1
ATOM 2626 C C . ASP B 1 100 ? 25.247 30.217 26.181 1.00 14.51 100 ASP B C 1
ATOM 2627 O O . ASP B 1 100 ? 24.530 30.283 27.175 1.00 21.74 100 ASP B O 1
ATOM 2632 N N . GLY B 1 101 ? 25.679 29.073 25.659 1.00 14.89 101 GLY B N 1
ATOM 2633 C CA . GLY B 1 101 ? 25.325 27.780 26.210 1.00 10.14 101 GLY B CA 1
ATOM 2634 C C . GLY B 1 101 ? 25.606 27.488 27.671 1.00 16.69 101 GLY B C 1
ATOM 2635 O O . GLY B 1 101 ? 24.995 26.581 28.228 1.00 27.68 101 GLY B O 1
ATOM 2636 N N . ASN B 1 102 ? 26.525 28.206 28.308 1.00 20.47 102 ASN B N 1
ATOM 2637 C CA . ASN B 1 102 ? 26.777 27.950 29.726 1.00 17.05 102 ASN B CA 1
ATOM 2638 C C . ASN B 1 102 ? 26.010 28.952 30.581 1.00 18.42 102 ASN B C 1
ATOM 2639 O O . ASN B 1 102 ? 26.066 28.905 31.816 1.00 12.14 102 ASN B O 1
ATOM 2644 N N . GLY B 1 103 ? 25.275 29.841 29.915 1.00 14.80 103 GLY B N 1
ATOM 2645 C CA . GLY B 1 103 ? 24.516 30.852 30.620 1.00 14.85 103 GLY B CA 1
ATOM 2646 C C . GLY B 1 103 ? 25.434 31.869 31.275 1.00 17.91 103 GLY B C 1
ATOM 2647 O O . GLY B 1 103 ? 24.995 32.727 32.025 1.00 20.80 103 GLY B O 1
ATOM 2648 N N . GLU B 1 104 ? 26.720 31.772 30.984 1.00 18.98 104 GLU B N 1
ATOM 2649 C CA . GLU B 1 104 ? 27.706 32.667 31.548 1.00 20.37 104 GLU B CA 1
ATOM 2650 C C . GLU B 1 104 ? 27.439 34.156 31.232 1.00 23.07 104 GLU B C 1
ATOM 2651 O O . GLU B 1 104 ? 27.322 34.966 32.150 1.00 23.70 104 GLU B O 1
ATOM 2657 N N . PHE B 1 105 ? 27.342 34.514 29.948 1.00 18.80 105 PHE B N 1
ATOM 2658 C CA . PHE B 1 105 ? 27.088 35.897 29.563 1.00 18.96 105 PHE B CA 1
ATOM 2659 C C . PHE B 1 105 ? 25.768 36.385 30.150 1.00 18.85 105 PHE B C 1
ATOM 2660 O O . PHE B 1 105 ? 25.700 37.468 30.723 1.00 20.27 105 PHE B O 1
ATOM 2668 N N . THR B 1 106 ? 24.724 35.579 29.992 1.00 28.88 106 THR B N 1
ATOM 2669 C CA . THR B 1 106 ? 23.388 35.890 30.500 1.00 26.24 106 THR B CA 1
ATOM 2670 C C . THR B 1 106 ? 23.421 36.115 32.010 1.00 25.75 106 THR B C 1
ATOM 2671 O O . THR B 1 106 ? 22.796 37.030 32.533 1.00 31.01 106 THR B O 1
ATOM 2675 N N . GLU B 1 107 ? 24.160 35.264 32.701 1.00 26.39 107 GLU B N 1
ATOM 2676 C CA . GLU B 1 107 ? 24.294 35.345 34.139 1.00 28.97 107 GLU B CA 1
ATOM 2677 C C . GLU B 1 107 ? 24.949 36.683 34.461 1.00 26.89 107 GLU B C 1
ATOM 2678 O O . GLU B 1 107 ? 24.433 37.460 35.261 1.00 26.74 107 GLU B O 1
ATOM 2684 N N . GLY B 1 108 ? 26.078 36.956 33.821 1.00 22.48 108 GLY B N 1
ATOM 2685 C CA . GLY B 1 108 ? 26.769 38.209 34.055 1.00 23.99 108 GLY B CA 1
ATOM 2686 C C . GLY B 1 108 ? 25.874 39.420 33.854 1.00 27.90 108 GLY B C 1
ATOM 2687 O O . GLY B 1 108 ? 26.050 40.450 34.511 1.00 30.49 108 GLY B O 1
ATOM 2696 N N . GLY B 1 110 ? 22.991 39.495 34.685 1.00 23.65 110 GLY B N 1
ATOM 2697 C CA . GLY B 1 110 ? 21.962 39.385 35.702 1.00 20.03 110 GLY B CA 1
ATOM 2698 C C . GLY B 1 110 ? 20.613 39.087 35.091 1.00 19.28 110 GLY B C 1
ATOM 2699 O O . GLY B 1 110 ? 19.579 39.467 35.630 1.00 18.37 110 GLY B O 1
ATOM 2708 N N . LEU B 1 112 ? 19.874 35.777 33.993 1.00 23.88 112 LEU B N 1
ATOM 2709 C CA . LEU B 1 112 ? 19.648 34.340 34.014 1.00 21.89 112 LEU B CA 1
ATOM 2710 C C . LEU B 1 112 ? 18.459 34.011 34.894 1.00 21.18 112 LEU B C 1
ATOM 2711 O O . LEU B 1 112 ? 18.391 34.421 36.049 1.00 25.40 112 LEU B O 1
ATOM 2716 N N . VAL B 1 113 ? 17.509 33.275 34.340 1.00 23.78 113 VAL B N 1
ATOM 2717 C CA . VAL B 1 113 ? 16.334 32.890 35.103 1.00 24.60 113 VAL B CA 1
ATOM 2718 C C . VAL B 1 113 ? 16.026 31.415 34.918 1.00 22.29 113 VAL B C 1
ATOM 2719 O O . VAL B 1 113 ? 16.379 30.807 33.911 1.00 26.71 113 VAL B O 1
ATOM 2723 N N . GLY B 1 114 ? 15.363 30.835 35.901 1.00 16.77 114 GLY B N 1
ATOM 2724 C CA . GLY B 1 114 ? 15.029 29.432 35.799 1.00 21.72 114 GLY B CA 1
ATOM 2725 C C . GLY B 1 114 ? 13.726 29.236 35.057 1.00 17.77 114 GLY B C 1
ATOM 2726 O O . GLY B 1 114 ? 12.772 29.977 35.257 1.00 22.62 114 GLY B O 1
ATOM 2727 N N . LYS B 1 115 ? 13.677 28.232 34.199 1.00 18.62 115 LYS B N 1
ATOM 2728 C CA . LYS B 1 115 ? 12.464 27.970 33.456 1.00 20.04 115 LYS B CA 1
ATOM 2729 C C . LYS B 1 115 ? 12.179 26.484 33.470 1.00 18.66 115 LYS B C 1
ATOM 2730 O O . LYS B 1 115 ? 11.757 25.910 32.487 1.00 23.08 115 LYS B O 1
ATOM 2736 N N . GLU B 1 116 ? 12.412 25.863 34.613 1.00 23.32 116 GLU B N 1
ATOM 2737 C CA . GLU B 1 116 ? 12.187 24.439 34.767 1.00 20.35 116 GLU B CA 1
ATOM 2738 C C . GLU B 1 116 ? 10.756 24.021 34.467 1.00 22.80 116 GLU B C 1
ATOM 2739 O O . GLU B 1 116 ? 10.501 22.848 34.210 1.00 26.98 116 GLU B O 1
ATOM 2745 N N . ASP B 1 117 ? 9.821 24.963 34.516 1.00 22.08 117 ASP B N 1
ATOM 2746 C CA . ASP B 1 117 ? 8.424 24.633 34.269 1.00 19.40 117 ASP B CA 1
ATOM 2747 C C . ASP B 1 117 ? 8.159 24.305 32.802 1.00 23.10 117 ASP B C 1
ATOM 2748 O O . ASP B 1 117 ? 7.092 23.808 32.453 1.00 24.48 117 ASP B O 1
ATOM 2753 N N . LEU B 1 118 ? 9.150 24.565 31.953 1.00 21.10 118 LEU B N 1
ATOM 2754 C CA . LEU B 1 118 ? 9.060 24.275 30.527 1.00 16.04 118 LEU B CA 1
ATOM 2755 C C . LEU B 1 118 ? 10.095 23.218 30.156 1.00 14.29 118 LEU B C 1
ATOM 2756 O O . LEU B 1 118 ? 10.109 22.701 29.038 1.00 20.69 118 LEU B O 1
ATOM 2761 N N . GLY B 1 119 ? 10.959 22.902 31.112 1.00 7.52 119 GLY B N 1
ATOM 2762 C CA . GLY B 1 119 ? 11.996 21.921 30.893 1.00 2.55 119 GLY B CA 1
ATOM 2763 C C . GLY B 1 119 ? 13.175 22.527 30.177 1.00 8.84 119 GLY B C 1
ATOM 2764 O O . GLY B 1 119 ? 13.888 21.827 29.470 1.00 15.68 119 GLY B O 1
ATOM 2765 N N . PHE B 1 120 ? 13.380 23.829 30.362 1.00 10.03 120 PHE B N 1
ATOM 2766 C CA . PHE B 1 120 ? 14.468 24.568 29.730 1.00 2.94 120 PHE B CA 1
ATOM 2767 C C . PHE B 1 120 ? 15.636 24.804 30.691 1.00 7.01 120 PHE B C 1
ATOM 2768 O O . PHE B 1 120 ? 16.631 25.448 30.332 1.00 4.88 120 PHE B O 1
ATOM 2776 N N . GLY B 1 121 ? 15.522 24.321 31.919 1.00 3.78 121 GLY B N 1
ATOM 2777 C CA . GLY B 1 121 ? 16.596 24.576 32.850 1.00 3.19 121 GLY B CA 1
ATOM 2778 C C . GLY B 1 121 ? 16.758 26.076 32.968 1.00 4.98 121 GLY B C 1
ATOM 2779 O O . GLY B 1 121 ? 15.791 26.830 32.854 1.00 11.25 121 GLY B O 1
ATOM 2780 N N . LYS B 1 122 ? 17.974 26.537 33.205 1.00 14.55 122 LYS B N 1
ATOM 2781 C CA . LYS B 1 122 ? 18.201 27.970 33.318 1.00 13.57 122 LYS B CA 1
ATOM 2782 C C . LYS B 1 122 ? 18.345 28.585 31.936 1.00 13.15 122 LYS B C 1
ATOM 2783 O O . LYS B 1 122 ? 19.123 28.116 31.117 1.00 9.59 122 LYS B O 1
ATOM 2789 N N . ARG B 1 123 ? 17.587 29.638 31.671 1.00 11.07 123 ARG B N 1
ATOM 2790 C CA . ARG B 1 123 ? 17.665 30.295 30.373 1.00 14.70 123 ARG B CA 1
ATOM 2791 C C . ARG B 1 123 ? 17.683 31.809 30.547 1.00 15.59 123 ARG B C 1
ATOM 2792 O O . ARG B 1 123 ? 17.603 32.311 31.660 1.00 12.99 123 ARG B O 1
ATOM 2800 N N . SER B 1 124 ? 17.813 32.538 29.449 1.00 15.76 124 SER B N 1
ATOM 2801 C CA . SER B 1 124 ? 17.814 33.976 29.548 1.00 17.67 124 SER B CA 1
ATOM 2802 C C . SER B 1 124 ? 16.408 34.537 29.563 1.00 20.83 124 SER B C 1
ATOM 2803 O O . SER B 1 124 ? 15.483 33.954 29.002 1.00 24.52 124 SER B O 1
ATOM 2806 N N . TRP B 1 125 ? 16.267 35.685 30.213 1.00 26.68 125 TRP B N 1
ATOM 2807 C CA . TRP B 1 125 ? 15.004 36.403 30.291 1.00 23.95 125 TRP B CA 1
ATOM 2808 C C . TRP B 1 125 ? 15.001 37.335 29.069 1.00 27.92 125 TRP B C 1
ATOM 2809 O O . TRP B 1 125 ? 16.065 37.777 28.622 1.00 28.06 125 TRP B O 1
ATOM 2820 N N . ARG B 1 126 ? 13.824 37.628 28.521 1.00 31.68 126 ARG B N 1
ATOM 2821 C CA . ARG B 1 126 ? 13.716 38.507 27.346 1.00 29.36 126 ARG B CA 1
ATOM 2822 C C . ARG B 1 126 ? 14.166 39.952 27.567 1.00 27.17 126 ARG B C 1
ATOM 2823 O O . ARG B 1 126 ? 13.604 40.655 28.392 1.00 25.16 126 ARG B O 1
ATOM 2831 N N . TYR B 1 127 ? 15.163 40.407 26.818 1.00 23.38 127 TYR B N 1
ATOM 2832 C CA . TYR B 1 127 ? 15.617 41.782 26.951 1.00 22.58 127 TYR B CA 1
ATOM 2833 C C . TYR B 1 127 ? 16.495 42.157 25.779 1.00 25.62 127 TYR B C 1
ATOM 2834 O O . TYR B 1 127 ? 17.091 41.301 25.134 1.00 31.48 127 TYR B O 1
ATOM 2843 N N . SER B 1 128 ? 16.570 43.447 25.495 1.00 27.11 128 SER B N 1
ATOM 2844 C CA . SER B 1 128 ? 17.416 43.917 24.415 1.00 25.25 128 SER B CA 1
ATOM 2845 C C . SER B 1 128 ? 18.243 45.015 25.034 1.00 25.23 128 SER B C 1
ATOM 2846 O O . SER B 1 128 ? 17.947 45.465 26.135 1.00 25.29 128 SER B O 1
ATOM 2857 N N . LEU B 1 130 ? 21.548 48.247 23.999 1.00 27.88 130 LEU B N 1
ATOM 2858 C CA . LEU B 1 130 ? 22.433 48.911 23.055 1.00 25.19 130 LEU B CA 1
ATOM 2859 C C . LEU B 1 130 ? 23.745 48.962 23.785 1.00 24.54 130 LEU B C 1
ATOM 2860 O O . LEU B 1 130 ? 23.792 49.394 24.935 1.00 31.96 130 LEU B O 1
ATOM 2865 N N . VAL B 1 131 ? 24.811 48.525 23.132 1.00 26.41 131 VAL B N 1
ATOM 2866 C CA . VAL B 1 131 ? 26.114 48.505 23.776 1.00 27.50 131 VAL B CA 1
ATOM 2867 C C . VAL B 1 131 ? 27.152 49.322 23.024 1.00 30.73 131 VAL B C 1
ATOM 2868 O O . VAL B 1 131 ? 27.460 49.026 21.865 1.00 27.68 131 VAL B O 1
ATOM 2872 N N . LYS B 1 132 ? 27.691 50.342 23.688 1.00 33.52 132 LYS B N 1
ATOM 2873 C CA . LYS B 1 132 ? 28.712 51.192 23.084 1.00 40.05 132 LYS B CA 1
ATOM 2874 C C . LYS B 1 132 ? 30.071 50.934 23.710 1.00 39.97 132 LYS B C 1
ATOM 2875 O O . LYS B 1 132 ? 30.315 51.236 24.875 1.00 46.79 132 LYS B O 1
ATOM 2881 N N . ASN B 1 133 ? 30.951 50.356 22.911 1.00 39.53 133 ASN B N 1
ATOM 2882 C CA . ASN B 1 133 ? 32.288 50.004 23.346 1.00 42.29 133 ASN B CA 1
ATOM 2883 C C . ASN B 1 133 ? 32.337 49.179 24.633 1.00 35.60 133 ASN B C 1
ATOM 2884 O O . ASN B 1 133 ? 33.138 49.447 25.519 1.00 42.42 133 ASN B O 1
ATOM 2889 N N . GLY B 1 134 ? 31.483 48.168 24.732 1.00 32.05 134 GLY B N 1
ATOM 2890 C CA . GLY B 1 134 ? 31.479 47.320 25.909 1.00 25.64 134 GLY B CA 1
ATOM 2891 C C . GLY B 1 134 ? 30.629 47.820 27.057 1.00 29.14 134 GLY B C 1
ATOM 2892 O O . GLY B 1 134 ? 30.350 47.088 28.009 1.00 29.44 134 GLY B O 1
ATOM 2893 N N . VAL B 1 135 ? 30.202 49.070 26.979 1.00 26.65 135 VAL B N 1
ATOM 2894 C CA . VAL B 1 135 ? 29.395 49.625 28.046 1.00 23.17 135 VAL B CA 1
ATOM 2895 C C . VAL B 1 135 ? 27.913 49.653 27.714 1.00 23.57 135 VAL B C 1
ATOM 2896 O O . VAL B 1 135 ? 27.476 50.284 26.745 1.00 18.97 135 VAL B O 1
ATOM 2900 N N . VAL B 1 136 ? 27.146 48.953 28.532 1.00 19.29 136 VAL B N 1
ATOM 2901 C CA . VAL B 1 136 ? 25.711 48.888 28.343 1.00 23.21 136 VAL B CA 1
ATOM 2902 C C . VAL B 1 136 ? 25.176 50.306 28.407 1.00 26.32 136 VAL B C 1
ATOM 2903 O O . VAL B 1 136 ? 25.302 50.956 29.435 1.00 29.51 136 VAL B O 1
ATOM 2907 N N . GLU B 1 137 ? 24.584 50.794 27.321 1.00 27.17 137 GLU B N 1
ATOM 2908 C CA . GLU B 1 137 ? 24.066 52.150 27.343 1.00 27.76 137 GLU B CA 1
ATOM 2909 C C . GLU B 1 137 ? 22.610 52.188 27.733 1.00 28.45 137 GLU B C 1
ATOM 2910 O O . GLU B 1 137 ? 22.210 52.947 28.619 1.00 30.41 137 GLU B O 1
ATOM 2916 N N . LYS B 1 138 ? 21.821 51.363 27.061 1.00 26.39 138 LYS B N 1
ATOM 2917 C CA . LYS B 1 138 ? 20.395 51.298 27.307 1.00 28.62 138 LYS B CA 1
ATOM 2918 C C . LYS B 1 138 ? 19.984 49.846 27.418 1.00 28.86 138 LYS B C 1
ATOM 2919 O O . LYS B 1 138 ? 20.613 48.978 26.828 1.00 36.59 138 LYS B O 1
ATOM 2933 N N . PHE B 1 140 ? 16.376 47.257 27.633 1.00 19.32 140 PHE B N 1
ATOM 2934 C CA . PHE B 1 140 ? 14.932 47.112 27.646 1.00 15.75 140 PHE B CA 1
ATOM 2935 C C . PHE B 1 140 ? 14.579 45.740 28.180 1.00 15.58 140 PHE B C 1
ATOM 2936 O O . PHE B 1 140 ? 14.536 44.765 27.445 1.00 16.05 140 PHE B O 1
ATOM 2944 N N . ILE B 1 141 ? 14.344 45.687 29.482 1.00 25.60 141 ILE B N 1
ATOM 2945 C CA . ILE B 1 141 ? 14.012 44.459 30.181 1.00 24.26 141 ILE B CA 1
ATOM 2946 C C . ILE B 1 141 ? 12.514 44.219 30.169 1.00 23.37 141 ILE B C 1
ATOM 2947 O O . ILE B 1 141 ? 11.736 45.027 30.658 1.00 28.67 141 ILE B O 1
ATOM 2952 N N . GLU B 1 142 ? 12.118 43.093 29.604 1.00 26.31 142 GLU B N 1
ATOM 2953 C CA . GLU B 1 142 ? 10.713 42.748 29.496 1.00 27.26 142 GLU B CA 1
ATOM 2954 C C . GLU B 1 142 ? 10.014 42.673 30.845 1.00 31.53 142 GLU B C 1
ATOM 2955 O O . GLU B 1 142 ? 10.580 42.197 31.828 1.00 36.26 142 GLU B O 1
ATOM 2961 N N . PRO B 1 143 ? 8.763 43.155 30.901 1.00 39.51 143 PRO B N 1
ATOM 2962 C CA . PRO B 1 143 ? 7.945 43.154 32.113 1.00 37.97 143 PRO B CA 1
ATOM 2963 C C . PRO B 1 143 ? 7.364 41.759 32.343 1.00 44.59 143 PRO B C 1
ATOM 2964 O O . PRO B 1 143 ? 7.278 40.945 31.414 1.00 41.22 143 PRO B O 1
ATOM 2968 N N . ASN B 1 144 ? 6.950 41.499 33.581 1.00 48.79 144 ASN B N 1
ATOM 2969 C CA . ASN B 1 144 ? 6.377 40.214 33.964 1.00 50.47 144 ASN B CA 1
ATOM 2970 C C . ASN B 1 144 ? 4.857 40.197 33.723 1.00 50.11 144 ASN B C 1
ATOM 2971 O O . ASN B 1 144 ? 4.091 39.788 34.591 1.00 46.56 144 ASN B O 1
ATOM 2976 N N . GLU B 1 145 ? 4.424 40.633 32.546 1.00 52.51 145 GLU B N 1
ATOM 2977 C CA . GLU B 1 145 ? 2.996 40.676 32.230 1.00 57.38 145 GLU B CA 1
ATOM 2978 C C . GLU B 1 145 ? 2.588 39.607 31.213 1.00 55.83 145 GLU B C 1
ATOM 2979 O O . GLU B 1 145 ? 3.333 39.310 30.285 1.00 55.43 145 GLU B O 1
ATOM 2985 N N . PRO B 1 146 ? 1.391 39.014 31.380 1.00 57.13 146 PRO B N 1
ATOM 2986 C CA . PRO B 1 146 ? 0.912 37.987 30.447 1.00 56.69 146 PRO B CA 1
ATOM 2987 C C . PRO B 1 146 ? 0.626 38.659 29.105 1.00 57.48 146 PRO B C 1
ATOM 2988 O O . PRO B 1 146 ? 0.599 39.889 29.016 1.00 62.00 146 PRO B O 1
ATOM 2992 N N . GLY B 1 147 ? 0.402 37.863 28.067 1.00 52.94 147 GLY B N 1
ATOM 2993 C CA . GLY B 1 147 ? 0.128 38.440 26.766 1.00 54.78 147 GLY B CA 1
ATOM 2994 C C . GLY B 1 147 ? 1.381 38.520 25.912 1.00 61.89 147 GLY B C 1
ATOM 2995 O O . GLY B 1 147 ? 2.301 37.711 26.072 1.00 62.00 147 GLY B O 1
ATOM 2996 N N . ASP B 1 148 ? 1.436 39.500 25.013 1.00 62.00 148 ASP B N 1
ATOM 2997 C CA . ASP B 1 148 ? 2.592 39.631 24.134 1.00 62.00 148 ASP B CA 1
ATOM 2998 C C . ASP B 1 148 ? 3.904 39.645 24.912 1.00 60.38 148 ASP B C 1
ATOM 2999 O O . ASP B 1 148 ? 4.198 40.590 25.652 1.00 56.43 148 ASP B O 1
ATOM 3004 N N . PRO B 1 149 ? 4.716 38.583 24.739 1.00 57.81 149 PRO B N 1
ATOM 3005 C CA . PRO B 1 149 ? 6.016 38.388 25.389 1.00 53.60 149 PRO B CA 1
ATOM 3006 C C . PRO B 1 149 ? 7.072 39.434 25.043 1.00 48.22 149 PRO B C 1
ATOM 3007 O O . PRO B 1 149 ? 8.109 39.495 25.700 1.00 50.94 149 PRO B O 1
ATOM 3011 N N . PHE B 1 150 ? 6.818 40.242 24.016 1.00 44.30 150 PHE B N 1
ATOM 3012 C CA . PHE B 1 150 ? 7.783 41.259 23.599 1.00 48.19 150 PHE B CA 1
ATOM 3013 C C . PHE B 1 150 ? 7.172 42.648 23.453 1.00 49.61 150 PHE B C 1
ATOM 3014 O O . PHE B 1 150 ? 6.949 43.131 22.340 1.00 51.38 150 PHE B O 1
ATOM 3022 N N . LYS B 1 151 ? 6.920 43.298 24.581 1.00 47.42 151 LYS B N 1
ATOM 3023 C CA . LYS B 1 151 ? 6.319 44.625 24.574 1.00 44.58 151 LYS B CA 1
ATOM 3024 C C . LYS B 1 151 ? 7.363 45.727 24.690 1.00 40.36 151 LYS B C 1
ATOM 3025 O O . LYS B 1 151 ? 7.045 46.902 24.543 1.00 37.86 151 LYS B O 1
ATOM 3031 N N . VAL B 1 152 ? 8.614 45.344 24.917 1.00 38.21 152 VAL B N 1
ATOM 3032 C CA . VAL B 1 152 ? 9.671 46.326 25.108 1.00 32.54 152 VAL B CA 1
ATOM 3033 C C . VAL B 1 152 ? 11.017 45.976 24.490 1.00 31.43 152 VAL B C 1
ATOM 3034 O O . VAL B 1 152 ? 11.802 46.865 24.165 1.00 33.35 152 VAL B O 1
ATOM 3038 N N . SER B 1 153 ? 11.293 44.688 24.333 1.00 29.43 153 SER B N 1
ATOM 3039 C CA . SER B 1 153 ? 12.573 44.264 23.764 1.00 26.96 153 SER B CA 1
ATOM 3040 C C . SER B 1 153 ? 12.560 44.139 22.243 1.00 23.55 153 SER B C 1
ATOM 3041 O O . SER B 1 153 ? 13.570 43.805 21.634 1.00 21.53 153 SER B O 1
ATOM 3044 N N . ASP B 1 154 ? 11.417 44.422 21.640 1.00 19.73 154 ASP B N 1
ATOM 3045 C CA . ASP B 1 154 ? 11.261 44.346 20.193 1.00 24.47 154 ASP B CA 1
ATOM 3046 C C . ASP B 1 154 ? 12.247 45.269 19.489 1.00 27.44 154 ASP B C 1
ATOM 3047 O O . ASP B 1 154 ? 12.810 46.175 20.114 1.00 33.72 154 ASP B O 1
ATOM 3052 N N . ALA B 1 155 ? 12.438 45.052 18.189 1.00 28.92 155 ALA B N 1
ATOM 3053 C CA . ALA B 1 155 ? 13.361 45.865 17.408 1.00 31.46 155 ALA B CA 1
ATOM 3054 C C . ALA B 1 155 ? 12.833 47.276 17.210 1.00 33.31 155 ALA B C 1
ATOM 3055 O O . ALA B 1 155 ? 13.596 48.242 17.221 1.00 39.96 155 ALA B O 1
ATOM 3057 N N . ASP B 1 156 ? 11.527 47.405 17.025 1.00 33.72 156 ASP B N 1
ATOM 3058 C CA . ASP B 1 156 ? 10.946 48.721 16.825 1.00 33.17 156 ASP B CA 1
ATOM 3059 C C . ASP B 1 156 ? 11.226 49.646 18.006 1.00 32.55 156 ASP B C 1
ATOM 3060 O O . ASP B 1 156 ? 11.779 50.728 17.825 1.00 34.45 156 ASP B O 1
ATOM 3065 N N . THR B 1 157 ? 10.862 49.221 19.213 1.00 28.62 157 THR B N 1
ATOM 3066 C CA . THR B 1 157 ? 11.119 50.018 20.409 1.00 25.27 157 THR B CA 1
ATOM 3067 C C . THR B 1 157 ? 12.569 50.494 20.410 1.00 27.39 157 THR B C 1
ATOM 3068 O O . THR B 1 157 ? 12.867 51.611 20.813 1.00 32.41 157 THR B O 1
ATOM 3080 N N . LEU B 1 159 ? 14.597 50.869 17.695 1.00 39.35 159 LEU B N 1
ATOM 3081 C CA . LEU B 1 159 ? 14.790 51.810 16.609 1.00 33.33 159 LEU B CA 1
ATOM 3082 C C . LEU B 1 159 ? 14.277 53.182 16.997 1.00 34.56 159 LEU B C 1
ATOM 3083 O O . LEU B 1 159 ? 14.980 54.174 16.843 1.00 36.78 159 LEU B O 1
ATOM 3088 N N . LYS B 1 160 ? 13.057 53.238 17.516 1.00 33.45 160 LYS B N 1
ATOM 3089 C CA . LYS B 1 160 ? 12.477 54.510 17.909 1.00 34.61 160 LYS B CA 1
ATOM 3090 C C . LYS B 1 160 ? 13.346 55.188 18.946 1.00 38.84 160 LYS B C 1
ATOM 3091 O O . LYS B 1 160 ? 13.357 56.414 19.060 1.00 48.43 160 LYS B O 1
ATOM 3097 N N . TYR B 1 161 ? 14.087 54.390 19.699 1.00 37.84 161 TYR B N 1
ATOM 3098 C CA . TYR B 1 161 ? 14.969 54.920 20.732 1.00 35.46 161 TYR B CA 1
ATOM 3099 C C . TYR B 1 161 ? 16.283 55.441 20.153 1.00 35.68 161 TYR B C 1
ATOM 3100 O O . TYR B 1 161 ? 16.781 56.499 20.534 1.00 30.04 161 TYR B O 1
ATOM 3109 N N . LEU B 1 162 ? 16.835 54.669 19.232 1.00 37.18 162 LEU B N 1
ATOM 3110 C CA . LEU B 1 162 ? 18.092 54.988 18.587 1.00 37.40 162 LEU B CA 1
ATOM 3111 C C . LEU B 1 162 ? 17.949 56.106 17.561 1.00 40.00 162 LEU B C 1
ATOM 3112 O O . LEU B 1 162 ? 18.813 56.978 17.449 1.00 43.21 162 LEU B O 1
ATOM 3117 N N . ALA B 1 163 ? 16.857 56.069 16.804 1.00 35.64 163 ALA B N 1
ATOM 3118 C CA . ALA B 1 163 ? 16.619 57.065 15.768 1.00 34.96 163 ALA B CA 1
ATOM 3119 C C . ALA B 1 163 ? 15.154 57.462 15.741 1.00 33.57 163 ALA B C 1
ATOM 3120 O O . ALA B 1 163 ? 14.433 57.171 14.789 1.00 36.91 163 ALA B O 1
ATOM 3122 N N . PRO B 1 164 ? 14.690 58.142 16.791 1.00 28.54 164 PRO B N 1
ATOM 3123 C CA . PRO B 1 164 ? 13.284 58.544 16.813 1.00 25.41 164 PRO B CA 1
ATOM 3124 C C . PRO B 1 164 ? 12.926 59.371 15.576 1.00 31.04 164 PRO B C 1
ATOM 3125 O O . PRO B 1 164 ? 11.762 59.456 15.209 1.00 22.57 164 PRO B O 1
ATOM 3129 N N . GLN B 1 165 ? 13.927 59.965 14.926 1.00 37.74 165 GLN B N 1
ATOM 3130 C CA . GLN B 1 165 ? 13.670 60.771 13.734 1.00 42.80 165 GLN B CA 1
ATOM 3131 C C . GLN B 1 165 ? 13.100 59.901 12.632 1.00 42.65 165 GLN B C 1
ATOM 3132 O O . GLN B 1 165 ? 12.161 60.276 11.932 1.00 46.29 165 GLN B O 1
ATOM 3138 N N . HIS B 1 166 ? 13.699 58.732 12.482 1.00 45.22 166 HIS B N 1
ATOM 3139 C CA . HIS B 1 166 ? 13.312 57.771 11.464 1.00 45.06 166 HIS B CA 1
ATOM 3140 C C . HIS B 1 166 ? 11.834 57.365 11.431 1.00 47.49 166 HIS B C 1
ATOM 3141 O O . HIS B 1 166 ? 11.171 57.256 12.466 1.00 45.31 166 HIS B O 1
ATOM 3148 N N . GLN B 1 167 ? 11.342 57.135 10.216 1.00 48.36 167 GLN B N 1
ATOM 3149 C CA . GLN B 1 167 ? 9.973 56.690 9.955 1.00 49.50 167 GLN B CA 1
ATOM 3150 C C . GLN B 1 167 ? 10.103 55.529 8.977 1.00 49.45 167 GLN B C 1
ATOM 3151 O O . GLN B 1 167 ? 10.379 55.736 7.799 1.00 53.30 167 GLN B O 1
ATOM 3157 N N . VAL B 1 168 ? 9.924 54.307 9.461 1.00 48.35 168 VAL B N 1
ATOM 3158 C CA . VAL B 1 168 ? 10.058 53.141 8.599 1.00 52.42 168 VAL B CA 1
ATOM 3159 C C . VAL B 1 168 ? 9.200 53.254 7.336 1.00 54.16 168 VAL B C 1
ATOM 3160 O O . VAL B 1 168 ? 8.049 53.691 7.387 1.00 56.75 168 VAL B O 1
ATOM 3164 N N . GLN B 1 169 ? 9.775 52.869 6.201 1.00 50.12 169 GLN B N 1
ATOM 3165 C CA . GLN B 1 169 ? 9.066 52.903 4.930 1.00 47.51 169 GLN B CA 1
ATOM 3166 C C . GLN B 1 169 ? 7.979 51.848 4.982 1.00 46.27 169 GLN B C 1
ATOM 3167 O O . GLN B 1 169 ? 8.066 50.919 5.781 1.00 48.40 169 GLN B O 1
ATOM 3173 N N . GLU B 1 170 ? 6.961 51.976 4.135 1.00 45.96 170 GLU B N 1
ATOM 3174 C CA . GLU B 1 170 ? 5.899 50.972 4.101 1.00 48.79 170 GLU B CA 1
ATOM 3175 C C . GLU B 1 170 ? 6.506 49.686 3.533 1.00 48.02 170 GLU B C 1
ATOM 3176 O O . GLU B 1 170 ? 7.567 49.723 2.905 1.00 44.48 170 GLU B O 1
ATOM 3182 N N . SER B 1 171 ? 5.840 48.556 3.760 1.00 48.32 171 SER B N 1
ATOM 3183 C CA . SER B 1 171 ? 6.318 47.263 3.276 1.00 46.20 171 SER B CA 1
ATOM 3184 C C . SER B 1 171 ? 6.278 47.200 1.750 1.00 45.76 171 SER B C 1
ATOM 3185 O O . SER B 1 171 ? 5.266 47.547 1.138 1.00 49.69 171 SER B O 1
ATOM 3188 N N . ILE B 1 172 ? 7.374 46.755 1.138 1.00 42.17 172 ILE B N 1
ATOM 3189 C CA . ILE B 1 172 ? 7.449 46.647 -0.321 1.00 39.75 172 ILE B CA 1
ATOM 3190 C C . ILE B 1 172 ? 7.860 45.261 -0.838 1.00 41.45 172 ILE B C 1
ATOM 3191 O O . ILE B 1 172 ? 8.935 44.747 -0.513 1.00 38.05 172 ILE B O 1
ATOM 3196 N N . SER B 1 173 ? 7.001 44.668 -1.661 1.00 41.97 173 SER B N 1
ATOM 3197 C CA . SER B 1 173 ? 7.275 43.354 -2.233 1.00 42.85 173 SER B CA 1
ATOM 3198 C C . SER B 1 173 ? 7.064 43.415 -3.745 1.00 39.56 173 SER B C 1
ATOM 3199 O O . SER B 1 173 ? 6.136 44.070 -4.220 1.00 37.18 173 SER B O 1
ATOM 3202 N N . ILE B 1 174 ? 7.929 42.736 -4.497 1.00 35.67 174 ILE B N 1
ATOM 3203 C CA . ILE B 1 174 ? 7.844 42.725 -5.962 1.00 31.47 174 ILE B CA 1
ATOM 3204 C C . ILE B 1 174 ? 8.123 41.332 -6.523 1.00 28.67 174 ILE B C 1
ATOM 3205 O O . ILE B 1 174 ? 9.094 40.704 -6.133 1.00 30.70 174 ILE B O 1
ATOM 3210 N N . PHE B 1 175 ? 7.268 40.842 -7.418 1.00 33.94 175 PHE B N 1
ATOM 3211 C CA . PHE B 1 175 ? 7.483 39.523 -8.026 1.00 38.58 175 PHE B CA 1
ATOM 3212 C C . PHE B 1 175 ? 8.342 39.730 -9.254 1.00 38.37 175 PHE B C 1
ATOM 3213 O O . PHE B 1 175 ? 8.006 40.555 -10.103 1.00 39.43 175 PHE B O 1
ATOM 3221 N N . THR B 1 176 ? 9.441 38.988 -9.364 1.00 33.47 176 THR B N 1
ATOM 3222 C CA . THR B 1 176 ? 10.315 39.158 -10.524 1.00 37.79 176 THR B CA 1
ATOM 3223 C C . THR B 1 176 ? 10.747 37.859 -11.217 1.00 38.49 176 THR B C 1
ATOM 3224 O O . THR B 1 176 ? 10.413 36.760 -10.784 1.00 30.95 176 THR B O 1
ATOM 3228 N N . LYS B 1 177 ? 11.491 38.002 -12.308 1.00 44.34 177 LYS B N 1
ATOM 3229 C CA . LYS B 1 177 ? 11.966 36.846 -13.064 1.00 46.77 177 LYS B CA 1
ATOM 3230 C C . LYS B 1 177 ? 13.352 37.173 -13.613 1.00 44.19 177 LYS B C 1
ATOM 3231 O O . LYS B 1 177 ? 13.740 38.334 -13.675 1.00 41.81 177 LYS B O 1
ATOM 3237 N N . PRO B 1 178 ? 14.126 36.150 -13.991 1.00 49.15 178 PRO B N 1
ATOM 3238 C CA . PRO B 1 178 ? 15.463 36.409 -14.535 1.00 53.22 178 PRO B CA 1
ATOM 3239 C C . PRO B 1 178 ? 15.399 36.987 -15.963 1.00 54.52 178 PRO B C 1
ATOM 3240 O O . PRO B 1 178 ? 14.639 36.504 -16.810 1.00 50.99 178 PRO B O 1
ATOM 3244 N N . GLY B 1 179 ? 16.206 38.014 -16.223 1.00 52.36 179 GLY B N 1
ATOM 3245 C CA . GLY B 1 179 ? 16.210 38.643 -17.532 1.00 52.08 179 GLY B CA 1
ATOM 3246 C C . GLY B 1 179 ? 15.294 39.846 -17.482 1.00 55.68 179 GLY B C 1
ATOM 3247 O O . GLY B 1 179 ? 15.740 40.993 -17.523 1.00 57.29 179 GLY B O 1
ATOM 3248 N N . CYS B 1 180 ? 14.000 39.562 -17.390 1.00 54.28 180 CYS B N 1
ATOM 3249 C CA . CYS B 1 180 ? 12.951 40.569 -17.294 1.00 50.75 180 CYS B CA 1
ATOM 3250 C C . CYS B 1 180 ? 13.443 41.991 -17.027 1.00 48.97 180 CYS B C 1
ATOM 3251 O O . CYS B 1 180 ? 13.561 42.402 -15.876 1.00 48.39 180 CYS B O 1
ATOM 3254 N N . PRO B 1 181 ? 13.742 42.760 -18.087 1.00 48.31 181 PRO B N 1
ATOM 3255 C CA . PRO B 1 181 ? 14.212 44.136 -17.885 1.00 47.87 181 PRO B CA 1
ATOM 3256 C C . PRO B 1 181 ? 13.184 45.014 -17.170 1.00 47.87 181 PRO B C 1
ATOM 3257 O O . PRO B 1 181 ? 13.542 45.930 -16.433 1.00 58.45 181 PRO B O 1
ATOM 3261 N N . PHE B 1 182 ? 11.907 44.727 -17.390 1.00 45.30 182 PHE B N 1
ATOM 3262 C CA . PHE B 1 182 ? 10.831 45.466 -16.744 1.00 38.51 182 PHE B CA 1
ATOM 3263 C C . PHE B 1 182 ? 11.000 45.381 -15.234 1.00 43.07 182 PHE B C 1
ATOM 3264 O O . PHE B 1 182 ? 10.800 46.355 -14.519 1.00 41.82 182 PHE B O 1
ATOM 3272 N N . CYS B 1 183 ? 11.373 44.198 -14.761 1.00 48.46 183 CYS B N 1
ATOM 3273 C CA . CYS B 1 183 ? 11.587 43.956 -13.340 1.00 50.15 183 CYS B CA 1
ATOM 3274 C C . CYS B 1 183 ? 12.721 44.847 -12.865 1.00 50.93 183 CYS B C 1
ATOM 3275 O O . CYS B 1 183 ? 12.648 45.449 -11.791 1.00 52.63 183 CYS B O 1
ATOM 3278 N N . ALA B 1 184 ? 13.770 44.916 -13.680 1.00 46.59 184 ALA B N 1
ATOM 3279 C CA . ALA B 1 184 ? 14.940 45.722 -13.371 1.00 40.43 184 ALA B CA 1
ATOM 3280 C C . ALA B 1 184 ? 14.571 47.194 -13.344 1.00 41.22 184 ALA B C 1
ATOM 3281 O O . ALA B 1 184 ? 15.009 47.926 -12.459 1.00 45.03 184 ALA B O 1
ATOM 3283 N N . LYS B 1 185 ? 13.765 47.629 -14.309 1.00 39.26 185 LYS B N 1
ATOM 3284 C CA . LYS B 1 185 ? 13.350 49.025 -14.354 1.00 44.95 185 LYS B CA 1
ATOM 3285 C C . LYS B 1 185 ? 12.564 49.365 -13.094 1.00 48.53 185 LYS B C 1
ATOM 3286 O O . LYS B 1 185 ? 12.743 50.432 -12.503 1.00 56.91 185 LYS B O 1
ATOM 3292 N N . ALA B 1 186 ? 11.693 48.451 -12.682 1.00 46.53 186 ALA B N 1
ATOM 3293 C CA . ALA B 1 186 ? 10.903 48.654 -11.481 1.00 46.17 186 ALA B CA 1
ATOM 3294 C C . ALA B 1 186 ? 11.823 48.696 -10.261 1.00 48.83 186 ALA B C 1
ATOM 3295 O O . ALA B 1 186 ? 11.696 49.577 -9.406 1.00 39.05 186 ALA B O 1
ATOM 3297 N N . LYS B 1 187 ? 12.751 47.742 -10.192 1.00 50.60 187 LYS B N 1
ATOM 3298 C CA . LYS B 1 187 ? 13.685 47.663 -9.074 1.00 51.86 187 LYS B CA 1
ATOM 3299 C C . LYS B 1 187 ? 14.640 48.849 -8.993 1.00 52.37 187 LYS B C 1
ATOM 3300 O O . LYS B 1 187 ? 14.931 49.342 -7.902 1.00 53.02 187 LYS B O 1
ATOM 3306 N N . GLN B 1 188 ? 15.138 49.315 -10.130 1.00 53.60 188 GLN B N 1
ATOM 3307 C CA . GLN B 1 188 ? 16.034 50.460 -10.080 1.00 54.73 188 GLN B CA 1
ATOM 3308 C C . GLN B 1 188 ? 15.260 51.611 -9.464 1.00 54.55 188 GLN B C 1
ATOM 3309 O O . GLN B 1 188 ? 15.747 52.271 -8.546 1.00 55.80 188 GLN B O 1
ATOM 3315 N N . LEU B 1 189 ? 14.044 51.831 -9.960 1.00 53.42 189 LEU B N 1
ATOM 3316 C CA . LEU B 1 189 ? 13.199 52.908 -9.459 1.00 53.51 189 LEU B CA 1
ATOM 3317 C C . LEU B 1 189 ? 13.188 52.927 -7.929 1.00 53.27 189 LEU B C 1
ATOM 3318 O O . LEU B 1 189 ? 13.312 53.987 -7.313 1.00 54.81 189 LEU B O 1
ATOM 3323 N N . LEU B 1 190 ? 13.047 51.753 -7.321 1.00 51.03 190 LEU B N 1
ATOM 3324 C CA . LEU B 1 190 ? 13.032 51.640 -5.865 1.00 51.60 190 LEU B CA 1
ATOM 3325 C C . LEU B 1 190 ? 14.401 52.032 -5.309 1.00 53.30 190 LEU B C 1
ATOM 3326 O O . LEU B 1 190 ? 14.492 52.799 -4.344 1.00 52.98 190 LEU B O 1
ATOM 3331 N N . HIS B 1 191 ? 15.460 51.505 -5.923 1.00 54.50 191 HIS B N 1
ATOM 3332 C CA . HIS B 1 191 ? 16.823 51.824 -5.509 1.00 56.20 191 HIS B CA 1
ATOM 3333 C C . HIS B 1 191 ? 16.917 53.346 -5.419 1.00 59.01 191 HIS B C 1
ATOM 3334 O O . HIS B 1 191 ? 17.239 53.914 -4.372 1.00 62.00 191 HIS B O 1
ATOM 3341 N N . ASP B 1 192 ? 16.609 54.000 -6.532 1.00 57.03 192 ASP B N 1
ATOM 3342 C CA . ASP B 1 192 ? 16.653 55.452 -6.619 1.00 59.29 192 ASP B CA 1
ATOM 3343 C C . ASP B 1 192 ? 15.522 56.094 -5.820 1.00 58.40 192 ASP B C 1
ATOM 3344 O O . ASP B 1 192 ? 14.971 57.124 -6.219 1.00 57.59 192 ASP B O 1
ATOM 3349 N N . LYS B 1 193 ? 15.180 55.480 -4.692 1.00 55.35 193 LYS B N 1
ATOM 3350 C CA . LYS B 1 193 ? 14.116 55.989 -3.839 1.00 56.10 193 LYS B CA 1
ATOM 3351 C C . LYS B 1 193 ? 14.334 55.665 -2.360 1.00 60.61 193 LYS B C 1
ATOM 3352 O O . LYS B 1 193 ? 13.478 55.956 -1.515 1.00 61.72 193 LYS B O 1
ATOM 3358 N N . GLY B 1 194 ? 15.481 55.070 -2.048 1.00 61.72 194 GLY B N 1
ATOM 3359 C CA . GLY B 1 194 ? 15.770 54.728 -0.667 1.00 60.28 194 GLY B CA 1
ATOM 3360 C C . GLY B 1 194 ? 14.723 53.793 -0.093 1.00 56.82 194 GLY B C 1
ATOM 3361 O O . GLY B 1 194 ? 14.353 53.888 1.083 1.00 55.94 194 GLY B O 1
ATOM 3362 N N . LEU B 1 195 ? 14.241 52.885 -0.934 1.00 53.64 195 LEU B N 1
ATOM 3363 C CA . LEU B 1 195 ? 13.242 51.924 -0.511 1.00 46.95 195 LEU B CA 1
ATOM 3364 C C . LEU B 1 195 ? 13.798 50.513 -0.547 1.00 46.51 195 LEU B C 1
ATOM 3365 O O . LEU B 1 195 ? 14.556 50.143 -1.446 1.00 44.47 195 LEU B O 1
ATOM 3370 N N . SER B 1 196 ? 13.443 49.737 0.466 1.00 44.48 196 SER B N 1
ATOM 3371 C CA . SER B 1 196 ? 13.891 48.361 0.554 1.00 45.27 196 SER B CA 1
ATOM 3372 C C . SER B 1 196 ? 12.770 47.545 -0.061 1.00 44.44 196 SER B C 1
ATOM 3373 O O . SER B 1 196 ? 11.633 48.009 -0.129 1.00 41.16 196 SER B O 1
ATOM 3376 N N . PHE B 1 197 ? 13.082 46.336 -0.510 1.00 43.76 197 PHE B N 1
ATOM 3377 C CA . PHE B 1 197 ? 12.056 45.502 -1.106 1.00 44.72 197 PHE B CA 1
ATOM 3378 C C . PHE B 1 197 ? 12.381 44.014 -1.160 1.00 45.11 197 PHE B C 1
ATOM 3379 O O . PHE B 1 197 ? 13.429 43.602 -1.652 1.00 47.35 197 PHE B O 1
ATOM 3387 N N . GLU B 1 198 ? 11.477 43.204 -0.624 1.00 44.20 198 GLU B N 1
ATOM 3388 C CA . GLU B 1 198 ? 11.665 41.769 -0.659 1.00 41.82 198 GLU B CA 1
ATOM 3389 C C . GLU B 1 198 ? 11.449 41.393 -2.112 1.00 44.70 198 GLU B C 1
ATOM 3390 O O . GLU B 1 198 ? 10.745 42.096 -2.838 1.00 45.05 198 GLU B O 1
ATOM 3396 N N . GLU B 1 199 ? 12.067 40.305 -2.546 1.00 46.89 199 GLU B N 1
ATOM 3397 C CA . GLU B 1 199 ? 11.909 39.871 -3.921 1.00 47.21 199 GLU B CA 1
ATOM 3398 C C . GLU B 1 199 ? 11.592 38.385 -4.017 1.00 46.41 199 GLU B C 1
ATOM 3399 O O . GLU B 1 199 ? 12.343 37.535 -3.530 1.00 48.22 199 GLU B O 1
ATOM 3405 N N . ILE B 1 200 ? 10.457 38.085 -4.635 1.00 43.02 200 ILE B N 1
ATOM 3406 C CA . ILE B 1 200 ? 10.024 36.709 -4.825 1.00 44.83 200 ILE B CA 1
ATOM 3407 C C . ILE B 1 200 ? 10.366 36.370 -6.271 1.00 45.88 200 ILE B C 1
ATOM 3408 O O . ILE B 1 200 ? 9.659 36.779 -7.193 1.00 49.13 200 ILE B O 1
ATOM 3413 N N . ILE B 1 201 ? 11.463 35.644 -6.468 1.00 45.84 201 ILE B N 1
ATOM 3414 C CA . ILE B 1 201 ? 11.902 35.283 -7.809 1.00 43.57 201 ILE B CA 1
ATOM 3415 C C . ILE B 1 201 ? 11.112 34.115 -8.345 1.00 44.77 201 ILE B C 1
ATOM 3416 O O . ILE B 1 201 ? 10.868 33.140 -7.640 1.00 46.82 201 ILE B O 1
ATOM 3421 N N . LEU B 1 202 ? 10.716 34.224 -9.605 1.00 46.93 202 LEU B N 1
ATOM 3422 C CA . LEU B 1 202 ? 9.933 33.191 -10.251 1.00 49.11 202 LEU B CA 1
ATOM 3423 C C . LEU B 1 202 ? 10.760 31.940 -10.508 1.00 53.31 202 LEU B C 1
ATOM 3424 O O . LEU B 1 202 ? 10.219 30.871 -10.805 1.00 56.42 202 LEU B O 1
ATOM 3429 N N . GLY B 1 203 ? 12.074 32.074 -10.372 1.00 53.71 203 GLY B N 1
ATOM 3430 C CA . GLY B 1 203 ? 12.954 30.938 -10.580 1.00 58.63 203 GLY B CA 1
ATOM 3431 C C . GLY B 1 203 ? 12.889 29.956 -9.421 1.00 59.95 203 GLY B C 1
ATOM 3432 O O . GLY B 1 203 ? 12.917 28.741 -9.634 1.00 54.55 203 GLY B O 1
ATOM 3433 N N . HIS B 1 204 ? 12.806 30.483 -8.197 1.00 61.68 204 HIS B N 1
ATOM 3434 C CA . HIS B 1 204 ? 12.733 29.648 -6.991 1.00 61.27 204 HIS B CA 1
ATOM 3435 C C . HIS B 1 204 ? 11.652 30.073 -5.979 1.00 56.91 204 HIS B C 1
ATOM 3436 O O . HIS B 1 204 ? 10.709 29.322 -5.711 1.00 56.32 204 HIS B O 1
ATOM 3443 N N . ASP B 1 205 ? 11.791 31.272 -5.422 1.00 50.76 205 ASP B N 1
ATOM 3444 C CA . ASP B 1 205 ? 10.838 31.768 -4.442 1.00 43.89 205 ASP B CA 1
ATOM 3445 C C . ASP B 1 205 ? 9.395 31.466 -4.789 1.00 45.94 205 ASP B C 1
ATOM 3446 O O . ASP B 1 205 ? 8.555 31.379 -3.893 1.00 48.97 205 ASP B O 1
ATOM 3451 N N . ALA B 1 206 ? 9.101 31.301 -6.077 1.00 43.70 206 ALA B N 1
ATOM 3452 C CA . ALA B 1 206 ? 7.736 31.011 -6.505 1.00 46.38 206 ALA B CA 1
ATOM 3453 C C . ALA B 1 206 ? 7.584 30.850 -8.021 1.00 51.43 206 ALA B C 1
ATOM 3454 O O . ALA B 1 206 ? 8.567 30.686 -8.742 1.00 60.12 206 ALA B O 1
ATOM 3456 N N . THR B 1 207 ? 6.345 30.900 -8.505 1.00 54.45 207 THR B N 1
ATOM 3457 C CA . THR B 1 207 ? 6.080 30.753 -9.933 1.00 55.76 207 THR B CA 1
ATOM 3458 C C . THR B 1 207 ? 5.007 31.716 -10.439 1.00 56.71 207 THR B C 1
ATOM 3459 O O . THR B 1 207 ? 4.756 32.760 -9.836 1.00 55.12 207 THR B O 1
ATOM 3463 N N . ILE B 1 208 ? 4.382 31.359 -11.558 1.00 55.04 208 ILE B N 1
ATOM 3464 C CA . ILE B 1 208 ? 3.341 32.188 -12.151 1.00 53.20 208 ILE B CA 1
ATOM 3465 C C . ILE B 1 208 ? 2.069 32.143 -11.323 1.00 52.49 208 ILE B C 1
ATOM 3466 O O . ILE B 1 208 ? 1.413 33.162 -11.124 1.00 51.71 208 ILE B O 1
ATOM 3471 N N . VAL B 1 209 ? 1.721 30.953 -10.851 1.00 51.18 209 VAL B N 1
ATOM 3472 C CA . VAL B 1 209 ? 0.507 30.762 -10.061 1.00 56.91 209 VAL B CA 1
ATOM 3473 C C . VAL B 1 209 ? 0.341 31.842 -8.992 1.00 57.70 209 VAL B C 1
ATOM 3474 O O . VAL B 1 209 ? -0.715 32.481 -8.884 1.00 55.53 209 VAL B O 1
ATOM 3478 N N . SER B 1 210 ? 1.396 32.033 -8.205 1.00 55.44 210 SER B N 1
ATOM 3479 C CA . SER B 1 210 ? 1.392 33.017 -7.133 1.00 53.42 210 SER B CA 1
ATOM 3480 C C . SER B 1 210 ? 1.138 34.441 -7.630 1.00 50.58 210 SER B C 1
ATOM 3481 O O . SER B 1 210 ? 0.395 35.193 -6.997 1.00 55.99 210 SER B O 1
ATOM 3484 N N . VAL B 1 211 ? 1.742 34.813 -8.758 1.00 43.58 211 VAL B N 1
ATOM 3485 C CA . VAL B 1 211 ? 1.559 36.161 -9.296 1.00 36.25 211 VAL B CA 1
ATOM 3486 C C . VAL B 1 211 ? 0.123 36.381 -9.765 1.00 39.20 211 VAL B C 1
ATOM 3487 O O . VAL B 1 211 ? -0.413 37.489 -9.660 1.00 34.22 211 VAL B O 1
ATOM 3491 N N . ARG B 1 212 ? -0.501 35.327 -10.280 1.00 39.60 212 ARG B N 1
ATOM 3492 C CA . ARG B 1 212 ? -1.882 35.433 -10.734 1.00 46.02 212 ARG B CA 1
ATOM 3493 C C . ARG B 1 212 ? -2.772 35.589 -9.503 1.00 46.97 212 ARG B C 1
ATOM 3494 O O . ARG B 1 212 ? -3.572 36.525 -9.404 1.00 42.67 212 ARG B O 1
ATOM 3502 N N . ALA B 1 213 ? -2.599 34.662 -8.565 1.00 44.65 213 ALA B N 1
ATOM 3503 C CA . ALA B 1 213 ? -3.360 34.629 -7.323 1.00 43.21 213 ALA B CA 1
ATOM 3504 C C . ALA B 1 213 ? -3.325 35.932 -6.537 1.00 39.71 213 ALA B C 1
ATOM 3505 O O . ALA B 1 213 ? -4.363 36.484 -6.180 1.00 42.40 213 ALA B O 1
ATOM 3507 N N . VAL B 1 214 ? -2.124 36.422 -6.272 1.00 37.44 214 VAL B N 1
ATOM 3508 C CA . VAL B 1 214 ? -1.946 37.646 -5.497 1.00 36.68 214 VAL B CA 1
ATOM 3509 C C . VAL B 1 214 ? -2.290 38.975 -6.186 1.00 39.17 214 VAL B C 1
ATOM 3510 O O . VAL B 1 214 ? -2.912 39.849 -5.578 1.00 37.22 214 VAL B O 1
ATOM 3514 N N . SER B 1 215 ? -1.895 39.130 -7.449 1.00 43.87 215 SER B N 1
ATOM 3515 C CA . SER B 1 215 ? -2.140 40.377 -8.176 1.00 41.96 215 SER B CA 1
ATOM 3516 C C . SER B 1 215 ? -3.240 40.341 -9.220 1.00 42.33 215 SER B C 1
ATOM 3517 O O . SER B 1 215 ? -3.666 41.396 -9.701 1.00 35.72 215 SER B O 1
ATOM 3520 N N . GLY B 1 216 ? -3.691 39.143 -9.583 1.00 41.01 216 GLY B N 1
ATOM 3521 C CA . GLY B 1 216 ? -4.719 39.038 -10.601 1.00 43.56 216 GLY B CA 1
ATOM 3522 C C . GLY B 1 216 ? -4.200 39.563 -11.934 1.00 45.55 216 GLY B C 1
ATOM 3523 O O . GLY B 1 216 ? -4.966 40.031 -12.781 1.00 45.50 216 GLY B O 1
ATOM 3524 N N . ARG B 1 217 ? -2.880 39.506 -12.098 1.00 43.58 217 ARG B N 1
ATOM 3525 C CA . ARG B 1 217 ? -2.206 39.935 -13.313 1.00 36.86 217 ARG B CA 1
ATOM 3526 C C . ARG B 1 217 ? -1.501 38.701 -13.850 1.00 44.83 217 ARG B C 1
ATOM 3527 O O . ARG B 1 217 ? -1.269 37.734 -13.122 1.00 40.56 217 ARG B O 1
ATOM 3535 N N . THR B 1 218 ? -1.131 38.750 -15.123 1.00 51.76 218 THR B N 1
ATOM 3536 C CA . THR B 1 218 ? -0.495 37.617 -15.777 1.00 45.91 218 THR B CA 1
ATOM 3537 C C . THR B 1 218 ? 0.995 37.727 -16.022 1.00 41.47 218 THR B C 1
ATOM 3538 O O . THR B 1 218 ? 1.599 36.795 -16.541 1.00 38.56 218 THR B O 1
ATOM 3542 N N . THR B 1 219 ? 1.600 38.846 -15.648 1.00 43.13 219 THR B N 1
ATOM 3543 C CA . THR B 1 219 ? 3.029 39.011 -15.884 1.00 46.03 219 THR B CA 1
ATOM 3544 C C . THR B 1 219 ? 3.769 39.683 -14.734 1.00 44.05 219 THR B C 1
ATOM 3545 O O . THR B 1 219 ? 3.144 40.216 -13.821 1.00 46.38 219 THR B O 1
ATOM 3549 N N . VAL B 1 220 ? 5.103 39.637 -14.788 1.00 41.00 220 VAL B N 1
ATOM 3550 C CA . VAL B 1 220 ? 5.952 40.292 -13.793 1.00 36.52 220 VAL B CA 1
ATOM 3551 C C . VAL B 1 220 ? 6.578 41.450 -14.554 1.00 35.55 220 VAL B C 1
ATOM 3552 O O . VAL B 1 220 ? 6.625 41.430 -15.782 1.00 41.09 220 VAL B O 1
ATOM 3556 N N . PRO B 1 221 ? 7.058 42.476 -13.845 1.00 33.71 221 PRO B N 1
ATOM 3557 C CA . PRO B 1 221 ? 7.043 42.599 -12.387 1.00 38.29 221 PRO B CA 1
ATOM 3558 C C . PRO B 1 221 ? 5.710 43.077 -11.807 1.00 36.77 221 PRO B C 1
ATOM 3559 O O . PRO B 1 221 ? 5.014 43.889 -12.404 1.00 39.24 221 PRO B O 1
ATOM 3563 N N . GLN B 1 222 ? 5.360 42.550 -10.641 1.00 41.15 222 GLN B N 1
ATOM 3564 C CA . GLN B 1 222 ? 4.144 42.949 -9.942 1.00 36.95 222 GLN B CA 1
ATOM 3565 C C . GLN B 1 222 ? 4.642 43.515 -8.628 1.00 36.03 222 GLN B C 1
ATOM 3566 O O . GLN B 1 222 ? 5.337 42.836 -7.876 1.00 31.77 222 GLN B O 1
ATOM 3572 N N . VAL B 1 223 ? 4.293 44.768 -8.360 1.00 39.06 223 VAL B N 1
ATOM 3573 C CA . VAL B 1 223 ? 4.753 45.435 -7.155 1.00 36.77 223 VAL B CA 1
ATOM 3574 C C . VAL B 1 223 ? 3.686 45.780 -6.133 1.00 38.20 223 VAL B C 1
ATOM 3575 O O . VAL B 1 223 ? 2.679 46.405 -6.454 1.00 30.28 223 VAL B O 1
ATOM 3579 N N . PHE B 1 224 ? 3.942 45.385 -4.889 1.00 42.64 224 PHE B N 1
ATOM 3580 C CA . PHE B 1 224 ? 3.043 45.667 -3.778 1.00 42.61 224 PHE B CA 1
ATOM 3581 C C . PHE B 1 224 ? 3.734 46.567 -2.755 1.00 39.77 224 PHE B C 1
ATOM 3582 O O . PHE B 1 224 ? 4.868 46.311 -2.355 1.00 45.16 224 PHE B O 1
ATOM 3590 N N . ILE B 1 225 ? 3.053 47.630 -2.348 1.00 39.18 225 ILE B N 1
ATOM 3591 C CA . ILE B 1 225 ? 3.605 48.563 -1.375 1.00 40.52 225 ILE B CA 1
ATOM 3592 C C . ILE B 1 225 ? 2.607 48.864 -0.266 1.00 42.53 225 ILE B C 1
ATOM 3593 O O . ILE B 1 225 ? 1.616 49.570 -0.480 1.00 38.43 225 ILE B O 1
ATOM 3598 N N . GLY B 1 226 ? 2.880 48.325 0.920 1.00 40.30 226 GLY B N 1
ATOM 3599 C CA . GLY B 1 226 ? 2.012 48.557 2.060 1.00 39.63 226 GLY B CA 1
ATOM 3600 C C . GLY B 1 226 ? 0.655 47.889 1.982 1.00 41.37 226 GLY B C 1
ATOM 3601 O O . GLY B 1 226 ? -0.327 48.444 2.451 1.00 41.51 226 GLY B O 1
ATOM 3602 N N . GLY B 1 227 ? 0.592 46.701 1.393 1.00 44.95 227 GLY B N 1
ATOM 3603 C CA . GLY B 1 227 ? -0.677 46.002 1.294 1.00 49.48 227 GLY B CA 1
ATOM 3604 C C . GLY B 1 227 ? -1.487 46.373 0.068 1.00 52.08 227 GLY B C 1
ATOM 3605 O O . GLY B 1 227 ? -2.457 45.691 -0.267 1.00 55.19 227 GLY B O 1
ATOM 3606 N N . LYS B 1 228 ? -1.103 47.457 -0.600 1.00 49.82 228 LYS B N 1
ATOM 3607 C CA . LYS B 1 228 ? -1.805 47.896 -1.799 1.00 47.59 228 LYS B CA 1
ATOM 3608 C C . LYS B 1 228 ? -1.048 47.426 -3.030 1.00 50.86 228 LYS B C 1
ATOM 3609 O O . LYS B 1 228 ? 0.182 47.458 -3.051 1.00 56.79 228 LYS B O 1
ATOM 3615 N N . HIS B 1 229 ? -1.783 46.979 -4.046 1.00 48.89 229 HIS B N 1
ATOM 3616 C CA . HIS B 1 229 ? -1.189 46.498 -5.293 1.00 45.00 229 HIS B CA 1
ATOM 3617 C C . HIS B 1 229 ? -0.880 47.693 -6.200 1.00 42.35 229 HIS B C 1
ATOM 3618 O O . HIS B 1 229 ? -1.724 48.564 -6.398 1.00 40.82 229 HIS B O 1
ATOM 3625 N N . ILE B 1 230 ? 0.334 47.740 -6.739 1.00 40.20 230 ILE B N 1
ATOM 3626 C CA . ILE B 1 230 ? 0.736 48.848 -7.601 1.00 40.78 230 ILE B CA 1
ATOM 3627 C C . ILE B 1 230 ? 0.821 48.502 -9.089 1.00 40.09 230 ILE B C 1
ATOM 3628 O O . ILE B 1 230 ? 0.459 49.326 -9.917 1.00 43.79 230 ILE B O 1
ATOM 3633 N N . GLY B 1 231 ? 1.301 47.305 -9.431 1.00 36.37 231 GLY B N 1
ATOM 3634 C CA . GLY B 1 231 ? 1.396 46.920 -10.833 1.00 33.38 231 GLY B CA 1
ATOM 3635 C C . GLY B 1 231 ? 2.773 46.495 -11.323 1.00 31.47 231 GLY B C 1
ATOM 3636 O O . GLY B 1 231 ? 3.411 45.647 -10.711 1.00 36.72 231 GLY B O 1
ATOM 3637 N N . GLY B 1 232 ? 3.228 47.088 -12.429 1.00 30.03 232 GLY B N 1
ATOM 3638 C CA . GLY B 1 232 ? 4.526 46.754 -12.996 1.00 21.34 232 GLY B CA 1
ATOM 3639 C C . GLY B 1 232 ? 5.409 47.965 -13.234 1.00 27.53 232 GLY B C 1
ATOM 3640 O O . GLY B 1 232 ? 5.045 49.076 -12.847 1.00 26.73 232 GLY B O 1
ATOM 3641 N N . SER B 1 233 ? 6.569 47.762 -13.863 1.00 34.17 233 SER B N 1
ATOM 3642 C CA . SER B 1 233 ? 7.505 48.858 -14.125 1.00 35.13 233 SER B CA 1
ATOM 3643 C C . SER B 1 233 ? 6.738 50.132 -14.428 1.00 36.24 233 SER B C 1
ATOM 3644 O O . SER B 1 233 ? 6.890 51.141 -13.742 1.00 38.75 233 SER B O 1
ATOM 3647 N N . ASP B 1 234 ? 5.893 50.073 -15.446 1.00 39.81 234 ASP B N 1
ATOM 3648 C CA . ASP B 1 234 ? 5.094 51.222 -15.819 1.00 42.29 234 ASP B CA 1
ATOM 3649 C C . ASP B 1 234 ? 4.386 51.802 -14.599 1.00 45.17 234 ASP B C 1
ATOM 3650 O O . ASP B 1 234 ? 4.662 52.924 -14.174 1.00 47.78 234 ASP B O 1
ATOM 3655 N N . ASP B 1 235 ? 3.469 51.018 -14.045 1.00 47.91 235 ASP B N 1
ATOM 3656 C CA . ASP B 1 235 ? 2.690 51.417 -12.882 1.00 46.01 235 ASP B CA 1
ATOM 3657 C C . ASP B 1 235 ? 3.503 52.094 -11.772 1.00 45.04 235 ASP B C 1
ATOM 3658 O O . ASP B 1 235 ? 3.132 53.175 -11.309 1.00 47.39 235 ASP B O 1
ATOM 3663 N N . LEU B 1 236 ? 4.602 51.476 -11.345 1.00 34.50 236 LEU B N 1
ATOM 3664 C CA . LEU B 1 236 ? 5.403 52.075 -10.284 1.00 38.84 236 LEU B CA 1
ATOM 3665 C C . LEU B 1 236 ? 5.676 53.540 -10.621 1.00 46.31 236 LEU B C 1
ATOM 3666 O O . LEU B 1 236 ? 5.321 54.434 -9.850 1.00 51.35 236 LEU B O 1
ATOM 3671 N N . GLU B 1 237 ? 6.298 53.783 -11.773 1.00 47.32 237 GLU B N 1
ATOM 3672 C CA . GLU B 1 237 ? 6.607 55.139 -12.204 1.00 49.66 237 GLU B CA 1
ATOM 3673 C C . GLU B 1 237 ? 5.452 56.113 -11.977 1.00 51.45 237 GLU B C 1
ATOM 3674 O O . GLU B 1 237 ? 5.678 57.251 -11.571 1.00 56.36 237 GLU B O 1
ATOM 3680 N N . LYS B 1 238 ? 4.217 55.693 -12.236 1.00 51.04 238 LYS B N 1
ATOM 3681 C CA . LYS B 1 238 ? 3.095 56.599 -11.999 1.00 54.67 238 LYS B CA 1
ATOM 3682 C C . LYS B 1 238 ? 3.038 56.936 -10.513 1.00 57.91 238 LYS B C 1
ATOM 3683 O O . LYS B 1 238 ? 2.939 58.104 -10.136 1.00 60.90 238 LYS B O 1
ATOM 3689 N N . TYR B 1 239 ? 3.119 55.903 -9.678 1.00 57.65 239 TYR B N 1
ATOM 3690 C CA . TYR B 1 239 ? 3.087 56.061 -8.227 1.00 57.27 239 TYR B CA 1
ATOM 3691 C C . TYR B 1 239 ? 4.219 56.974 -7.725 1.00 59.07 239 TYR B C 1
ATOM 3692 O O . TYR B 1 239 ? 4.021 57.782 -6.812 1.00 56.82 239 TYR B O 1
ATOM 3701 N N . PHE B 1 240 ? 5.402 56.844 -8.320 1.00 58.21 240 PHE B N 1
ATOM 3702 C CA . PHE B 1 240 ? 6.554 57.662 -7.933 1.00 58.45 240 PHE B CA 1
ATOM 3703 C C . PHE B 1 240 ? 6.697 58.897 -8.816 1.00 60.66 240 PHE B C 1
ATOM 3704 O O . PHE B 1 240 ? 7.723 59.084 -9.472 1.00 62.00 240 PHE B O 1
ATOM 3712 N N . ALA B 1 241 ? 5.672 59.742 -8.828 1.00 61.01 241 ALA B N 1
ATOM 3713 C CA . ALA B 1 241 ? 5.696 60.948 -9.649 1.00 59.05 241 ALA B CA 1
ATOM 3714 C C . ALA B 1 241 ? 5.310 62.170 -8.833 1.00 58.74 241 ALA B C 1
ATOM 3715 O O . ALA B 1 241 ? 4.474 62.965 -9.261 1.00 62.00 241 ALA B O 1
#

Organism: Haemophilus influenzae (strain ATCC 51907 / DSM 11121 / KW20 / Rd) (NCBI:txid71421)

B-factor: mean 37.17, std 15.25, range [2.0, 62.0]

Nearest PDB structures (foldseek):
  1nm3-assembly1_B  TM=7.247E-01  e=3.599E-45  Haemophilus influenzae
  3uma-assembly3_C  TM=9.081E-01  e=3.278E-15  Sinorhizobium meliloti
  5k2j-assembly3_F  TM=9.033E-01  e=1.610E-13  Vibrio vulnificus MO6-24/O
  5k2j-assembly4_H  TM=9.010E-01  e=1.111E-13  Vibrio vulnificus MO6-24/O
  5j9b-assembly1_B  TM=7.800E-01  e=1.200E-10  Aspergillus fumigatus Af293